Protein AF-A0A5J4YBK2-F1 (afdb_monomer)

Radius of gyration: 28.59 Å; Cα contacts (8 Å, |Δi|>4): 437; chains: 1; bounding box: 87×52×78 Å

Mean predicted aligned error: 13.87 Å

Sequence (521 aa):
MVANVLVTKNLALNKVAYVLTYLETEIASHRDQMVEEIFPLLLTFREAANGHDKAGSTEMAFAAILPQLQAAAVLLHQSTLLVVNLLSQLGALCSEQTRKSTVISGPYAHSCMSSAADGLGLLLQLDTITGRIPAVTSAAAAYSKSSNGFAERQNFPPIPFSTLWAELQHDSDLLSSGFCTSSLRHDQALAEQRVQVEGGMNSYGLEVQQASLTVLAWQAHMAALHATPRSSEALLTKQAAALVRGVDLAAGLRNRLHLLLDLHAAASVPVTQQALTLFVSSICLVKGLLSAMAAKVRAKQRHLASTAPSLLQFTSTRTAADKALKDAETATEAALQVIAGPATSEQLVMLYLCVDALKATATISSNRMQTLDSALRTLRTLIRLKAAVSQASNCSWLYFDQALLEPIFAAALKRPQDAHQLPYILAAFMDAQQLLQHAPLPLDRADAAPKVYDDHLWSTLEQVVLMPLCQRTETDLRLHHHAALLTGIPPMNPLTHDILDVNPLLEVDQLVLSTRVVDVR

Foldseek 3Di:
DQQPQADFPQPVLSVLLSLLLVLLVLLVVLLVCCVQFVLLALVQLLVQLPPDPDPCSLLLLLVLCVVVVVVVLVSQVVLLVSLVVLVVSVVVQADPVCCVPALQHPDLLPSSVVSSVSSVVSLVVVVVSVVPCVSNVVSVVVNCVVVVVPNVPDDDDPRPPVVSVVVVVVVPDPPPDDDPPPPPPDPDDLPVLVVCLVVLLVVLVVVLVVLVVVLVVLLVVLVVLVPDPDPDPVSLLVNLVSLVVLLVSLLVLLVSLLVSVVSCVSSVPDQDPSNLVSSLSSLLSNLVSLVSNVVVLVVSVVVCQVCLLPLPPPDDDDDDDDDLVSQLVRLVVRLVSLSVDDDDPSSLSSNSSSLSSNVSSVPDDPVVSVSVVSVSVSSVSSNCSVVSSCVSSALLVCCVVVVSLLVSLLVCQVALVCLQSQLSSLVNPQSVLSSLLNYSDRPVCSVPRSVVSLVVSVVSCCVRPQVVLVVLVVVVVVLQVVCVVDPPRPHDDVVVDVRDDNVSNQPHDWRDTPVDTDRSD

Structure (mmCIF, N/CA/C/O backbone):
data_AF-A0A5J4YBK2-F1
#
_entry.id   AF-A0A5J4YBK2-F1
#
loop_
_atom_site.group_PDB
_atom_site.id
_atom_site.type_symbol
_atom_site.label_atom_id
_atom_site.label_alt_id
_atom_site.label_comp_id
_atom_site.label_asym_id
_atom_site.label_entity_id
_atom_site.label_seq_id
_atom_site.pdbx_PDB_ins_code
_atom_site.Cartn_x
_atom_site.Cartn_y
_atom_site.Cartn_z
_atom_site.occupancy
_atom_site.B_iso_or_equiv
_atom_site.auth_seq_id
_atom_site.auth_comp_id
_atom_site.auth_asym_id
_atom_site.auth_atom_id
_atom_site.pdbx_PDB_model_num
ATOM 1 N N . MET A 1 1 ? 10.553 -18.377 -20.528 1.00 40.22 1 MET A N 1
ATOM 2 C CA . MET A 1 1 ? 9.747 -18.279 -21.773 1.00 40.22 1 MET A CA 1
ATOM 3 C C . MET A 1 1 ? 10.216 -17.142 -22.710 1.00 40.22 1 MET A C 1
ATOM 5 O O . MET A 1 1 ? 9.622 -16.946 -23.761 1.00 40.22 1 MET A O 1
ATOM 9 N N . VAL A 1 2 ? 11.326 -16.452 -22.395 1.00 44.81 2 VAL A N 1
ATOM 10 C CA . VAL A 1 2 ? 11.837 -15.244 -23.087 1.00 44.81 2 VAL A CA 1
ATOM 11 C C . VAL A 1 2 ? 12.525 -15.529 -24.443 1.00 44.81 2 VAL A C 1
ATOM 13 O O . VAL A 1 2 ? 12.679 -14.635 -25.270 1.00 44.81 2 VAL A O 1
ATOM 16 N N . ALA A 1 3 ? 12.915 -16.780 -24.716 1.00 42.44 3 ALA A N 1
ATOM 17 C CA . ALA A 1 3 ? 13.868 -17.127 -25.782 1.00 42.44 3 ALA A CA 1
ATOM 18 C C . ALA A 1 3 ? 13.393 -16.934 -27.241 1.00 42.44 3 ALA A C 1
ATOM 20 O O . ALA A 1 3 ? 14.231 -16.943 -28.136 1.00 42.44 3 ALA A O 1
ATOM 21 N N . ASN A 1 4 ? 12.094 -16.735 -27.502 1.00 52.00 4 ASN A N 1
ATOM 22 C CA . ASN A 1 4 ? 11.551 -16.727 -28.873 1.00 52.00 4 ASN A CA 1
ATOM 23 C C . ASN A 1 4 ? 10.986 -15.378 -29.351 1.00 52.00 4 ASN A C 1
ATOM 25 O O . ASN A 1 4 ? 10.431 -15.321 -30.445 1.00 52.00 4 ASN A O 1
ATOM 29 N N . VAL A 1 5 ? 11.080 -14.303 -28.560 1.00 56.84 5 VAL A N 1
ATOM 30 C CA . VAL A 1 5 ? 10.363 -13.050 -28.881 1.00 56.84 5 VAL A CA 1
ATOM 31 C C . VAL A 1 5 ? 11.143 -12.135 -29.835 1.00 56.84 5 VAL A C 1
ATOM 33 O O . VAL A 1 5 ? 10.526 -11.403 -30.601 1.00 56.84 5 VAL A O 1
ATOM 36 N N . LEU A 1 6 ? 12.480 -12.184 -29.832 1.00 59.91 6 LEU A N 1
ATOM 37 C CA . LEU A 1 6 ? 13.310 -11.208 -30.545 1.00 59.91 6 LEU A CA 1
ATOM 38 C C . LEU A 1 6 ? 14.287 -11.904 -31.500 1.00 59.91 6 LEU A C 1
ATOM 40 O O . LEU A 1 6 ? 15.341 -12.397 -31.095 1.00 59.91 6 LEU A O 1
ATOM 44 N N . VAL A 1 7 ? 13.927 -11.951 -32.785 1.00 63.53 7 VAL A N 1
ATOM 45 C CA . VAL A 1 7 ? 14.748 -12.533 -33.856 1.00 63.53 7 VAL A CA 1
ATOM 46 C C . VAL A 1 7 ? 15.108 -11.426 -34.839 1.00 63.53 7 VAL A C 1
ATOM 48 O O . VAL A 1 7 ? 14.407 -11.184 -35.822 1.00 63.53 7 VAL A O 1
ATOM 51 N N . THR A 1 8 ? 16.220 -10.739 -34.568 1.00 64.88 8 THR A N 1
ATOM 52 C CA . THR A 1 8 ? 16.792 -9.747 -35.493 1.00 64.88 8 THR A CA 1
ATOM 53 C C . THR A 1 8 ? 18.067 -10.260 -36.152 1.00 64.88 8 THR A C 1
ATOM 55 O O . THR A 1 8 ? 18.723 -11.178 -35.651 1.00 64.88 8 THR A O 1
ATOM 58 N N . LYS A 1 9 ? 18.465 -9.616 -37.257 1.00 60.72 9 LYS A N 1
ATOM 59 C CA . LYS A 1 9 ? 19.749 -9.867 -37.933 1.00 60.72 9 LYS A CA 1
ATOM 60 C C . LYS A 1 9 ? 20.963 -9.471 -37.079 1.00 60.72 9 LYS A C 1
ATOM 62 O O . LYS A 1 9 ? 22.067 -9.935 -37.357 1.00 60.72 9 LYS A O 1
ATOM 67 N N . ASN A 1 10 ? 20.779 -8.641 -36.048 1.00 66.50 10 ASN A N 1
ATOM 68 C CA . ASN A 1 10 ? 21.841 -8.236 -35.134 1.00 66.50 10 ASN A CA 1
ATOM 69 C C . ASN A 1 10 ? 21.894 -9.188 -33.922 1.00 66.50 10 ASN A C 1
ATOM 71 O O . ASN A 1 10 ? 21.251 -8.985 -32.893 1.00 66.50 10 ASN A O 1
ATOM 75 N N . LEU A 1 11 ? 22.704 -10.244 -34.045 1.00 69.50 11 LEU A N 1
ATOM 76 C CA . LEU A 1 11 ? 22.921 -11.246 -32.991 1.00 69.50 11 LEU A CA 1
ATOM 77 C C . LEU A 1 11 ? 23.481 -10.655 -31.687 1.00 69.50 11 LEU A C 1
ATOM 79 O O . LEU A 1 11 ? 23.227 -11.212 -30.621 1.00 69.50 11 LEU A O 1
ATOM 83 N N . ALA A 1 12 ? 24.239 -9.556 -31.752 1.00 67.56 12 ALA A N 1
ATOM 84 C CA . ALA A 1 12 ? 24.769 -8.894 -30.562 1.00 67.56 12 ALA A CA 1
ATOM 85 C C . ALA A 1 12 ? 23.653 -8.170 -29.795 1.00 67.56 12 ALA A C 1
ATOM 87 O O . ALA A 1 12 ? 23.542 -8.346 -28.584 1.00 67.56 12 ALA A O 1
ATOM 88 N N . LEU A 1 13 ? 22.776 -7.449 -30.503 1.00 68.00 13 LEU A N 1
ATOM 89 C CA . LEU A 1 13 ? 21.595 -6.812 -29.917 1.00 68.00 13 LEU A CA 1
ATOM 90 C C . LEU A 1 13 ? 20.657 -7.846 -29.282 1.00 68.00 13 LEU A C 1
ATOM 92 O O . LEU A 1 13 ? 20.241 -7.653 -28.145 1.00 68.00 13 LEU A O 1
ATOM 96 N N . ASN A 1 14 ? 20.388 -8.966 -29.965 1.00 70.62 14 ASN A N 1
ATOM 97 C CA . ASN A 1 14 ? 19.536 -10.031 -29.419 1.00 70.62 14 ASN A CA 1
ATOM 98 C C . ASN A 1 14 ? 20.098 -10.571 -28.095 1.00 70.62 14 ASN A C 1
ATOM 100 O O . ASN A 1 14 ? 19.354 -10.740 -27.134 1.00 70.62 14 ASN A O 1
ATOM 104 N N . LYS A 1 15 ? 21.416 -10.812 -28.027 1.00 75.06 15 LYS A N 1
ATOM 105 C CA . LYS A 1 15 ? 22.079 -11.308 -26.811 1.00 75.06 15 LYS A CA 1
ATOM 106 C C . LYS A 1 15 ? 22.032 -10.290 -25.675 1.00 75.06 15 LYS A C 1
ATOM 108 O O . LYS A 1 15 ? 21.661 -10.658 -24.567 1.00 75.06 15 LYS A O 1
ATOM 113 N N . VAL A 1 16 ? 22.377 -9.029 -25.944 1.00 75.38 16 VAL A N 1
ATOM 114 C CA . VAL A 1 16 ? 22.376 -7.968 -24.922 1.00 75.38 16 VAL A CA 1
ATOM 115 C C . VAL A 1 16 ? 20.958 -7.708 -24.413 1.00 75.38 16 VAL A C 1
ATOM 117 O O . VAL A 1 16 ? 20.739 -7.712 -23.206 1.00 75.38 16 VAL A O 1
ATOM 120 N N . ALA A 1 17 ? 19.979 -7.560 -25.310 1.00 73.19 17 ALA A N 1
ATOM 121 C CA . ALA A 1 17 ? 18.586 -7.345 -24.930 1.00 73.19 17 ALA A CA 1
ATOM 122 C C . ALA A 1 17 ? 18.026 -8.526 -24.128 1.00 73.19 17 ALA A C 1
ATOM 124 O O . ALA A 1 17 ? 17.331 -8.309 -23.139 1.00 73.19 17 ALA A O 1
ATOM 125 N N . TYR A 1 18 ? 18.364 -9.764 -24.502 1.00 78.06 18 TYR A N 1
ATOM 126 C CA . TYR A 1 18 ? 17.953 -10.957 -23.765 1.00 78.06 18 TYR A CA 1
ATOM 127 C C . TYR A 1 18 ? 18.535 -10.990 -22.348 1.00 78.06 18 TYR A C 1
ATOM 129 O O . TYR A 1 18 ? 17.787 -11.162 -21.390 1.00 78.06 18 TYR A O 1
ATOM 137 N N . VAL A 1 19 ? 19.851 -10.794 -22.210 1.00 82.56 19 VAL A N 1
ATOM 138 C CA . VAL A 1 19 ? 20.535 -10.828 -20.908 1.00 82.56 19 VAL A CA 1
ATOM 139 C C . VAL A 1 19 ? 20.022 -9.719 -19.992 1.00 82.56 19 VAL A C 1
ATOM 141 O O . VAL A 1 19 ? 19.684 -9.995 -18.847 1.00 82.56 19 VAL A O 1
ATOM 144 N N . LEU A 1 20 ? 19.904 -8.485 -20.491 1.00 79.81 20 LEU A N 1
ATOM 145 C CA . LEU A 1 20 ? 19.405 -7.365 -19.689 1.00 79.81 20 LEU A CA 1
ATOM 146 C C . LEU A 1 20 ? 17.937 -7.546 -19.303 1.00 79.81 20 LEU A C 1
ATOM 148 O O . LEU A 1 20 ? 17.590 -7.328 -18.148 1.00 79.81 20 LEU A O 1
ATOM 152 N N . THR A 1 21 ? 17.089 -7.998 -20.234 1.00 79.88 21 THR A N 1
ATOM 153 C CA . THR A 1 21 ? 15.679 -8.274 -19.922 1.00 79.88 21 THR A CA 1
ATOM 154 C C . THR A 1 21 ? 15.573 -9.348 -18.847 1.00 79.88 21 THR A C 1
ATOM 156 O O . THR A 1 21 ? 14.841 -9.147 -17.889 1.00 79.88 21 THR A O 1
ATOM 159 N N . TYR A 1 22 ? 16.340 -10.438 -18.965 1.00 85.75 22 TYR A N 1
ATOM 160 C CA . TYR A 1 22 ? 16.370 -11.509 -17.969 1.00 85.75 22 TYR A CA 1
ATOM 161 C C . TYR A 1 22 ? 16.786 -10.996 -16.584 1.00 85.75 22 TYR A C 1
ATOM 163 O O . TYR A 1 22 ? 16.106 -11.270 -15.600 1.00 85.75 22 TYR A O 1
ATOM 171 N N . LEU A 1 23 ? 17.867 -10.213 -16.502 1.00 84.75 23 LEU A N 1
ATOM 172 C CA . LEU A 1 23 ? 18.335 -9.654 -15.232 1.00 84.75 23 LEU A CA 1
ATOM 173 C C . LEU A 1 23 ? 17.304 -8.702 -14.609 1.00 84.75 23 LEU A C 1
ATOM 175 O O . LEU A 1 23 ? 17.027 -8.811 -13.419 1.00 84.75 23 LEU A O 1
ATOM 179 N N . GLU A 1 24 ? 16.694 -7.809 -15.397 1.00 83.31 24 GLU A N 1
ATOM 180 C CA . GLU A 1 24 ? 15.652 -6.902 -14.895 1.00 83.31 24 GLU A CA 1
ATOM 181 C C . GLU A 1 24 ? 14.411 -7.660 -14.397 1.00 83.31 24 GLU A C 1
ATOM 183 O O . GLU A 1 24 ? 13.827 -7.295 -13.374 1.00 83.31 24 GLU A O 1
ATOM 188 N N . THR A 1 25 ? 13.995 -8.715 -15.106 1.00 82.94 25 THR A N 1
ATOM 189 C CA . THR A 1 25 ? 12.824 -9.515 -14.724 1.00 82.94 25 THR A CA 1
ATOM 190 C C . THR A 1 25 ? 13.085 -10.356 -13.483 1.00 82.94 25 THR A C 1
ATOM 192 O O . THR A 1 25 ? 12.212 -10.435 -12.625 1.00 82.94 25 THR A O 1
ATOM 195 N N . GLU A 1 26 ? 14.283 -10.927 -13.348 1.00 86.00 26 GLU A N 1
ATOM 196 C CA . GLU A 1 26 ? 14.672 -11.696 -12.162 1.00 86.00 26 GLU A CA 1
ATOM 197 C C . GLU A 1 26 ? 14.796 -10.796 -10.929 1.00 86.00 26 GLU A C 1
ATOM 199 O O . GLU A 1 26 ? 14.260 -11.131 -9.876 1.00 86.00 26 GLU A O 1
ATOM 204 N N . ILE A 1 27 ? 15.396 -9.604 -11.057 1.00 84.44 27 ILE A N 1
ATOM 205 C CA . ILE A 1 27 ? 15.444 -8.625 -9.957 1.00 84.44 27 ILE A CA 1
ATOM 206 C C . ILE A 1 27 ? 14.028 -8.220 -9.533 1.00 84.44 27 ILE A C 1
ATOM 208 O O . ILE A 1 27 ? 13.742 -8.144 -8.340 1.00 84.44 27 ILE A O 1
ATOM 212 N N . ALA A 1 28 ? 13.123 -7.984 -10.488 1.00 82.38 28 ALA A N 1
ATOM 213 C CA . ALA A 1 28 ? 11.726 -7.688 -10.179 1.00 82.38 28 ALA A CA 1
ATOM 214 C C . ALA A 1 28 ? 11.004 -8.878 -9.516 1.00 82.38 28 ALA A C 1
ATOM 216 O O . ALA A 1 28 ? 10.239 -8.673 -8.581 1.00 82.38 28 ALA A O 1
ATOM 217 N N . SER A 1 29 ? 11.275 -10.114 -9.940 1.00 84.75 29 SER A N 1
ATOM 218 C CA . SER A 1 29 ? 10.706 -11.315 -9.314 1.00 84.75 29 SER A CA 1
ATOM 219 C C . SER A 1 29 ? 11.202 -11.495 -7.879 1.00 84.75 29 SER A C 1
ATOM 221 O O . SER A 1 29 ? 10.409 -11.726 -6.971 1.00 84.75 29 SER A O 1
ATOM 223 N N . HIS A 1 30 ? 12.508 -11.345 -7.646 1.00 83.88 30 HIS A N 1
ATOM 224 C CA . HIS A 1 30 ? 13.094 -11.423 -6.307 1.00 83.88 30 HIS A CA 1
ATOM 225 C C . HIS A 1 30 ? 12.592 -10.301 -5.401 1.00 83.88 30 HIS A C 1
ATOM 227 O O . HIS A 1 30 ? 12.374 -10.522 -4.214 1.00 83.88 30 HIS A O 1
ATOM 233 N N . ARG A 1 31 ? 12.375 -9.103 -5.956 1.00 82.12 31 ARG A N 1
ATOM 234 C CA . ARG A 1 31 ? 11.732 -7.990 -5.254 1.00 82.12 31 ARG A CA 1
ATOM 235 C C . ARG A 1 31 ? 10.366 -8.379 -4.724 1.00 82.12 31 ARG A C 1
ATOM 237 O O . ARG A 1 31 ? 10.099 -8.170 -3.545 1.00 82.12 31 ARG A O 1
ATOM 244 N N . ASP A 1 32 ? 9.521 -8.904 -5.600 1.00 80.69 32 ASP A N 1
ATOM 245 C CA . ASP A 1 32 ? 8.150 -9.247 -5.250 1.00 80.69 32 ASP A CA 1
ATOM 246 C C . ASP A 1 32 ? 8.150 -10.382 -4.207 1.00 80.69 32 ASP A C 1
ATOM 248 O O . ASP A 1 32 ? 7.521 -10.234 -3.165 1.00 80.69 32 ASP A O 1
ATOM 252 N N . GLN A 1 33 ? 8.989 -11.414 -4.373 1.00 80.75 33 GLN A N 1
ATOM 253 C CA . GLN A 1 33 ? 9.174 -12.484 -3.375 1.00 80.75 33 GLN A CA 1
ATOM 254 C C . GLN A 1 33 ? 9.684 -11.973 -2.014 1.00 80.75 33 GLN A C 1
ATOM 256 O O . GLN A 1 33 ? 9.183 -12.372 -0.965 1.00 80.75 33 GLN A O 1
ATOM 261 N N . MET A 1 34 ? 10.663 -11.062 -1.995 1.00 74.69 34 MET A N 1
ATOM 262 C CA . MET A 1 34 ? 11.183 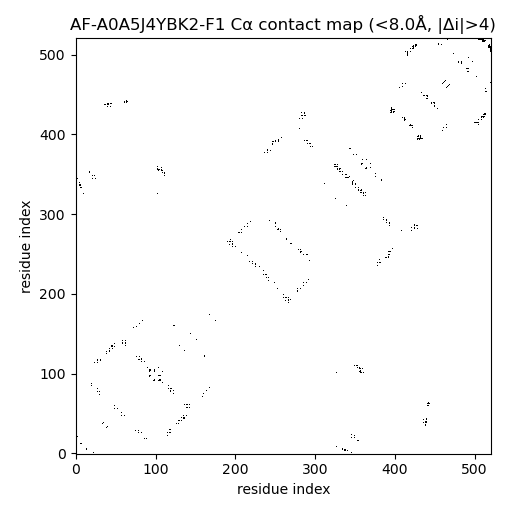-10.476 -0.751 1.00 74.69 34 MET A CA 1
ATOM 263 C C . MET A 1 34 ? 10.115 -9.672 -0.006 1.00 74.69 34 MET A C 1
ATOM 265 O O . MET A 1 34 ? 9.999 -9.780 1.215 1.00 74.69 34 MET A O 1
ATOM 269 N N . VAL A 1 35 ? 9.346 -8.862 -0.736 1.00 73.62 35 VAL A N 1
ATOM 270 C CA . VAL A 1 35 ? 8.320 -7.980 -0.168 1.00 73.62 35 VAL A CA 1
ATOM 271 C C . VAL A 1 35 ? 7.090 -8.761 0.290 1.00 73.62 35 VAL A C 1
ATOM 273 O O . VAL A 1 35 ? 6.512 -8.404 1.314 1.00 73.62 35 VAL A O 1
ATOM 276 N N . GLU A 1 36 ? 6.687 -9.793 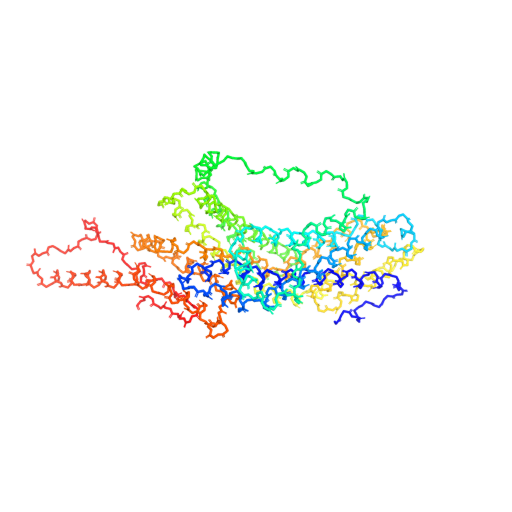-0.450 1.00 74.31 36 GLU A N 1
ATOM 277 C CA . GLU A 1 36 ? 5.492 -10.586 -0.147 1.00 74.31 36 GLU A CA 1
ATOM 278 C C . GLU A 1 36 ? 5.760 -11.661 0.910 1.00 74.31 36 GLU A C 1
ATOM 280 O O . GLU A 1 36 ? 4.927 -11.851 1.788 1.00 74.31 36 GLU A O 1
ATOM 285 N N . GLU A 1 37 ? 6.924 -12.317 0.897 1.00 74.88 37 GLU A N 1
ATOM 286 C CA . GLU A 1 37 ? 7.170 -13.482 1.758 1.00 74.88 37 GLU A CA 1
ATOM 287 C C . GLU A 1 37 ? 8.151 -13.185 2.901 1.00 74.88 37 GLU A C 1
ATOM 289 O O . GLU A 1 37 ? 7.868 -13.460 4.067 1.00 74.88 37 GLU A O 1
ATOM 294 N N . ILE A 1 38 ? 9.311 -12.594 2.597 1.00 72.25 38 ILE A N 1
ATOM 295 C CA . ILE A 1 38 ? 10.430 -12.513 3.553 1.00 72.25 38 ILE A CA 1
ATOM 296 C C . ILE A 1 38 ? 10.278 -11.346 4.529 1.00 72.25 38 ILE A C 1
ATOM 298 O O . ILE A 1 38 ? 10.532 -11.505 5.724 1.00 72.25 38 ILE A O 1
ATOM 302 N N . PHE A 1 39 ? 9.872 -10.163 4.064 1.00 72.50 39 PHE A N 1
ATOM 303 C CA . PHE A 1 39 ? 9.680 -9.020 4.961 1.00 72.50 39 PHE A CA 1
ATOM 304 C C . PHE A 1 39 ? 8.570 -9.274 5.987 1.00 72.50 39 PHE A C 1
ATOM 306 O O . PHE A 1 39 ? 8.827 -9.055 7.174 1.00 72.50 39 PHE A O 1
ATOM 313 N N . PRO A 1 40 ? 7.383 -9.788 5.606 1.00 72.06 40 PRO A N 1
ATOM 314 C CA . PRO A 1 40 ? 6.352 -10.133 6.578 1.00 72.06 40 PRO A CA 1
ATOM 315 C C . PRO A 1 40 ? 6.815 -11.181 7.585 1.00 72.06 40 PRO A C 1
ATOM 317 O O . PRO A 1 40 ? 6.595 -11.000 8.785 1.00 72.06 40 PRO A O 1
ATOM 320 N N . LEU A 1 41 ? 7.527 -12.215 7.120 1.00 70.88 41 LEU A N 1
ATOM 321 C CA . LEU A 1 41 ? 8.112 -13.252 7.967 1.00 70.88 41 LEU A CA 1
ATOM 322 C C . LEU A 1 41 ? 9.009 -12.655 9.062 1.00 70.88 41 LEU A C 1
ATOM 324 O O . LEU A 1 41 ? 8.859 -12.962 10.245 1.00 70.88 41 LEU A O 1
ATOM 328 N N . LEU A 1 42 ? 9.937 -11.777 8.675 1.00 67.31 42 LEU A N 1
ATOM 329 C CA . LEU A 1 42 ? 10.868 -11.150 9.611 1.00 67.31 42 LEU A CA 1
ATOM 330 C C . LEU A 1 42 ? 10.145 -10.220 10.590 1.00 67.31 42 LEU A C 1
ATOM 332 O O . LEU A 1 42 ? 10.400 -10.274 11.792 1.00 67.31 42 LEU A O 1
ATOM 336 N N . LEU A 1 43 ? 9.225 -9.389 10.097 1.00 67.75 43 LEU A N 1
ATOM 337 C CA . LEU A 1 43 ? 8.524 -8.407 10.925 1.00 67.75 43 LEU A CA 1
ATOM 338 C C . LEU A 1 43 ? 7.622 -9.060 11.985 1.00 67.75 43 LEU A C 1
ATOM 340 O O . LEU A 1 43 ? 7.569 -8.590 13.121 1.00 67.75 43 LEU A O 1
ATOM 344 N N . THR A 1 44 ? 6.955 -10.162 11.644 1.00 67.44 44 THR A N 1
ATOM 345 C CA . THR A 1 44 ? 6.039 -10.882 12.551 1.00 67.44 44 THR A CA 1
ATOM 346 C C . THR A 1 44 ? 6.752 -11.830 13.515 1.00 67.44 44 THR A C 1
ATOM 348 O O . THR A 1 44 ? 6.227 -12.118 14.591 1.00 67.44 44 THR A O 1
ATOM 351 N N . PHE A 1 45 ? 7.989 -12.251 13.218 1.00 65.06 45 PHE A N 1
ATOM 352 C CA . PHE A 1 45 ? 8.785 -13.071 14.140 1.00 65.06 45 PHE A CA 1
ATOM 353 C C . PHE A 1 45 ? 8.948 -12.433 15.528 1.00 65.06 45 PHE A C 1
ATOM 355 O O . PHE A 1 45 ? 8.965 -13.132 16.544 1.00 65.06 45 PHE A O 1
ATOM 362 N N . ARG A 1 46 ? 9.033 -11.097 15.589 1.00 57.06 46 ARG A N 1
ATOM 363 C CA . ARG A 1 46 ? 9.151 -10.350 16.849 1.00 57.06 46 ARG A CA 1
ATOM 364 C C . ARG A 1 46 ? 8.028 -10.691 17.834 1.00 57.06 46 ARG A C 1
ATOM 366 O O . ARG A 1 46 ? 8.281 -10.787 19.032 1.00 57.06 46 ARG A O 1
ATOM 373 N N . GLU A 1 47 ? 6.806 -10.874 17.353 1.00 59.03 47 GLU A N 1
ATOM 374 C CA . GLU A 1 47 ? 5.649 -11.157 18.206 1.00 59.03 47 GLU A CA 1
ATOM 375 C C . GLU A 1 47 ? 5.623 -12.613 18.672 1.00 59.03 47 GLU A C 1
ATOM 377 O O . GLU A 1 47 ? 5.354 -12.879 19.844 1.00 59.03 47 GLU A O 1
ATOM 382 N N . ALA A 1 48 ? 6.005 -13.548 17.796 1.00 56.25 48 ALA A N 1
ATOM 383 C CA . ALA A 1 48 ? 6.130 -14.963 18.142 1.00 56.25 48 ALA A CA 1
ATOM 384 C C . ALA A 1 48 ? 7.199 -15.206 19.227 1.00 56.25 48 ALA A C 1
ATOM 386 O O . ALA A 1 48 ? 7.027 -16.065 20.093 1.00 56.25 48 ALA A O 1
ATOM 387 N N . ALA A 1 49 ? 8.286 -14.425 19.215 1.00 51.31 49 ALA A N 1
ATOM 388 C CA . ALA A 1 49 ? 9.352 -14.502 20.213 1.00 51.31 49 ALA A CA 1
ATOM 389 C C . ALA A 1 49 ? 8.943 -13.940 21.590 1.00 51.31 49 ALA A C 1
ATOM 391 O O . ALA A 1 49 ? 9.401 -14.448 22.612 1.00 51.31 49 ALA A O 1
ATOM 392 N N . ASN A 1 50 ? 8.070 -12.926 21.629 1.00 52.09 50 ASN A N 1
ATOM 393 C CA . ASN A 1 50 ? 7.630 -12.276 22.871 1.00 52.09 50 ASN A CA 1
ATOM 394 C C . ASN A 1 50 ? 6.467 -13.009 23.569 1.00 52.09 50 ASN A C 1
ATOM 396 O O . ASN A 1 50 ? 6.267 -12.830 24.765 1.00 52.09 50 ASN A O 1
ATOM 400 N N . GLY A 1 51 ? 5.692 -13.826 22.847 1.00 50.34 51 GLY A N 1
ATOM 401 C CA . GLY A 1 51 ? 4.488 -14.490 23.368 1.00 50.34 51 GLY A CA 1
ATOM 402 C C . GLY A 1 51 ? 4.723 -15.735 24.233 1.00 50.34 51 GLY A C 1
ATOM 403 O O . GLY A 1 51 ? 3.757 -16.383 24.648 1.00 50.34 51 GLY A O 1
ATOM 404 N N . HIS A 1 52 ? 5.975 -16.117 24.499 1.00 49.34 52 HIS A N 1
ATOM 405 C CA . HIS A 1 52 ? 6.274 -17.383 25.160 1.00 49.34 52 HIS A CA 1
ATOM 406 C C . HIS A 1 52 ? 7.317 -17.275 26.284 1.00 49.34 52 HIS A C 1
ATOM 408 O O . HIS A 1 52 ? 8.486 -17.599 26.102 1.00 49.34 52 HIS A O 1
ATOM 414 N N . ASP A 1 53 ? 6.846 -16.985 27.500 1.00 47.97 53 ASP A N 1
ATOM 415 C CA . ASP A 1 53 ? 7.611 -17.056 28.765 1.00 47.97 53 ASP A CA 1
ATOM 416 C C . ASP A 1 53 ? 8.035 -18.486 29.183 1.00 47.97 53 ASP A C 1
ATOM 418 O O . ASP A 1 53 ? 8.500 -18.725 30.299 1.00 47.97 53 ASP A O 1
ATOM 422 N N . LYS A 1 54 ? 7.880 -19.483 28.306 1.00 53.12 54 LYS A N 1
ATOM 423 C CA . LYS A 1 54 ? 8.318 -20.859 28.567 1.00 53.12 54 LYS A CA 1
ATOM 424 C C . LYS A 1 54 ? 9.729 -21.059 28.019 1.00 53.12 54 LYS A C 1
ATOM 426 O O . LYS A 1 54 ? 9.960 -20.899 26.821 1.00 53.12 54 LYS A O 1
ATOM 431 N N . ALA A 1 55 ? 10.656 -21.465 28.888 1.00 50.12 55 ALA A N 1
ATOM 432 C CA . ALA A 1 55 ? 12.009 -21.863 28.496 1.00 50.12 55 ALA A CA 1
ATOM 433 C C . ALA A 1 55 ? 11.963 -22.873 27.328 1.00 50.12 55 ALA A C 1
ATOM 435 O O . ALA A 1 55 ? 11.219 -23.851 27.386 1.00 50.12 55 ALA A O 1
ATOM 436 N N . GLY A 1 56 ? 12.717 -22.605 26.256 1.00 58.50 56 GLY A N 1
ATOM 437 C CA . GLY A 1 56 ? 12.754 -23.419 25.030 1.00 58.50 56 GLY A CA 1
ATOM 438 C C . GLY A 1 56 ? 11.711 -23.060 23.959 1.00 58.50 56 GLY A C 1
ATOM 439 O O . GLY A 1 56 ? 11.794 -23.544 22.833 1.00 58.50 56 GLY A O 1
ATOM 440 N N . SER A 1 57 ? 10.745 -22.184 24.245 1.00 62.31 57 SER A N 1
ATOM 441 C CA . SER A 1 57 ? 9.727 -21.816 23.252 1.00 62.31 57 SER A CA 1
ATOM 442 C C . SER A 1 57 ? 10.251 -20.888 22.156 1.00 62.31 57 SER A C 1
ATOM 444 O O . SER A 1 57 ? 9.817 -20.985 21.011 1.00 62.31 57 SER A O 1
ATOM 446 N N . THR A 1 58 ? 11.205 -20.019 22.485 1.00 61.97 58 THR A N 1
ATOM 447 C CA . THR A 1 58 ? 11.908 -19.174 21.511 1.00 61.97 58 THR A CA 1
ATOM 448 C C . THR A 1 58 ? 12.809 -20.004 20.594 1.00 61.97 58 THR A C 1
ATOM 450 O O . THR A 1 58 ? 12.915 -19.707 19.409 1.00 61.97 58 THR A O 1
ATOM 453 N N . GLU A 1 59 ? 13.393 -21.090 21.109 1.00 64.19 59 GLU A N 1
ATOM 454 C CA . GLU A 1 59 ? 14.209 -22.038 20.341 1.00 64.19 59 GLU A CA 1
ATOM 455 C C . GLU A 1 59 ? 13.357 -22.872 19.378 1.00 64.19 59 GLU A C 1
ATOM 457 O O . GLU A 1 59 ? 13.734 -23.035 18.221 1.00 64.19 59 GLU A O 1
ATOM 462 N N . MET A 1 60 ? 12.185 -23.350 19.817 1.00 66.38 60 MET A N 1
ATOM 463 C CA . MET A 1 60 ? 11.233 -24.050 18.944 1.00 66.38 60 MET A CA 1
ATOM 464 C C . MET A 1 60 ? 10.639 -23.127 17.875 1.00 66.38 60 MET A C 1
ATOM 466 O O . MET A 1 60 ? 10.514 -23.534 16.721 1.00 66.38 60 MET A O 1
ATOM 470 N N . ALA A 1 61 ? 10.311 -21.881 18.234 1.00 64.44 61 ALA A N 1
ATOM 471 C CA . ALA A 1 61 ? 9.861 -20.878 17.272 1.00 64.44 61 ALA A CA 1
ATOM 472 C C . ALA A 1 61 ? 10.959 -20.567 16.243 1.00 64.44 61 ALA A C 1
ATOM 474 O O . ALA A 1 61 ? 10.683 -20.534 15.049 1.00 64.44 61 ALA A O 1
ATOM 475 N N . PHE A 1 62 ? 12.214 -20.422 16.681 1.00 66.88 62 PHE A N 1
ATOM 476 C CA . PHE A 1 62 ? 13.349 -20.230 15.777 1.00 66.88 62 PHE A CA 1
ATOM 477 C C . PHE A 1 62 ? 13.584 -21.444 14.864 1.00 66.88 62 PHE A C 1
ATOM 479 O O . PHE A 1 62 ? 13.776 -21.287 13.661 1.00 66.88 62 PHE A O 1
ATOM 486 N N . ALA A 1 63 ? 13.510 -22.665 15.402 1.00 66.69 63 ALA A N 1
ATOM 487 C CA . ALA A 1 63 ? 13.654 -23.897 14.626 1.00 66.69 63 ALA A CA 1
ATOM 488 C C . ALA A 1 63 ? 12.574 -24.037 13.538 1.00 66.69 63 ALA A C 1
ATOM 490 O O . ALA A 1 63 ? 12.875 -24.488 12.434 1.00 66.69 63 ALA A O 1
ATOM 491 N N . ALA A 1 64 ? 11.336 -23.619 13.825 1.00 68.25 64 ALA A N 1
ATOM 492 C CA . ALA A 1 64 ? 10.233 -23.653 12.866 1.00 68.25 64 ALA A CA 1
ATOM 493 C C . ALA A 1 64 ? 10.456 -22.711 11.670 1.00 68.25 64 ALA A C 1
ATOM 495 O O . ALA A 1 64 ? 10.069 -23.041 10.551 1.00 68.25 64 ALA A O 1
ATOM 496 N N . ILE A 1 65 ? 11.116 -21.570 11.890 1.00 66.69 65 ILE A N 1
ATOM 497 C CA . ILE A 1 65 ? 11.376 -20.571 10.841 1.00 66.69 65 ILE A CA 1
ATOM 498 C C . ILE A 1 65 ? 12.714 -20.758 10.136 1.00 66.69 65 ILE A C 1
ATOM 500 O O . ILE A 1 65 ? 12.968 -20.128 9.112 1.00 66.69 65 ILE A O 1
ATOM 504 N N . LEU A 1 66 ? 13.579 -21.624 10.666 1.00 68.88 66 LEU A N 1
ATOM 505 C CA . LEU A 1 66 ? 14.925 -21.855 10.151 1.00 68.88 66 LEU A CA 1
ATOM 506 C C . LEU A 1 66 ? 14.958 -22.187 8.646 1.00 68.88 66 LEU A C 1
ATOM 508 O O . LEU A 1 66 ? 15.778 -21.591 7.945 1.00 68.88 66 LEU A O 1
ATOM 512 N N . PRO A 1 67 ? 14.070 -23.050 8.102 1.00 72.06 67 PRO A N 1
ATOM 513 C CA . PRO A 1 67 ? 14.048 -23.329 6.664 1.00 72.06 67 PRO A CA 1
ATOM 514 C C . PRO A 1 67 ? 13.702 -22.091 5.827 1.00 72.06 67 PRO A C 1
ATOM 516 O O . PRO A 1 67 ? 14.265 -21.891 4.752 1.00 72.06 67 PRO A O 1
ATOM 519 N N . GLN A 1 68 ? 12.809 -21.236 6.331 1.00 69.75 68 GLN A N 1
ATOM 520 C CA . GLN A 1 68 ? 12.388 -20.007 5.657 1.00 69.75 68 GLN A CA 1
ATOM 521 C C . GLN A 1 68 ? 13.481 -18.931 5.732 1.00 69.75 68 GLN A C 1
ATOM 523 O O . GLN A 1 68 ? 13.746 -18.257 4.741 1.00 69.75 68 GLN A O 1
ATOM 528 N N . LEU A 1 69 ? 14.195 -18.828 6.859 1.00 67.00 69 LEU A N 1
ATOM 529 C CA . LEU A 1 69 ? 15.386 -17.981 6.978 1.00 67.00 69 LEU A CA 1
ATOM 530 C C . LEU A 1 69 ? 16.518 -18.444 6.053 1.00 67.00 69 LEU A C 1
ATOM 532 O O . LEU A 1 69 ? 17.209 -17.616 5.463 1.00 67.00 69 LEU A O 1
ATOM 536 N N . GLN A 1 70 ? 16.703 -19.757 5.889 1.00 67.94 70 GLN A N 1
ATOM 537 C CA . GLN A 1 70 ? 17.680 -20.300 4.950 1.00 67.94 70 GLN A CA 1
ATOM 538 C C . GLN A 1 70 ? 17.292 -19.987 3.498 1.00 67.94 70 GLN A C 1
ATOM 540 O O . GLN A 1 70 ? 18.149 -19.572 2.718 1.00 67.94 70 GLN A O 1
ATOM 545 N N . ALA A 1 71 ? 16.012 -20.125 3.141 1.00 69.69 71 ALA A N 1
ATOM 546 C CA . ALA A 1 71 ? 15.505 -19.721 1.830 1.00 69.69 71 ALA A CA 1
ATOM 547 C C . ALA A 1 71 ? 15.709 -18.215 1.586 1.00 69.69 71 ALA A C 1
ATOM 549 O O . ALA A 1 71 ? 16.202 -17.827 0.527 1.00 69.69 71 ALA A O 1
ATOM 550 N N . ALA A 1 72 ? 15.439 -17.377 2.592 1.00 68.19 72 ALA A N 1
ATOM 551 C CA . ALA A 1 72 ? 15.680 -15.939 2.528 1.00 68.19 72 ALA A CA 1
ATOM 552 C C . ALA A 1 72 ? 17.166 -15.599 2.328 1.00 68.19 72 ALA A C 1
ATOM 554 O O . ALA A 1 72 ? 17.498 -14.751 1.503 1.00 68.19 72 ALA A O 1
ATOM 555 N N . ALA A 1 73 ? 18.074 -16.291 3.025 1.00 66.44 73 ALA A N 1
ATOM 556 C CA . ALA A 1 73 ? 19.518 -16.117 2.862 1.00 66.44 73 ALA A CA 1
ATOM 557 C C . ALA A 1 73 ? 20.001 -16.507 1.453 1.00 66.44 73 ALA A C 1
ATOM 559 O O . ALA A 1 73 ? 20.837 -15.816 0.867 1.00 66.44 73 ALA A O 1
ATOM 560 N N . VAL A 1 74 ? 19.449 -17.583 0.882 1.00 73.56 74 VAL A N 1
ATOM 561 C CA . VAL A 1 74 ? 19.733 -17.990 -0.503 1.00 73.56 74 VAL A CA 1
ATOM 562 C C . VAL A 1 74 ? 19.223 -16.940 -1.489 1.00 73.56 74 VAL A C 1
ATOM 564 O O . VAL A 1 74 ? 19.983 -16.516 -2.360 1.00 73.56 74 VAL A O 1
ATOM 567 N N . LEU A 1 75 ? 17.983 -16.472 -1.330 1.00 72.06 75 LEU A N 1
ATOM 568 C CA . LEU A 1 75 ? 17.394 -15.464 -2.213 1.00 72.06 75 LEU A CA 1
ATOM 569 C C . LEU A 1 75 ? 18.149 -14.129 -2.135 1.00 72.06 75 LEU A C 1
ATOM 571 O O . LEU A 1 75 ? 18.351 -13.462 -3.149 1.00 72.06 75 LEU A O 1
ATOM 575 N N . LEU A 1 76 ? 18.627 -13.756 -0.947 1.00 69.50 76 LEU A N 1
ATOM 576 C CA . LEU A 1 76 ? 19.494 -12.597 -0.737 1.00 69.50 76 LEU A CA 1
ATOM 577 C C . LEU A 1 76 ? 20.803 -12.718 -1.506 1.00 69.50 76 LEU A C 1
ATOM 579 O O . LEU A 1 76 ? 21.167 -11.808 -2.246 1.00 69.50 76 LEU A O 1
ATOM 583 N N . HIS A 1 77 ? 21.496 -13.846 -1.357 1.00 71.56 77 HIS A N 1
ATOM 584 C CA . HIS A 1 77 ? 22.748 -14.084 -2.063 1.00 71.56 77 HIS A CA 1
ATOM 585 C C . HIS A 1 77 ? 22.546 -14.049 -3.584 1.00 71.56 77 HIS A C 1
ATOM 587 O O . HIS A 1 77 ? 23.301 -13.390 -4.298 1.00 71.56 77 HIS A O 1
ATOM 593 N N . GLN A 1 78 ? 21.480 -14.679 -4.083 1.00 80.31 78 GLN A N 1
ATOM 594 C CA . GLN A 1 78 ? 21.131 -14.633 -5.502 1.00 80.31 78 GLN A CA 1
ATOM 595 C C . GLN A 1 78 ? 20.804 -13.206 -5.967 1.00 80.31 78 GLN A C 1
ATOM 597 O O . GLN A 1 78 ? 21.252 -12.796 -7.034 1.00 80.31 78 GLN A O 1
ATOM 602 N N . SER A 1 79 ? 20.081 -12.424 -5.162 1.00 78.25 79 SER A N 1
ATOM 603 C CA . SER A 1 79 ? 19.758 -11.023 -5.469 1.00 78.25 79 SER A CA 1
ATOM 604 C C . SER A 1 79 ? 21.011 -10.150 -5.541 1.00 78.25 79 SER A C 1
ATOM 606 O O . SER A 1 79 ? 21.146 -9.351 -6.466 1.00 78.25 79 SER A O 1
ATOM 608 N N . THR A 1 80 ? 21.965 -10.351 -4.629 1.00 73.88 80 THR A N 1
ATOM 609 C CA . THR A 1 80 ? 23.283 -9.705 -4.672 1.00 73.88 80 THR A CA 1
ATOM 610 C C . THR A 1 80 ? 24.014 -10.024 -5.976 1.00 73.88 80 THR A C 1
ATOM 612 O O . THR A 1 80 ? 24.432 -9.105 -6.680 1.00 73.88 80 THR A O 1
ATOM 615 N N . LEU A 1 81 ? 24.094 -11.303 -6.358 1.00 80.06 81 LEU A N 1
ATOM 616 C CA . LEU A 1 81 ? 24.740 -11.718 -7.606 1.00 80.06 81 LEU A CA 1
ATOM 617 C C . LEU A 1 81 ? 24.063 -11.119 -8.846 1.00 80.06 81 LEU A C 1
ATOM 619 O O . LEU A 1 81 ? 24.750 -10.721 -9.785 1.00 80.06 81 LEU A O 1
ATOM 623 N N . LEU A 1 82 ? 22.730 -11.026 -8.862 1.00 83.88 82 LEU A N 1
ATOM 624 C CA . LEU A 1 82 ? 21.984 -10.410 -9.963 1.00 83.88 82 LEU A CA 1
ATOM 625 C C . LEU A 1 82 ? 22.282 -8.913 -10.093 1.00 83.88 82 LEU A C 1
ATOM 627 O O . LEU A 1 82 ? 22.509 -8.439 -11.206 1.00 83.88 82 LEU A O 1
ATOM 631 N N . VAL A 1 83 ? 22.320 -8.180 -8.975 1.00 79.31 83 VAL A N 1
ATOM 632 C CA . VAL A 1 83 ? 22.638 -6.743 -8.960 1.00 79.31 83 VAL A CA 1
ATOM 633 C C . VAL A 1 83 ? 24.078 -6.501 -9.409 1.00 79.31 83 VAL A C 1
ATOM 635 O O . VAL A 1 83 ? 24.304 -5.656 -10.275 1.00 79.31 83 VAL A O 1
ATOM 638 N N . VAL A 1 84 ? 25.041 -7.270 -8.890 1.00 78.44 84 VAL A N 1
ATOM 639 C CA . VAL A 1 84 ? 26.453 -7.191 -9.305 1.00 78.44 84 VAL A CA 1
ATOM 640 C C . VAL A 1 84 ? 26.593 -7.510 -10.793 1.00 78.44 84 VAL A C 1
ATOM 642 O O . VAL A 1 84 ? 27.228 -6.756 -11.529 1.00 78.44 84 VAL A O 1
ATOM 645 N N . ASN A 1 85 ? 25.937 -8.569 -11.278 1.00 84.12 85 ASN A N 1
ATOM 646 C CA . ASN A 1 85 ? 25.962 -8.917 -12.695 1.00 84.12 85 ASN A CA 1
ATOM 647 C C . ASN A 1 85 ? 25.367 -7.787 -13.548 1.00 84.12 85 ASN A C 1
ATOM 649 O O . ASN A 1 85 ? 26.012 -7.347 -14.495 1.00 84.12 85 ASN A O 1
ATOM 653 N N . LEU A 1 86 ? 24.206 -7.236 -13.184 1.00 83.00 86 LEU A N 1
ATOM 654 C CA . LEU A 1 86 ? 23.597 -6.117 -13.908 1.00 83.00 86 LEU A CA 1
ATOM 655 C C . LEU A 1 86 ? 24.521 -4.891 -13.960 1.00 83.00 86 LEU A C 1
ATOM 657 O O . LEU A 1 86 ? 24.710 -4.317 -15.032 1.00 83.00 86 LEU A O 1
ATOM 661 N N . LEU A 1 87 ? 25.142 -4.519 -12.838 1.00 80.19 87 LEU A N 1
ATOM 662 C CA . LEU A 1 87 ? 26.110 -3.422 -12.784 1.00 80.19 87 LEU A CA 1
ATOM 663 C C . LEU A 1 87 ? 27.351 -3.708 -13.639 1.00 80.19 87 LEU A C 1
ATOM 665 O O . LEU A 1 87 ? 27.806 -2.814 -14.349 1.00 80.19 87 LEU A O 1
ATOM 669 N N . SER A 1 88 ? 27.850 -4.947 -13.653 1.00 80.75 88 SER A N 1
ATOM 670 C CA . SER A 1 88 ? 28.980 -5.351 -14.499 1.00 80.75 88 SER A CA 1
ATOM 671 C C . SER A 1 88 ? 28.641 -5.282 -15.995 1.00 80.75 88 SER A C 1
ATOM 673 O O . SER A 1 88 ? 29.431 -4.754 -16.781 1.00 80.75 88 SER A O 1
ATOM 675 N N . GLN A 1 89 ? 27.437 -5.716 -16.399 1.00 79.75 89 GLN A N 1
ATOM 676 C CA . GLN A 1 89 ? 26.961 -5.605 -17.781 1.00 79.75 89 GLN A CA 1
ATOM 677 C C . GLN A 1 89 ? 26.802 -4.134 -18.184 1.00 79.75 89 GLN A C 1
ATOM 679 O O . GLN A 1 89 ? 27.189 -3.749 -19.287 1.00 79.75 89 GLN A O 1
ATOM 684 N N . LEU A 1 90 ? 26.288 -3.287 -17.286 1.00 75.81 90 LEU A N 1
ATOM 685 C CA . LEU A 1 90 ? 26.175 -1.846 -17.518 1.00 75.81 90 LEU A CA 1
ATOM 686 C C . LEU A 1 90 ? 27.547 -1.169 -17.598 1.00 75.81 90 LEU A C 1
ATOM 688 O O . LEU A 1 90 ? 27.763 -0.344 -18.484 1.00 75.81 90 LEU A O 1
ATOM 692 N N . GLY A 1 91 ? 28.498 -1.556 -16.747 1.00 71.00 91 GLY A N 1
ATOM 693 C CA . GLY A 1 91 ? 29.889 -1.107 -16.811 1.00 71.00 91 GLY A CA 1
ATOM 694 C C . GLY A 1 91 ? 30.550 -1.481 -18.140 1.00 71.00 91 GLY A C 1
ATOM 695 O O . GLY A 1 91 ? 31.154 -0.631 -18.798 1.00 71.00 91 GLY A O 1
ATOM 696 N N . ALA A 1 92 ? 30.346 -2.717 -18.602 1.00 73.44 92 ALA A N 1
ATOM 697 C CA . ALA A 1 92 ? 30.835 -3.187 -19.894 1.00 73.44 92 ALA A CA 1
ATOM 698 C C . ALA A 1 92 ? 30.216 -2.416 -21.073 1.00 73.44 92 ALA A C 1
ATOM 700 O O . ALA A 1 92 ? 30.936 -2.085 -22.016 1.00 73.44 92 ALA A O 1
ATOM 701 N N . LEU A 1 93 ? 28.923 -2.075 -21.019 1.00 67.88 93 LEU A N 1
ATOM 702 C CA . LEU A 1 93 ? 28.228 -1.258 -22.031 1.00 67.88 93 LEU A CA 1
ATOM 703 C C . LEU A 1 93 ? 28.659 0.220 -22.019 1.00 67.88 93 LEU A C 1
ATOM 705 O O . LEU A 1 93 ? 28.634 0.889 -23.054 1.00 67.88 93 LEU A O 1
ATOM 709 N N . CYS A 1 94 ? 29.067 0.735 -20.859 1.00 63.47 94 CYS A N 1
ATOM 710 C CA . CYS A 1 94 ? 29.558 2.103 -20.698 1.00 63.47 94 CYS A CA 1
ATOM 711 C C . CYS A 1 94 ? 31.040 2.271 -21.081 1.00 63.47 94 CYS A C 1
ATOM 713 O O . CYS A 1 94 ? 31.460 3.404 -21.334 1.00 63.47 94 CYS A O 1
ATOM 715 N N . SER A 1 95 ? 31.812 1.180 -21.161 1.00 66.38 95 SER A N 1
ATOM 716 C CA . SER A 1 95 ? 33.237 1.203 -21.520 1.00 66.38 95 SER A CA 1
ATOM 717 C C . SER A 1 95 ? 33.495 1.684 -22.962 1.00 66.38 95 SER A C 1
ATOM 719 O O . SER A 1 95 ? 32.723 1.438 -23.891 1.00 66.38 95 SER A O 1
ATOM 721 N N . GLU A 1 96 ? 34.607 2.395 -23.187 1.00 54.22 96 GLU A N 1
ATOM 722 C CA . GLU A 1 96 ? 34.902 3.033 -24.483 1.00 54.22 96 GLU A CA 1
ATOM 723 C C . GLU A 1 96 ? 35.150 2.039 -25.637 1.00 54.22 96 GLU A C 1
ATOM 725 O O . GLU A 1 96 ? 34.971 2.387 -26.809 1.00 54.22 96 GLU A O 1
ATOM 730 N N . GLN A 1 97 ? 35.524 0.791 -25.334 1.00 49.06 97 GLN A N 1
ATOM 731 C CA . GLN A 1 97 ? 35.818 -0.249 -26.330 1.00 49.06 97 GLN A CA 1
ATOM 732 C C . GLN A 1 97 ? 34.565 -0.914 -26.925 1.00 49.06 97 GLN A C 1
ATOM 734 O O . GLN A 1 97 ? 34.598 -1.331 -28.084 1.00 49.06 97 GLN A O 1
ATOM 739 N N . THR A 1 98 ? 33.447 -0.966 -26.197 1.00 51.28 98 THR A N 1
ATOM 740 C CA . THR A 1 98 ? 32.181 -1.593 -26.636 1.00 51.28 98 THR A CA 1
ATOM 741 C C . THR A 1 98 ? 31.223 -0.623 -27.336 1.00 51.28 98 THR A C 1
ATOM 743 O O . THR A 1 98 ? 30.364 -1.067 -28.105 1.00 51.28 98 THR A O 1
ATOM 746 N N . ARG A 1 99 ? 31.426 0.701 -27.201 1.00 51.81 99 ARG A N 1
ATOM 747 C CA . ARG A 1 99 ? 30.679 1.738 -27.954 1.00 51.81 99 ARG A CA 1
ATOM 748 C C . ARG A 1 99 ? 30.761 1.585 -29.477 1.00 51.81 99 ARG A C 1
ATOM 750 O O . ARG A 1 99 ? 29.920 2.117 -30.190 1.00 51.81 99 ARG A O 1
ATOM 757 N N . LYS A 1 100 ? 31.781 0.888 -29.991 1.00 49.38 100 LYS A N 1
ATOM 758 C CA . LYS A 1 100 ? 31.985 0.672 -31.435 1.00 49.38 100 LYS A CA 1
ATOM 759 C C . LYS A 1 100 ? 31.282 -0.579 -31.981 1.00 49.38 100 LYS A C 1
ATOM 761 O O . LYS A 1 100 ? 31.212 -0.722 -33.199 1.00 49.38 100 LYS A O 1
ATOM 766 N N . SER A 1 101 ? 30.807 -1.491 -31.123 1.00 49.00 101 SER A N 1
ATOM 767 C CA . SER A 1 101 ? 30.266 -2.803 -31.527 1.00 49.00 101 SER A CA 1
ATOM 768 C C . SER A 1 101 ? 28.798 -3.034 -31.162 1.00 49.00 101 SER A C 1
ATOM 770 O O . SER A 1 101 ? 28.201 -3.985 -31.667 1.00 49.00 101 SER A O 1
ATOM 772 N N . THR A 1 102 ? 28.206 -2.188 -30.317 1.00 53.94 102 THR A N 1
ATOM 773 C CA . THR A 1 102 ? 26.813 -2.320 -29.870 1.00 53.94 102 THR A CA 1
ATOM 774 C C . THR A 1 102 ? 26.039 -1.021 -30.084 1.00 53.94 102 THR A C 1
ATOM 776 O O . THR A 1 102 ? 26.569 0.072 -29.912 1.00 53.94 102 THR A O 1
ATOM 779 N N . VAL A 1 103 ? 24.772 -1.152 -30.489 1.00 53.81 103 VAL A N 1
ATOM 780 C CA . VAL A 1 103 ? 23.857 -0.025 -30.760 1.00 53.81 103 VAL A CA 1
ATOM 781 C C . VAL A 1 103 ? 23.464 0.693 -29.465 1.00 53.81 103 VAL A C 1
ATOM 783 O O . VAL A 1 103 ? 23.221 1.894 -29.457 1.00 53.81 103 VAL A O 1
ATOM 786 N N . ILE A 1 104 ? 23.444 -0.043 -28.352 1.00 55.06 104 ILE A N 1
ATOM 787 C CA . ILE A 1 104 ? 23.155 0.471 -27.015 1.00 55.06 104 ILE A CA 1
ATOM 788 C C . ILE A 1 104 ? 24.442 1.105 -26.484 1.00 55.06 104 ILE A C 1
ATOM 790 O O . ILE A 1 104 ? 25.318 0.412 -25.978 1.00 55.06 104 ILE A O 1
ATOM 794 N N . SER A 1 105 ? 24.581 2.420 -26.638 1.00 51.03 105 SER A N 1
ATOM 795 C CA . SER A 1 105 ? 25.751 3.158 -26.160 1.00 51.03 105 SER A CA 1
ATOM 796 C C . SER A 1 105 ? 25.353 4.227 -25.145 1.00 51.03 105 SER A C 1
ATOM 798 O O . SER A 1 105 ? 24.496 5.065 -25.411 1.00 51.03 105 SER A O 1
ATOM 800 N N . GLY A 1 106 ? 26.014 4.226 -23.984 1.00 56.00 106 GLY A N 1
ATOM 801 C CA . GLY A 1 106 ? 25.914 5.308 -22.998 1.00 56.00 106 GLY A CA 1
ATOM 802 C C . GLY A 1 106 ? 24.490 5.556 -22.461 1.00 56.00 106 GLY A C 1
ATOM 803 O O . GLY A 1 106 ? 23.721 4.607 -22.391 1.00 56.00 106 GLY A O 1
ATOM 804 N N . PRO A 1 107 ? 24.138 6.796 -22.055 1.00 50.09 107 PRO A N 1
ATOM 805 C CA . PRO A 1 107 ? 23.151 7.183 -21.016 1.00 50.09 107 PRO A CA 1
ATOM 806 C C . PRO A 1 107 ? 21.676 6.755 -21.201 1.00 50.09 107 PRO A C 1
ATOM 808 O O . PRO A 1 107 ? 20.796 7.241 -20.494 1.00 50.09 107 PRO A O 1
ATOM 811 N N . TYR A 1 108 ? 21.382 5.854 -22.130 1.00 55.44 108 TYR A N 1
ATOM 812 C CA . TYR A 1 108 ? 20.043 5.430 -22.511 1.00 55.44 108 TYR A CA 1
ATOM 813 C C . TYR A 1 108 ? 19.563 4.151 -21.802 1.00 55.44 108 TYR A C 1
ATOM 815 O O . TYR A 1 108 ? 18.412 3.795 -21.969 1.00 55.44 108 TYR A O 1
ATOM 823 N N . ALA A 1 109 ? 20.351 3.495 -20.940 1.00 65.00 109 ALA A N 1
ATOM 824 C CA . ALA A 1 109 ? 19.914 2.311 -20.174 1.00 65.00 109 ALA A CA 1
ATOM 825 C C . ALA A 1 109 ? 19.098 2.662 -18.904 1.00 65.00 109 ALA A C 1
ATOM 827 O O . ALA A 1 109 ? 19.390 2.194 -17.800 1.00 65.00 109 ALA A O 1
ATOM 828 N N . HIS A 1 110 ? 18.082 3.523 -19.033 1.00 69.19 110 HIS A N 1
ATOM 829 C CA . HIS A 1 110 ? 17.301 4.015 -17.889 1.00 69.19 110 HIS A CA 1
ATOM 830 C C . HIS A 1 110 ? 16.537 2.888 -17.171 1.00 69.19 110 HIS A C 1
ATOM 832 O O . HIS A 1 110 ? 16.413 2.913 -15.945 1.00 69.19 110 HIS A O 1
ATOM 838 N N . SER A 1 111 ? 16.003 1.902 -17.904 1.00 70.12 111 SER A N 1
ATOM 839 C CA . SER A 1 111 ? 15.324 0.750 -17.289 1.00 70.12 111 SER A CA 1
ATOM 840 C C . SER A 1 111 ? 16.283 -0.062 -16.418 1.00 70.12 111 SER A C 1
ATOM 842 O O . SER A 1 111 ? 15.968 -0.317 -15.256 1.00 70.12 111 SER A O 1
ATOM 844 N N . CYS A 1 112 ? 17.486 -0.339 -16.927 1.00 74.31 112 CYS A N 1
ATOM 845 C CA . CYS A 1 112 ? 18.495 -1.124 -16.228 1.00 74.31 112 CYS A CA 1
ATOM 846 C C . CYS A 1 112 ? 19.014 -0.394 -14.986 1.00 74.31 112 CYS A C 1
ATOM 848 O O . CYS A 1 112 ? 19.143 -0.994 -13.925 1.00 74.31 112 CYS A O 1
ATOM 850 N N . MET A 1 113 ? 19.261 0.916 -15.091 1.00 76.06 113 MET A N 1
ATOM 851 C CA . MET A 1 113 ? 19.666 1.749 -13.951 1.00 76.06 113 MET A CA 1
ATOM 852 C C . MET A 1 113 ? 18.581 1.792 -12.865 1.00 76.06 113 MET A C 1
ATOM 854 O O . MET A 1 113 ? 18.886 1.664 -11.682 1.00 76.06 113 MET A O 1
ATOM 858 N N . SER A 1 114 ? 17.308 1.914 -13.256 1.00 77.12 114 SER A N 1
ATOM 859 C CA . SER A 1 114 ? 16.178 1.847 -12.319 1.00 77.12 114 SER A CA 1
ATOM 860 C C . SER A 1 114 ? 16.083 0.478 -11.643 1.00 77.12 114 SER A C 1
ATOM 862 O O . SER A 1 114 ? 15.851 0.422 -10.442 1.00 77.12 114 SER A O 1
ATOM 864 N N . SER A 1 115 ? 16.276 -0.613 -12.387 1.00 80.44 115 SER A N 1
ATOM 865 C CA . SER A 1 115 ? 16.238 -1.972 -11.837 1.00 80.44 115 SER A CA 1
ATOM 866 C C . SER A 1 115 ? 17.409 -2.241 -10.885 1.00 80.44 115 SER A C 1
ATOM 868 O O . SER A 1 115 ? 17.212 -2.835 -9.828 1.00 80.44 115 SER A O 1
ATOM 870 N N . ALA A 1 116 ? 18.605 -1.729 -11.192 1.00 79.81 116 ALA A N 1
ATOM 871 C CA . ALA A 1 116 ? 19.747 -1.785 -10.282 1.00 79.81 116 ALA A CA 1
ATOM 872 C C . ALA A 1 116 ? 19.476 -1.014 -8.978 1.00 79.81 116 ALA A C 1
ATOM 874 O O . ALA A 1 116 ? 19.779 -1.512 -7.895 1.00 79.81 116 ALA A O 1
ATOM 875 N N . ALA A 1 117 ? 18.859 0.171 -9.065 1.00 77.00 117 ALA A N 1
ATOM 876 C CA . ALA A 1 117 ? 18.455 0.944 -7.892 1.00 77.00 117 ALA A CA 1
ATOM 877 C C . ALA A 1 117 ? 17.399 0.210 -7.046 1.00 77.00 117 ALA A C 1
ATOM 879 O O . ALA A 1 117 ? 17.515 0.191 -5.822 1.00 77.00 117 ALA A O 1
ATOM 880 N N . ASP A 1 118 ? 16.415 -0.435 -7.683 1.00 75.00 118 ASP A N 1
ATOM 881 C CA . ASP A 1 118 ? 15.418 -1.265 -6.993 1.00 75.00 118 ASP A CA 1
ATOM 882 C C . ASP A 1 118 ? 16.090 -2.434 -6.245 1.00 75.00 118 ASP A C 1
ATOM 884 O O . ASP A 1 118 ? 15.785 -2.677 -5.077 1.00 75.00 118 ASP A O 1
ATOM 888 N N . GLY A 1 119 ? 17.048 -3.116 -6.885 1.00 76.81 119 GLY A N 1
ATOM 889 C CA . GLY A 1 119 ? 17.819 -4.204 -6.279 1.00 76.81 119 GLY A CA 1
ATOM 890 C C . GLY A 1 119 ? 18.667 -3.758 -5.082 1.00 76.81 119 GLY A C 1
ATOM 891 O O . GLY A 1 119 ? 18.636 -4.392 -4.030 1.00 76.81 119 GLY A O 1
ATOM 892 N N . LEU A 1 120 ? 19.374 -2.631 -5.196 1.00 76.06 120 LEU A N 1
ATOM 893 C CA . LEU A 1 120 ? 20.132 -2.051 -4.078 1.00 76.06 120 LEU A CA 1
ATOM 894 C C . LEU A 1 120 ? 19.215 -1.597 -2.934 1.00 76.06 120 LEU A C 1
ATOM 896 O O . LEU A 1 120 ? 19.529 -1.813 -1.764 1.00 76.06 120 LEU A O 1
ATOM 900 N N . GLY A 1 121 ? 18.068 -1.000 -3.266 1.00 69.50 121 GLY A N 1
ATOM 901 C CA . GLY A 1 121 ? 17.065 -0.581 -2.290 1.00 69.50 121 GLY A CA 1
ATOM 902 C C . GLY A 1 121 ? 16.530 -1.747 -1.459 1.00 69.50 121 GLY A C 1
ATOM 903 O O . GLY A 1 121 ? 16.375 -1.606 -0.249 1.00 69.50 121 GLY A O 1
ATOM 904 N N . LEU A 1 122 ? 16.311 -2.912 -2.075 1.00 70.56 122 LEU A N 1
ATOM 905 C CA . LEU A 1 122 ? 15.903 -4.131 -1.367 1.00 70.56 122 LEU A CA 1
ATOM 906 C C . LEU A 1 122 ? 16.947 -4.623 -0.373 1.00 70.56 122 LEU A C 1
ATOM 908 O O . LEU A 1 122 ? 16.606 -4.964 0.758 1.00 70.56 122 LEU A O 1
ATOM 912 N N . LEU A 1 123 ? 18.214 -4.648 -0.789 1.00 68.62 123 LEU A N 1
ATOM 913 C CA . LEU A 1 123 ? 19.312 -5.085 0.070 1.00 68.62 123 LEU A CA 1
ATOM 914 C C . LEU A 1 123 ? 19.450 -4.165 1.291 1.00 68.62 123 LEU A C 1
ATOM 916 O O . LEU A 1 123 ? 19.599 -4.652 2.409 1.00 68.62 123 LEU A O 1
ATOM 920 N N . LEU A 1 124 ? 19.309 -2.849 1.095 1.00 67.12 124 LEU A N 1
ATOM 921 C CA . LEU A 1 124 ? 19.283 -1.870 2.186 1.00 67.12 124 LEU A CA 1
ATOM 922 C C . LEU A 1 124 ? 18.076 -2.063 3.111 1.00 67.12 124 LEU A C 1
ATOM 924 O O . LEU A 1 124 ? 18.225 -2.037 4.330 1.00 67.12 124 LEU A O 1
ATOM 928 N N . GLN A 1 125 ? 16.878 -2.273 2.559 1.00 64.81 125 GLN A N 1
ATOM 929 C CA . GLN A 1 125 ? 15.681 -2.522 3.366 1.00 64.81 125 GLN A CA 1
ATOM 930 C C . GLN A 1 125 ? 15.854 -3.760 4.244 1.00 64.81 125 GLN A C 1
ATOM 932 O O . GLN A 1 125 ? 15.556 -3.704 5.437 1.00 64.81 125 GLN A O 1
ATOM 937 N N . LEU A 1 126 ? 16.407 -4.845 3.704 1.00 65.44 126 LEU A N 1
ATOM 938 C CA . LEU A 1 126 ? 16.638 -6.047 4.491 1.00 65.44 126 LEU A CA 1
ATOM 939 C C . LEU A 1 126 ? 17.685 -5.832 5.591 1.00 65.44 126 LEU A C 1
ATOM 941 O O . LEU A 1 126 ? 17.477 -6.292 6.714 1.00 65.44 126 LEU A O 1
ATOM 945 N N . ASP A 1 127 ? 18.765 -5.102 5.314 1.00 61.50 127 ASP A N 1
ATOM 946 C CA . ASP A 1 127 ? 19.767 -4.740 6.325 1.00 61.50 127 ASP A CA 1
ATOM 947 C C . ASP A 1 127 ? 19.131 -3.929 7.466 1.00 61.50 127 ASP A C 1
ATOM 949 O O . ASP A 1 127 ? 19.316 -4.233 8.644 1.00 61.50 127 ASP A O 1
ATOM 953 N N . THR A 1 128 ? 18.251 -2.975 7.137 1.00 62.06 128 THR A N 1
ATOM 954 C CA . THR A 1 128 ? 17.529 -2.209 8.163 1.00 62.06 128 THR A CA 1
ATOM 955 C C . THR A 1 128 ? 16.546 -3.060 8.969 1.00 62.06 128 THR A C 1
ATOM 957 O O . THR A 1 128 ? 16.450 -2.876 10.181 1.00 62.06 128 THR A O 1
ATOM 960 N N . ILE A 1 129 ? 15.830 -4.000 8.343 1.00 59.06 129 ILE A N 1
ATOM 961 C CA . ILE A 1 129 ? 14.883 -4.891 9.033 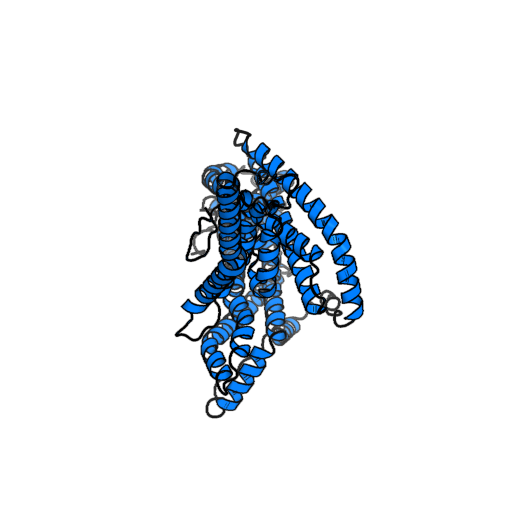1.00 59.06 129 ILE A CA 1
ATOM 962 C C . ILE A 1 129 ? 15.643 -5.854 9.950 1.00 59.06 129 ILE A C 1
ATOM 964 O O . ILE A 1 129 ? 15.308 -5.986 11.125 1.00 59.06 129 ILE A O 1
ATOM 968 N N . THR A 1 130 ? 16.701 -6.488 9.449 1.00 58.47 130 THR A N 1
ATOM 969 C CA . THR A 1 130 ? 17.506 -7.446 10.221 1.00 58.47 130 THR A CA 1
ATOM 970 C C . THR A 1 130 ? 18.291 -6.769 11.346 1.00 58.47 130 THR A C 1
ATOM 972 O O . THR A 1 130 ? 18.329 -7.297 12.457 1.00 58.47 130 THR A O 1
ATOM 975 N N . GLY A 1 131 ? 18.818 -5.561 11.119 1.00 54.22 131 GLY A N 1
ATOM 976 C CA . GLY A 1 131 ? 19.454 -4.741 12.153 1.00 54.22 131 GLY A CA 1
ATOM 977 C C . GLY A 1 131 ? 18.489 -4.241 13.237 1.00 54.22 131 GLY A C 1
ATOM 978 O O . GLY A 1 131 ? 18.899 -4.043 14.380 1.00 54.22 131 GLY A O 1
ATOM 979 N N . ARG A 1 132 ? 17.196 -4.075 12.920 1.00 51.75 132 ARG A N 1
ATOM 980 C CA . ARG A 1 132 ? 16.158 -3.610 13.862 1.00 51.75 132 ARG A CA 1
ATOM 981 C C . ARG A 1 132 ? 15.483 -4.720 14.668 1.00 51.75 132 ARG A C 1
ATOM 983 O O . ARG A 1 132 ? 14.746 -4.399 15.601 1.00 51.75 132 ARG A O 1
ATOM 990 N N . ILE A 1 133 ? 15.717 -5.999 14.361 1.00 57.81 133 ILE A N 1
ATOM 991 C CA . ILE A 1 133 ? 15.093 -7.125 15.073 1.00 57.81 133 ILE A CA 1
ATOM 992 C C . ILE A 1 133 ? 16.153 -7.886 15.892 1.00 57.81 133 ILE A C 1
ATOM 994 O O . ILE A 1 133 ? 16.589 -8.973 15.503 1.00 57.81 133 ILE A O 1
ATOM 998 N N . PRO A 1 134 ? 16.534 -7.386 17.088 1.00 58.09 134 PRO A N 1
ATOM 999 C CA . PRO A 1 134 ? 17.439 -8.099 17.996 1.00 58.09 134 PRO A CA 1
ATOM 1000 C C . PRO A 1 134 ? 16.844 -9.426 18.496 1.00 58.09 134 PRO A C 1
ATOM 1002 O O . PRO A 1 134 ? 17.555 -10.273 19.031 1.00 58.09 134 PRO A O 1
ATOM 1005 N N . ALA A 1 135 ? 15.538 -9.643 18.305 1.00 56.56 135 ALA A N 1
ATOM 1006 C CA . ALA A 1 135 ? 14.870 -10.901 18.615 1.00 56.56 135 ALA A CA 1
ATOM 1007 C C . ALA A 1 135 ? 15.356 -12.053 17.716 1.00 56.56 135 ALA A C 1
ATOM 1009 O O . ALA A 1 135 ? 15.550 -13.154 18.212 1.00 56.56 135 ALA A O 1
ATOM 1010 N N . VAL A 1 136 ? 15.622 -11.814 16.424 1.00 60.28 136 VAL A N 1
ATOM 1011 C CA . VAL A 1 136 ? 16.120 -12.859 15.506 1.00 60.28 136 VAL A CA 1
ATOM 1012 C C . VAL A 1 136 ? 17.550 -13.239 15.869 1.00 60.28 136 VAL A C 1
ATOM 1014 O O . VAL A 1 136 ? 17.871 -14.420 15.951 1.00 60.28 136 VAL A O 1
ATOM 1017 N N . THR A 1 137 ? 18.405 -12.251 16.145 1.00 62.00 137 THR A N 1
ATOM 1018 C CA . THR A 1 137 ? 19.806 -12.495 16.517 1.00 62.00 137 THR A CA 1
ATOM 1019 C C . THR A 1 137 ? 19.931 -13.147 17.893 1.00 62.00 137 THR A C 1
ATOM 1021 O O . THR A 1 137 ? 20.727 -14.070 18.064 1.00 62.00 137 THR A O 1
ATOM 1024 N N . SER A 1 138 ? 19.112 -12.737 18.865 1.00 61.38 138 SER A N 1
ATOM 1025 C CA . SER A 1 138 ? 19.080 -13.369 20.190 1.00 61.38 138 SER A CA 1
ATOM 1026 C C . SER A 1 138 ? 18.472 -14.777 20.159 1.00 61.38 138 SER A C 1
ATOM 1028 O O . SER A 1 138 ? 19.018 -15.671 20.803 1.00 61.38 138 SER A O 1
ATOM 1030 N N . ALA A 1 139 ? 17.422 -15.020 19.366 1.00 60.31 139 ALA A N 1
ATOM 1031 C CA . ALA A 1 139 ? 16.856 -16.355 19.164 1.00 60.31 139 ALA A CA 1
ATOM 1032 C C . ALA A 1 139 ? 17.823 -17.291 18.421 1.00 60.31 139 ALA A C 1
ATOM 1034 O O . ALA A 1 139 ? 17.972 -18.446 18.815 1.00 60.31 139 ALA A O 1
ATOM 1035 N N . ALA A 1 140 ? 18.549 -16.786 17.419 1.00 60.50 140 ALA A N 1
ATOM 1036 C CA . ALA A 1 140 ? 19.604 -17.532 16.734 1.00 60.50 140 ALA A CA 1
ATOM 1037 C C . ALA A 1 140 ? 20.746 -17.916 17.687 1.00 60.50 140 ALA A C 1
ATOM 1039 O O . ALA A 1 140 ? 21.218 -19.051 17.661 1.00 60.50 140 ALA A O 1
ATOM 1040 N N . ALA A 1 141 ? 21.166 -16.997 18.563 1.00 60.94 141 ALA A N 1
ATOM 1041 C CA . ALA A 1 141 ? 22.191 -17.263 19.571 1.00 60.94 141 ALA A CA 1
ATOM 1042 C C . ALA A 1 141 ? 21.717 -18.247 20.657 1.00 60.94 141 ALA A C 1
ATOM 1044 O O . ALA A 1 141 ? 22.495 -19.083 21.115 1.00 60.94 141 ALA A O 1
ATOM 1045 N N . ALA A 1 142 ? 20.445 -18.178 21.063 1.00 60.44 142 ALA A N 1
ATOM 1046 C CA . ALA A 1 142 ? 19.847 -19.140 21.988 1.00 60.44 142 ALA A CA 1
ATOM 1047 C C . ALA A 1 142 ? 19.776 -20.541 21.357 1.00 60.44 142 ALA A C 1
ATOM 1049 O O . ALA A 1 142 ? 20.243 -21.512 21.950 1.00 60.44 142 ALA A O 1
ATOM 1050 N N . TYR A 1 143 ? 19.302 -20.631 20.112 1.00 59.44 143 TYR A N 1
ATOM 1051 C CA . TYR A 1 143 ? 19.262 -21.878 19.355 1.00 59.44 143 TYR A CA 1
ATOM 1052 C C . TYR A 1 143 ? 20.661 -22.460 19.110 1.00 59.44 143 TYR A C 1
ATOM 1054 O O . TYR A 1 143 ? 20.853 -23.664 19.273 1.00 59.44 143 TYR A O 1
ATOM 1062 N N . SER A 1 144 ? 21.669 -21.646 18.769 1.00 58.75 144 SER A N 1
ATOM 1063 C CA . SER A 1 144 ? 23.047 -22.134 18.583 1.00 58.75 144 SER A CA 1
ATOM 1064 C C . SER A 1 144 ? 23.643 -22.664 19.889 1.00 58.75 144 SER A C 1
ATOM 1066 O O . SER A 1 144 ? 24.254 -23.731 19.908 1.00 58.75 144 SER A O 1
ATOM 1068 N N . LYS A 1 145 ? 23.388 -21.979 21.009 1.00 62.75 145 LYS A N 1
ATOM 1069 C CA . LYS A 1 145 ? 23.841 -22.397 22.339 1.00 62.75 145 LYS A CA 1
ATOM 1070 C C . LYS A 1 145 ? 23.235 -23.738 22.763 1.00 62.75 145 LYS A C 1
ATOM 1072 O O . LYS A 1 145 ? 23.952 -24.561 23.332 1.00 62.75 145 LYS A O 1
ATOM 1077 N N . SER A 1 146 ? 21.960 -23.968 22.453 1.00 62.06 146 SER A N 1
ATOM 1078 C CA . SER A 1 146 ? 21.239 -25.212 22.761 1.00 62.06 146 SER A CA 1
ATOM 1079 C C . SER A 1 146 ? 21.531 -26.337 21.760 1.00 62.06 146 SER A C 1
ATOM 1081 O O . SER A 1 146 ? 21.523 -27.512 22.122 1.00 62.06 146 SER A O 1
ATOM 1083 N N . SER A 1 147 ? 21.894 -25.993 20.521 1.00 56.91 147 SER A N 1
ATOM 1084 C CA . SER A 1 147 ? 22.293 -26.932 19.466 1.00 56.91 147 SER A CA 1
ATOM 1085 C C . SER A 1 147 ? 23.805 -27.159 19.370 1.00 56.91 147 SER A C 1
ATOM 1087 O O . SER A 1 147 ? 24.255 -27.752 18.398 1.00 56.91 147 SER A O 1
ATOM 1089 N N . ASN A 1 148 ? 24.612 -26.789 20.372 1.00 47.06 148 ASN A N 1
ATOM 1090 C CA . ASN A 1 148 ? 26.072 -27.001 20.391 1.00 47.06 148 ASN A CA 1
ATOM 1091 C C . ASN A 1 148 ? 26.537 -28.484 20.364 1.00 47.06 148 ASN A C 1
ATOM 1093 O O . ASN A 1 148 ? 27.731 -28.751 20.427 1.00 47.06 148 ASN A O 1
ATOM 1097 N N . GLY A 1 149 ? 25.631 -29.459 20.206 1.00 46.09 149 GLY A N 1
ATOM 1098 C CA . GLY A 1 149 ? 25.956 -30.818 19.730 1.00 46.09 149 GLY A CA 1
ATOM 1099 C C . GLY A 1 149 ? 25.895 -31.004 18.196 1.00 46.09 149 GLY A C 1
ATOM 1100 O O . GLY A 1 149 ? 26.304 -32.038 17.683 1.00 46.09 149 GLY A O 1
ATOM 1101 N N . PHE A 1 150 ? 25.376 -30.017 17.463 1.00 40.56 150 PHE A N 1
ATOM 1102 C CA . PHE A 1 150 ? 25.062 -30.007 16.023 1.00 40.56 150 PHE A CA 1
ATOM 1103 C C . PHE A 1 150 ? 25.667 -28.794 15.273 1.00 40.56 150 PHE A C 1
ATOM 1105 O O . PHE A 1 150 ? 25.749 -28.807 14.043 1.00 40.56 150 PHE A O 1
ATOM 1112 N N . ALA A 1 151 ? 26.105 -27.759 16.003 1.00 40.72 151 ALA A N 1
ATOM 1113 C CA . ALA A 1 151 ? 26.543 -26.456 15.488 1.00 40.72 151 ALA A CA 1
ATOM 1114 C C . ALA A 1 151 ? 27.870 -26.448 14.696 1.00 40.72 151 ALA A C 1
ATOM 1116 O O . ALA A 1 151 ? 28.131 -25.490 13.975 1.00 40.72 151 ALA A O 1
ATOM 1117 N N . GLU A 1 152 ? 28.682 -27.512 14.724 1.00 41.34 152 GLU A N 1
ATOM 1118 C CA . GLU A 1 152 ? 29.915 -27.588 13.910 1.00 41.34 152 GLU A CA 1
ATOM 1119 C C . GLU A 1 152 ? 29.664 -27.731 12.391 1.00 41.34 152 GLU A C 1
ATOM 1121 O O . GLU A 1 152 ? 30.613 -27.710 11.610 1.00 41.34 152 GLU A O 1
ATOM 1126 N N . ARG A 1 153 ? 28.410 -27.875 11.929 1.00 42.50 153 ARG A N 1
ATOM 1127 C CA . ARG A 1 153 ? 28.103 -28.174 10.512 1.00 42.50 153 ARG A CA 1
ATOM 1128 C C . ARG A 1 153 ? 27.381 -27.084 9.720 1.00 42.50 153 ARG A C 1
ATOM 1130 O O . ARG A 1 153 ? 27.272 -27.233 8.506 1.00 42.50 153 ARG A O 1
ATOM 1137 N N . GLN A 1 154 ? 26.906 -26.002 10.337 1.00 41.41 154 GLN A N 1
ATOM 1138 C CA . GLN A 1 154 ? 26.202 -24.933 9.613 1.00 41.41 154 GLN A CA 1
ATOM 1139 C C . GLN A 1 154 ? 26.711 -23.550 10.033 1.00 41.41 154 GLN A C 1
ATOM 1141 O O . GLN A 1 154 ? 26.134 -22.881 10.885 1.00 41.41 154 GLN A O 1
ATOM 1146 N N . ASN A 1 155 ? 27.806 -23.118 9.402 1.00 42.38 155 ASN A N 1
ATOM 1147 C CA . ASN A 1 155 ? 28.216 -21.715 9.398 1.00 42.38 155 ASN A CA 1
ATOM 1148 C C . ASN A 1 155 ? 27.130 -20.892 8.691 1.00 42.38 155 ASN A C 1
ATOM 1150 O O . ASN A 1 155 ? 26.995 -20.968 7.470 1.00 42.38 155 ASN A O 1
ATOM 1154 N N . PHE A 1 156 ? 26.366 -20.103 9.445 1.00 38.94 156 PHE A N 1
ATOM 1155 C CA . PHE A 1 156 ? 25.530 -19.056 8.864 1.00 38.94 156 PHE A CA 1
ATOM 1156 C C . PHE A 1 156 ? 26.438 -17.979 8.254 1.00 38.94 156 PHE A C 1
ATOM 1158 O O . PHE A 1 156 ? 27.288 -17.443 8.972 1.00 38.94 156 PHE A O 1
ATOM 1165 N N . PRO A 1 157 ? 26.309 -17.650 6.956 1.00 40.25 157 PRO A N 1
ATOM 1166 C CA . PRO A 1 157 ? 27.040 -16.528 6.392 1.00 40.25 157 PRO A CA 1
ATOM 1167 C C . PRO A 1 157 ? 26.521 -15.214 7.007 1.00 40.25 157 PRO A C 1
ATOM 1169 O O . PRO A 1 157 ? 25.315 -15.085 7.240 1.00 40.25 157 PRO A O 1
ATOM 1172 N N . PRO A 1 158 ? 27.398 -14.235 7.287 1.00 40.47 158 PRO A N 1
ATOM 1173 C CA . PRO A 1 158 ? 26.971 -12.910 7.721 1.00 40.47 158 PRO A CA 1
ATOM 1174 C C . PRO A 1 158 ? 26.064 -12.257 6.663 1.00 40.47 158 PRO A C 1
ATOM 1176 O O . PRO A 1 158 ? 26.274 -12.412 5.461 1.00 40.47 158 PRO A O 1
ATOM 1179 N N . ILE A 1 159 ? 25.042 -11.538 7.132 1.00 44.56 159 ILE A N 1
ATOM 1180 C CA . ILE A 1 159 ? 24.075 -10.790 6.310 1.00 44.56 159 ILE A CA 1
ATOM 1181 C C . ILE A 1 159 ? 24.819 -9.700 5.501 1.00 44.56 159 ILE A C 1
ATOM 1183 O O . ILE A 1 159 ? 25.794 -9.129 5.998 1.00 44.56 159 ILE A O 1
ATOM 1187 N N . PRO A 1 160 ? 24.426 -9.428 4.240 1.00 47.34 160 PRO A N 1
ATOM 1188 C CA . PRO A 1 160 ? 25.403 -9.242 3.173 1.00 47.34 160 PRO A CA 1
ATOM 1189 C C . PRO A 1 160 ? 25.806 -7.796 2.862 1.00 47.34 160 PRO A C 1
ATOM 1191 O O . PRO A 1 160 ? 26.511 -7.595 1.878 1.00 47.34 160 PRO A O 1
ATOM 1194 N N . PHE A 1 161 ? 25.407 -6.763 3.616 1.00 39.34 161 PHE A N 1
ATOM 1195 C CA . PHE A 1 161 ? 25.783 -5.396 3.212 1.00 39.34 161 PHE A CA 1
ATOM 1196 C C . PHE A 1 161 ? 27.300 -5.167 3.294 1.00 39.34 161 PHE A C 1
ATOM 1198 O O . PHE A 1 161 ? 27.885 -4.576 2.391 1.00 39.34 161 PHE A O 1
ATOM 1205 N N . SER A 1 162 ? 27.970 -5.715 4.312 1.00 41.75 162 SER A N 1
ATOM 1206 C CA . SER A 1 162 ? 29.432 -5.643 4.431 1.00 41.75 162 SER A CA 1
ATOM 1207 C C . SER A 1 162 ? 30.160 -6.477 3.369 1.00 41.75 162 SER A C 1
ATOM 1209 O O . SER A 1 162 ? 31.221 -6.067 2.905 1.00 41.75 162 SER A O 1
ATOM 1211 N N . THR A 1 163 ? 29.585 -7.605 2.933 1.00 50.50 163 THR A N 1
ATOM 1212 C CA . THR A 1 163 ? 30.152 -8.456 1.873 1.00 50.50 163 THR A CA 1
ATOM 1213 C C . THR A 1 163 ? 29.899 -7.888 0.477 1.00 50.50 163 THR A C 1
ATOM 1215 O O . THR A 1 163 ? 30.811 -7.891 -0.336 1.00 50.50 163 THR A O 1
ATOM 1218 N N . LEU A 1 164 ? 28.714 -7.322 0.216 1.00 44.16 164 LEU A N 1
ATOM 1219 C CA . LEU A 1 164 ? 28.398 -6.568 -1.003 1.00 44.16 164 LEU A CA 1
ATOM 1220 C C . LEU A 1 164 ? 29.293 -5.331 -1.102 1.00 44.16 164 LEU A C 1
ATOM 1222 O O . LEU A 1 164 ? 29.827 -5.045 -2.164 1.00 44.16 164 LEU A O 1
ATOM 1226 N N . TRP A 1 165 ? 29.488 -4.608 0.003 1.00 43.31 165 TRP A N 1
ATOM 1227 C CA . TRP A 1 165 ? 30.397 -3.467 0.048 1.00 43.31 165 TRP A CA 1
ATOM 1228 C C . TRP A 1 165 ? 31.846 -3.888 -0.215 1.00 43.31 165 TRP A C 1
ATOM 1230 O O . TRP A 1 165 ? 32.542 -3.193 -0.946 1.00 43.31 165 TRP A O 1
ATOM 1240 N N . ALA A 1 166 ? 32.283 -5.043 0.297 1.00 47.81 166 ALA A N 1
ATOM 1241 C CA . ALA A 1 166 ? 33.603 -5.603 0.010 1.00 47.81 166 ALA A CA 1
ATOM 1242 C C . ALA A 1 166 ? 33.756 -6.074 -1.454 1.00 47.81 166 ALA A C 1
ATOM 1244 O O . ALA A 1 166 ? 34.799 -5.830 -2.056 1.00 47.81 166 ALA A O 1
ATOM 1245 N N . GLU A 1 167 ? 32.730 -6.693 -2.051 1.00 46.22 167 GLU A N 1
ATOM 1246 C CA . GLU A 1 167 ? 32.712 -7.084 -3.473 1.00 46.22 167 GLU A CA 1
ATOM 1247 C C . GLU A 1 167 ? 32.680 -5.854 -4.398 1.00 46.22 167 GLU A C 1
ATOM 1249 O O . GLU A 1 167 ? 33.461 -5.768 -5.342 1.00 46.22 167 GLU A O 1
ATOM 1254 N N . LEU A 1 168 ? 31.869 -4.840 -4.079 1.00 37.50 168 LEU A N 1
ATOM 1255 C CA . LEU A 1 168 ? 31.816 -3.563 -4.800 1.00 37.50 168 LEU A CA 1
ATOM 1256 C C . LEU A 1 168 ? 33.094 -2.721 -4.624 1.00 37.50 168 LEU A C 1
ATOM 1258 O O . LEU A 1 168 ? 33.449 -1.951 -5.514 1.00 37.50 168 LEU A O 1
ATOM 1262 N N . GLN A 1 169 ? 33.794 -2.856 -3.492 1.00 40.16 169 GLN A N 1
ATOM 1263 C CA . GLN A 1 169 ? 35.120 -2.269 -3.269 1.00 40.16 169 GLN A CA 1
ATOM 1264 C C . GLN A 1 169 ? 36.230 -3.010 -4.022 1.00 40.16 169 GLN A C 1
ATOM 1266 O O . GLN A 1 169 ? 37.269 -2.409 -4.278 1.00 40.16 169 GLN A O 1
ATOM 1271 N N . HIS A 1 170 ? 36.046 -4.281 -4.387 1.00 43.72 170 HIS A N 1
ATOM 1272 C CA . HIS A 1 170 ? 37.015 -4.995 -5.220 1.00 43.72 170 HIS A CA 1
ATOM 1273 C C . HIS A 1 170 ? 36.988 -4.484 -6.678 1.00 43.72 170 HIS A C 1
ATOM 1275 O O . HIS A 1 170 ? 38.032 -4.449 -7.331 1.00 43.72 170 HIS A O 1
ATOM 1281 N N . ASP A 1 171 ? 35.835 -4.000 -7.153 1.00 39.84 171 ASP A N 1
ATOM 1282 C CA . ASP A 1 171 ? 35.629 -3.400 -8.484 1.00 39.84 171 ASP A CA 1
ATOM 1283 C C . ASP A 1 171 ? 35.748 -1.852 -8.473 1.00 39.84 171 ASP A C 1
ATOM 1285 O O . ASP A 1 171 ? 35.050 -1.138 -9.202 1.00 39.84 171 ASP A O 1
ATOM 1289 N N . SER A 1 172 ? 36.622 -1.306 -7.614 1.00 31.67 172 SER A N 1
ATOM 1290 C CA . SER A 1 172 ? 36.704 0.121 -7.258 1.00 31.67 172 SER A CA 1
ATOM 1291 C C . SER A 1 172 ? 37.146 1.079 -8.377 1.00 31.67 172 SER A C 1
ATOM 1293 O O . SER A 1 172 ? 38.236 1.638 -8.320 1.00 31.67 172 SER A O 1
ATOM 1295 N N . ASP A 1 173 ? 36.251 1.374 -9.314 1.00 39.78 173 ASP A N 1
ATOM 1296 C CA . ASP A 1 173 ? 36.262 2.630 -10.085 1.00 39.78 173 ASP A CA 1
ATOM 1297 C C . ASP A 1 173 ? 34.878 3.318 -10.120 1.00 39.78 173 ASP A C 1
ATOM 1299 O O . ASP A 1 173 ? 34.779 4.501 -10.438 1.00 39.78 173 ASP A O 1
ATOM 1303 N N . LEU A 1 174 ? 33.791 2.627 -9.745 1.00 37.62 174 LEU A N 1
ATOM 1304 C CA . LEU A 1 174 ? 32.416 3.101 -9.988 1.00 37.62 174 LEU A CA 1
ATOM 1305 C C . LEU A 1 174 ? 31.741 3.857 -8.826 1.00 37.62 174 LEU A C 1
ATOM 1307 O O . LEU A 1 174 ? 30.814 4.626 -9.074 1.00 37.62 174 LEU A O 1
ATOM 1311 N N . LEU A 1 175 ? 32.166 3.662 -7.571 1.00 36.66 175 LEU A N 1
ATOM 1312 C CA . LEU A 1 175 ? 31.427 4.145 -6.384 1.00 36.66 175 LEU A CA 1
ATOM 1313 C C . LEU A 1 175 ? 32.194 5.144 -5.503 1.00 36.66 175 LEU A C 1
ATOM 1315 O O . LEU A 1 175 ? 31.709 5.543 -4.444 1.00 36.66 175 LEU A O 1
ATOM 1319 N N . SER A 1 176 ? 33.370 5.601 -5.937 1.00 37.28 176 SER A N 1
ATOM 1320 C CA . SER A 1 176 ? 34.211 6.538 -5.179 1.00 37.28 176 SER A CA 1
ATOM 1321 C C . SER A 1 176 ? 33.680 7.984 -5.127 1.00 37.28 176 SER A C 1
ATOM 1323 O O . SER A 1 176 ? 34.289 8.829 -4.472 1.00 37.28 176 SER A O 1
ATOM 1325 N N . SER A 1 177 ? 32.526 8.301 -5.729 1.00 37.09 177 SER A N 1
ATOM 1326 C CA . SER A 1 177 ? 31.942 9.649 -5.688 1.00 37.09 177 SER A CA 1
ATOM 1327 C C . SER A 1 177 ? 30.706 9.754 -4.779 1.00 37.09 177 SER A C 1
ATOM 1329 O O . SER A 1 177 ? 29.566 9.617 -5.215 1.00 37.09 177 SER A O 1
ATOM 1331 N N . GLY A 1 178 ? 30.937 10.071 -3.503 1.00 34.81 178 GLY A N 1
ATOM 1332 C CA . GLY A 1 178 ? 30.145 11.055 -2.747 1.00 34.81 178 GLY A CA 1
ATOM 1333 C C . GLY A 1 178 ? 28.689 10.769 -2.337 1.00 34.81 178 GLY A C 1
ATOM 1334 O O . GLY A 1 178 ? 28.131 11.608 -1.638 1.00 34.81 178 GLY A O 1
ATOM 1335 N N . PHE A 1 179 ? 28.056 9.652 -2.712 1.00 35.16 179 PHE A N 1
ATOM 1336 C CA . PHE A 1 179 ? 26.600 9.506 -2.516 1.00 35.16 179 PHE A CA 1
ATOM 1337 C C . PHE A 1 179 ? 26.166 8.956 -1.140 1.00 35.16 179 PHE A C 1
ATOM 1339 O O . PHE A 1 179 ? 25.073 9.272 -0.680 1.00 35.16 179 PHE A O 1
ATOM 1346 N N . CYS A 1 180 ? 27.004 8.176 -0.444 1.00 32.50 180 CYS A N 1
ATOM 1347 C CA . CYS A 1 180 ? 26.558 7.412 0.739 1.00 32.50 180 CYS A CA 1
ATOM 1348 C C . CYS A 1 180 ? 26.959 7.992 2.109 1.00 32.50 180 CYS A C 1
ATOM 1350 O O . CYS A 1 180 ? 26.507 7.493 3.136 1.00 32.50 180 CYS A O 1
ATOM 1352 N N . THR A 1 181 ? 27.783 9.041 2.177 1.00 29.09 181 THR A N 1
ATOM 1353 C CA . THR A 1 181 ? 28.291 9.554 3.468 1.00 29.09 181 THR A CA 1
ATOM 1354 C C . THR A 1 181 ? 27.370 10.568 4.156 1.00 29.09 181 THR A C 1
ATOM 1356 O O . THR A 1 181 ? 27.595 10.900 5.319 1.00 29.09 181 THR A O 1
ATOM 1359 N N . SER A 1 182 ? 26.315 11.049 3.491 1.00 31.66 182 SER A N 1
ATOM 1360 C CA . SER A 1 182 ? 25.404 12.068 4.039 1.00 31.66 182 SER A CA 1
ATOM 1361 C C . SER A 1 182 ? 24.155 11.501 4.729 1.00 31.66 182 SER A C 1
ATOM 1363 O O . SER A 1 182 ? 23.622 12.157 5.622 1.00 31.66 182 SER A O 1
ATOM 1365 N N . SER A 1 183 ? 23.714 10.284 4.395 1.00 32.53 183 SER A N 1
ATOM 1366 C CA . SER A 1 183 ? 22.461 9.705 4.920 1.00 32.53 183 SER A CA 1
ATOM 1367 C C . SER A 1 183 ? 22.583 8.996 6.277 1.00 32.53 183 SER A C 1
ATOM 1369 O O . SER A 1 183 ? 21.569 8.616 6.849 1.00 32.53 183 SER A O 1
ATOM 1371 N N . LEU A 1 184 ? 23.794 8.849 6.824 1.00 32.19 184 LEU A N 1
ATOM 1372 C CA . LEU A 1 184 ? 24.060 8.127 8.083 1.00 32.19 184 LEU A CA 1
ATOM 1373 C C . LEU A 1 184 ? 24.107 9.020 9.339 1.00 32.19 184 LEU A C 1
ATOM 1375 O O . LEU A 1 184 ? 24.406 8.543 10.430 1.00 32.19 184 LEU A O 1
ATOM 1379 N N . ARG A 1 185 ? 23.800 10.319 9.230 1.00 33.62 185 ARG A N 1
ATOM 1380 C CA . ARG A 1 185 ? 23.675 11.215 10.394 1.00 33.62 185 ARG A CA 1
ATOM 1381 C C . ARG A 1 185 ? 22.212 11.305 10.832 1.00 33.62 185 ARG A C 1
ATOM 1383 O O . ARG A 1 185 ? 21.537 12.263 10.471 1.00 33.62 185 ARG A O 1
ATOM 1390 N N . HIS A 1 186 ? 21.708 10.310 11.558 1.00 39.47 186 HIS A N 1
ATOM 1391 C CA . HIS A 1 186 ? 20.373 10.379 12.183 1.00 39.47 186 HIS A CA 1
ATOM 1392 C C . HIS A 1 186 ? 20.334 9.967 13.665 1.00 39.47 186 HIS A C 1
ATOM 1394 O O . HIS A 1 186 ? 19.264 9.970 14.263 1.00 39.47 186 HIS A O 1
ATOM 1400 N N . ASP A 1 187 ? 21.483 9.717 14.300 1.00 33.59 187 ASP A N 1
ATOM 1401 C CA . ASP A 1 187 ? 21.543 9.269 15.703 1.00 33.59 187 ASP A CA 1
ATOM 1402 C C . ASP A 1 187 ? 21.635 10.401 16.744 1.00 33.59 187 ASP A C 1
ATOM 1404 O O . ASP A 1 187 ? 22.163 10.214 17.841 1.00 33.59 187 ASP A O 1
ATOM 1408 N N . GLN A 1 188 ? 21.102 11.592 16.458 1.00 42.19 188 GLN A N 1
ATOM 1409 C CA . GLN A 1 188 ? 20.977 12.637 17.478 1.00 42.19 188 GLN A CA 1
ATOM 1410 C C . GLN A 1 188 ? 19.570 13.248 17.492 1.00 42.19 188 GLN A C 1
ATOM 1412 O O . GLN A 1 188 ? 19.077 13.693 16.466 1.00 42.19 188 GLN A O 1
ATOM 1417 N N . ALA A 1 189 ? 19.001 13.290 18.709 1.00 47.84 189 ALA A N 1
ATOM 1418 C CA . ALA A 1 189 ? 17.905 14.140 19.195 1.00 47.84 189 ALA A CA 1
ATOM 1419 C C . ALA A 1 189 ? 16.480 13.550 19.343 1.00 47.84 189 ALA A C 1
ATOM 1421 O O . ALA A 1 189 ? 15.522 13.966 18.697 1.00 47.84 189 ALA A O 1
ATOM 1422 N N . LEU A 1 190 ? 16.292 12.736 20.392 1.00 49.94 190 LEU A N 1
ATOM 1423 C CA . LEU A 1 190 ? 14.981 12.455 21.018 1.00 49.94 190 LEU A CA 1
ATOM 1424 C C . LEU A 1 190 ? 14.208 13.731 21.435 1.00 49.94 190 LEU A C 1
ATOM 1426 O O . LEU A 1 190 ? 12.979 13.730 21.486 1.00 49.94 190 LEU A O 1
ATOM 1430 N N . ALA A 1 191 ? 14.913 14.830 21.732 1.00 50.31 191 ALA A N 1
ATOM 1431 C CA . ALA A 1 191 ? 14.301 16.119 22.070 1.00 50.31 191 ALA A CA 1
ATOM 1432 C C . ALA A 1 191 ? 13.803 16.888 20.829 1.00 50.31 191 ALA A C 1
ATOM 1434 O O . ALA A 1 191 ? 12.731 17.489 20.876 1.00 50.31 191 ALA A O 1
ATOM 1435 N N . GLU A 1 192 ? 14.528 16.820 19.706 1.00 59.38 192 GLU A N 1
ATOM 1436 C CA . GLU A 1 192 ? 14.084 17.402 18.430 1.00 59.38 192 GLU A CA 1
ATOM 1437 C C . GLU A 1 192 ? 12.913 16.607 17.847 1.00 59.38 192 GLU A C 1
ATOM 1439 O O . GLU A 1 192 ? 11.985 17.205 17.312 1.00 59.38 192 GLU A O 1
ATOM 1444 N N . GLN A 1 193 ? 12.884 15.283 18.047 1.00 60.03 193 GLN A N 1
ATOM 1445 C CA . GLN A 1 193 ? 11.763 14.431 17.641 1.00 60.03 193 GLN A CA 1
ATOM 1446 C C . GLN A 1 193 ? 10.440 14.822 18.318 1.00 60.03 193 GLN A C 1
ATOM 1448 O O . GLN A 1 193 ? 9.404 14.834 17.661 1.00 60.03 193 GLN A O 1
ATOM 1453 N N . ARG A 1 194 ? 10.442 15.217 19.601 1.00 57.78 194 ARG A N 1
ATOM 1454 C CA . ARG A 1 194 ? 9.216 15.671 20.293 1.00 57.78 194 ARG A CA 1
ATOM 1455 C C . ARG A 1 194 ? 8.678 16.991 19.738 1.00 57.78 194 ARG A C 1
ATOM 1457 O O . ARG A 1 194 ? 7.482 17.101 19.482 1.00 57.78 194 ARG A O 1
ATOM 1464 N N . VAL A 1 195 ? 9.562 17.956 19.482 1.00 62.09 195 VAL A N 1
ATOM 1465 C CA . VAL A 1 195 ? 9.199 19.232 18.837 1.00 62.09 195 VAL A CA 1
ATOM 1466 C C . VAL A 1 195 ? 8.726 19.004 17.394 1.00 62.09 195 VAL A C 1
ATOM 1468 O O . VAL A 1 195 ? 7.788 19.655 16.935 1.00 62.09 195 VAL A O 1
ATOM 1471 N N . GLN A 1 196 ? 9.320 18.039 16.685 1.00 67.94 196 GLN A N 1
ATOM 1472 C CA . GLN A 1 196 ? 8.892 17.629 15.346 1.00 67.94 196 GLN A CA 1
ATOM 1473 C C . GLN A 1 196 ? 7.515 16.952 15.337 1.00 67.94 196 GLN A C 1
ATOM 1475 O O . GLN A 1 196 ? 6.763 17.169 14.389 1.00 67.94 196 GLN A O 1
ATOM 1480 N N . VAL A 1 197 ? 7.150 16.182 16.368 1.00 70.38 197 VAL A N 1
ATOM 1481 C CA . VAL A 1 197 ? 5.806 15.585 16.492 1.00 70.38 197 VAL A CA 1
ATOM 1482 C C . VAL A 1 197 ? 4.746 16.673 16.675 1.00 70.38 197 VAL A C 1
ATOM 1484 O O . VAL A 1 197 ? 3.754 16.686 15.949 1.00 70.38 197 VAL A O 1
ATOM 1487 N N . GLU A 1 198 ? 4.965 17.630 17.581 1.00 68.12 198 GLU A N 1
ATOM 1488 C CA . GLU A 1 198 ? 4.011 18.724 17.824 1.00 68.12 198 GLU A CA 1
ATOM 1489 C C . GLU A 1 198 ? 3.890 19.672 16.618 1.00 68.12 198 GLU A C 1
ATOM 1491 O O . GLU A 1 198 ? 2.782 20.012 16.193 1.00 68.12 198 GLU A O 1
ATOM 1496 N N . GLY A 1 199 ? 5.016 20.055 16.005 1.00 73.12 199 GLY A N 1
ATOM 1497 C CA . GLY A 1 199 ? 5.025 20.852 14.774 1.00 73.12 199 GLY A CA 1
ATOM 1498 C C . GLY A 1 199 ? 4.398 20.113 13.587 1.00 73.12 199 GLY A C 1
ATOM 1499 O O . GLY A 1 199 ? 3.627 20.701 12.826 1.00 73.12 199 GLY A O 1
ATOM 1500 N N . GLY A 1 200 ? 4.678 18.813 13.465 1.00 76.69 200 GLY A N 1
ATOM 1501 C CA . GLY A 1 200 ? 4.120 17.940 12.438 1.00 76.69 200 GLY A CA 1
ATOM 1502 C C . GLY A 1 200 ? 2.610 17.765 12.568 1.00 76.69 200 GLY A C 1
ATOM 1503 O O . GLY A 1 200 ? 1.917 17.817 11.560 1.00 76.69 200 GLY A O 1
ATOM 1504 N N . MET A 1 201 ? 2.072 17.638 13.784 1.00 80.50 201 MET A N 1
ATOM 1505 C CA . MET A 1 201 ? 0.625 17.512 13.999 1.00 80.50 201 MET A CA 1
ATOM 1506 C C . MET A 1 201 ? -0.151 18.782 13.649 1.00 80.50 201 MET A C 1
ATOM 1508 O O . MET A 1 201 ? -1.238 18.706 13.070 1.00 80.50 201 MET A O 1
ATOM 1512 N N . ASN A 1 202 ? 0.426 19.952 13.928 1.00 77.62 202 ASN A N 1
ATOM 1513 C CA . ASN A 1 202 ? -0.182 21.231 13.568 1.00 77.62 202 ASN A CA 1
ATOM 1514 C C . ASN A 1 202 ? -0.244 21.441 12.046 1.00 77.62 202 ASN A C 1
ATOM 1516 O O . ASN A 1 202 ? -1.251 21.942 11.543 1.00 77.62 202 ASN A O 1
ATOM 1520 N N . SER A 1 203 ? 0.789 21.031 11.295 1.00 83.25 203 SER A N 1
ATOM 1521 C CA . SER A 1 203 ? 0.748 21.077 9.824 1.00 83.25 203 SER A CA 1
ATOM 1522 C C . SER A 1 203 ? -0.159 19.991 9.246 1.00 83.25 203 SER A C 1
ATOM 1524 O O . SER A 1 203 ? -0.883 20.234 8.282 1.00 83.25 203 SER A O 1
ATOM 1526 N N . TYR A 1 204 ? -0.178 18.813 9.871 1.00 85.69 204 TYR A N 1
ATOM 1527 C CA . TYR A 1 204 ? -0.905 17.653 9.379 1.00 85.69 204 TYR A CA 1
ATOM 1528 C C . TYR A 1 204 ? -2.414 17.880 9.306 1.00 85.69 204 TYR A C 1
ATOM 1530 O O . TYR A 1 204 ? -3.041 17.485 8.328 1.00 85.69 204 TYR A O 1
ATOM 1538 N N . GLY A 1 205 ? -3.006 18.583 10.276 1.00 85.19 205 GLY A N 1
ATOM 1539 C CA . GLY A 1 205 ? -4.428 18.939 10.213 1.00 85.19 205 GLY A CA 1
ATOM 1540 C C . GLY A 1 205 ? -4.793 19.718 8.941 1.00 85.19 205 GLY A C 1
ATOM 1541 O O . GLY A 1 205 ? -5.776 19.393 8.273 1.00 85.19 205 GLY A O 1
ATOM 1542 N N . LEU A 1 206 ? -3.967 20.700 8.566 1.00 87.00 20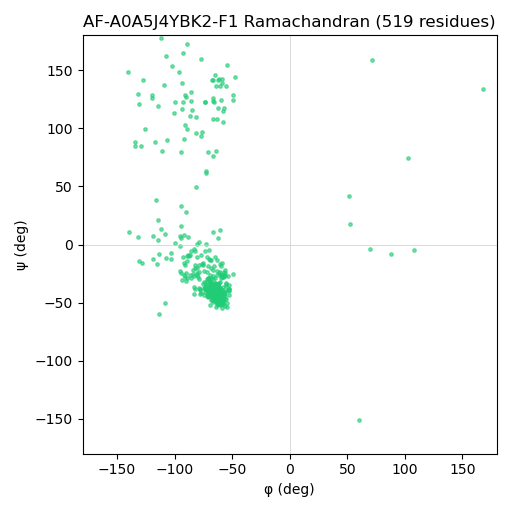6 LEU A N 1
ATOM 1543 C CA . LEU A 1 206 ? -4.140 21.471 7.333 1.00 87.00 206 LEU A CA 1
ATOM 1544 C C . LEU A 1 206 ? -3.873 20.611 6.089 1.00 87.00 206 LEU A C 1
ATOM 1546 O O . LEU A 1 206 ? -4.623 20.691 5.118 1.00 87.00 206 LEU A O 1
ATOM 1550 N N . GLU A 1 207 ? -2.836 19.771 6.121 1.00 86.50 207 GLU A N 1
ATOM 1551 C CA . GLU A 1 207 ? -2.495 18.848 5.031 1.00 86.50 207 GLU A CA 1
ATOM 1552 C C . GLU A 1 207 ? -3.650 17.878 4.734 1.00 86.50 207 GLU A C 1
ATOM 1554 O O . GLU A 1 207 ? -4.004 17.690 3.572 1.00 86.50 207 GLU A O 1
ATOM 1559 N N . VAL A 1 208 ? -4.291 17.308 5.761 1.00 87.62 208 VAL A N 1
ATOM 1560 C CA . VAL A 1 208 ? -5.441 16.399 5.606 1.00 87.62 208 VAL A CA 1
ATOM 1561 C C . VAL A 1 208 ? -6.648 17.129 5.018 1.00 87.62 208 VAL A C 1
ATOM 1563 O O . VAL A 1 208 ? -7.321 16.597 4.135 1.00 87.62 208 VAL A O 1
ATOM 1566 N N . GLN A 1 209 ? -6.912 18.368 5.442 1.00 88.56 209 GLN A N 1
ATOM 1567 C CA . GLN A 1 209 ? -7.982 19.184 4.859 1.00 88.56 209 GLN A CA 1
ATOM 1568 C C . GLN A 1 209 ? -7.715 19.506 3.383 1.00 88.56 209 GLN A C 1
ATOM 1570 O O . GLN A 1 209 ? -8.600 19.351 2.540 1.00 88.56 209 GLN A O 1
ATOM 1575 N N . GLN A 1 210 ? -6.487 19.907 3.051 1.00 90.69 210 GLN A N 1
ATOM 1576 C CA . GLN A 1 210 ? -6.073 20.142 1.668 1.00 90.69 210 GLN A CA 1
ATOM 1577 C C . GLN A 1 210 ? -6.173 18.863 0.836 1.00 90.69 210 GLN A C 1
ATOM 1579 O O . GLN A 1 210 ? -6.690 18.896 -0.279 1.00 90.69 210 GLN A O 1
ATOM 1584 N N . ALA A 1 211 ? -5.737 17.729 1.382 1.00 88.62 211 ALA A N 1
ATOM 1585 C CA . ALA A 1 211 ? -5.839 16.438 0.724 1.00 88.62 211 ALA A CA 1
ATOM 1586 C C . ALA A 1 211 ? -7.298 16.023 0.493 1.00 88.62 211 ALA A C 1
ATOM 1588 O O . ALA A 1 211 ? -7.630 15.540 -0.582 1.00 88.62 211 ALA A O 1
ATOM 1589 N N . SER A 1 212 ? -8.199 16.275 1.442 1.00 90.50 212 SER A N 1
ATOM 1590 C CA . SER A 1 212 ? -9.634 16.036 1.253 1.00 90.50 212 SER A CA 1
ATOM 1591 C C . SER A 1 212 ? -10.187 16.832 0.062 1.00 90.50 212 SER A C 1
ATOM 1593 O O . SER A 1 212 ? -10.837 16.272 -0.825 1.00 90.50 212 SER A O 1
ATOM 1595 N N . LEU A 1 213 ? -9.839 18.120 -0.041 1.00 92.25 213 LEU A N 1
ATOM 1596 C CA . LEU A 1 213 ? -10.235 18.961 -1.176 1.00 92.25 213 LEU A CA 1
ATOM 1597 C C . LEU A 1 213 ? -9.642 18.472 -2.505 1.00 92.25 213 LEU A C 1
ATOM 1599 O O . LEU A 1 213 ? -10.346 18.446 -3.518 1.00 92.25 213 LEU A O 1
ATOM 1603 N N . THR A 1 214 ? -8.368 18.064 -2.528 1.00 92.00 214 THR A N 1
ATOM 1604 C CA . THR A 1 214 ? -7.744 17.540 -3.754 1.00 92.00 214 THR A CA 1
ATOM 1605 C C . THR A 1 214 ? -8.328 16.192 -4.164 1.00 92.00 214 THR A C 1
ATOM 1607 O O . THR A 1 214 ? -8.511 15.962 -5.360 1.00 92.00 214 THR A O 1
ATOM 1610 N N . VAL A 1 215 ? -8.695 15.333 -3.209 1.00 91.62 215 VAL A N 1
ATOM 1611 C CA . VAL A 1 215 ? -9.393 14.067 -3.462 1.00 91.62 215 VAL A CA 1
ATOM 1612 C C . VAL A 1 215 ? -10.770 14.320 -4.063 1.00 91.62 215 VAL A C 1
ATOM 1614 O O . VAL A 1 215 ? -11.095 13.722 -5.088 1.00 91.62 215 VAL A O 1
ATOM 1617 N N . LEU A 1 216 ? -11.556 15.242 -3.505 1.00 89.50 216 LEU A N 1
ATOM 1618 C CA . LEU A 1 216 ? -12.859 15.619 -4.062 1.00 89.50 216 LEU A CA 1
ATOM 1619 C C . LEU A 1 216 ? -12.727 16.186 -5.483 1.00 89.50 216 LEU A C 1
ATOM 1621 O O . LEU A 1 216 ? -13.437 15.760 -6.399 1.00 89.50 216 LEU A O 1
ATOM 1625 N N . ALA A 1 217 ? -11.770 17.092 -5.703 1.00 91.12 217 ALA A N 1
ATOM 1626 C CA . ALA A 1 217 ? -11.488 17.642 -7.027 1.00 91.12 217 ALA A CA 1
ATOM 1627 C C . ALA A 1 217 ? -11.067 16.548 -8.022 1.00 91.12 217 ALA A C 1
ATOM 1629 O O . ALA A 1 217 ? -11.517 16.533 -9.172 1.00 91.12 217 ALA A O 1
ATOM 1630 N N . TRP A 1 218 ? -10.241 15.597 -7.581 1.00 93.12 218 TRP A N 1
ATOM 1631 C CA . TRP A 1 218 ? -9.837 14.446 -8.379 1.00 93.12 218 TRP A CA 1
ATOM 1632 C C . TRP A 1 218 ? -11.025 13.542 -8.722 1.00 93.12 218 TRP A C 1
ATOM 1634 O O . TRP A 1 218 ? -11.173 13.148 -9.881 1.00 93.12 218 TRP A O 1
ATOM 1644 N N . GLN A 1 219 ? -11.900 13.240 -7.759 1.00 88.69 219 GLN A N 1
ATOM 1645 C CA . GLN A 1 219 ? -13.091 12.419 -7.980 1.00 88.69 219 GLN A CA 1
ATOM 1646 C C . GLN A 1 219 ? -14.016 13.062 -9.018 1.00 88.69 219 GLN A C 1
ATOM 1648 O O . GLN A 1 219 ? -14.416 12.382 -9.970 1.00 88.69 219 GLN A O 1
ATOM 1653 N N . ALA A 1 220 ? -14.281 14.367 -8.893 1.00 88.31 220 ALA A N 1
ATOM 1654 C CA . ALA A 1 220 ? -15.081 15.134 -9.846 1.00 88.31 220 ALA A CA 1
ATOM 1655 C C . ALA A 1 220 ? -14.443 15.156 -11.246 1.00 88.31 220 ALA A C 1
ATOM 1657 O O . ALA A 1 220 ? -15.108 14.863 -12.243 1.00 88.31 220 ALA A O 1
ATOM 1658 N N . HIS A 1 221 ? -13.133 15.417 -11.331 1.00 88.69 221 HIS A N 1
ATOM 1659 C CA . HIS A 1 221 ? -12.391 15.384 -12.593 1.00 88.69 221 HIS A CA 1
ATOM 1660 C C . HIS A 1 221 ? -12.467 14.004 -13.258 1.00 88.69 221 HIS A C 1
ATOM 1662 O O . HIS A 1 221 ? -12.734 13.888 -14.454 1.00 88.69 221 HIS A O 1
ATOM 1668 N N . MET A 1 222 ? -12.282 12.941 -12.478 1.00 84.38 222 MET A N 1
ATOM 1669 C CA . MET A 1 222 ? -12.365 11.574 -12.973 1.00 84.38 222 MET A CA 1
ATOM 1670 C C . MET A 1 222 ? -13.773 11.195 -13.424 1.00 84.38 222 MET A C 1
ATOM 1672 O O . MET A 1 222 ? -13.899 10.502 -14.432 1.00 84.38 222 MET A O 1
ATOM 1676 N N . ALA A 1 223 ? -14.817 11.624 -12.712 1.00 83.25 223 ALA A N 1
ATOM 1677 C CA . ALA A 1 223 ? -16.203 11.405 -13.118 1.00 83.25 223 ALA A CA 1
ATOM 1678 C C . ALA A 1 223 ? -16.499 12.092 -14.462 1.00 83.25 223 ALA A C 1
ATOM 1680 O O . ALA A 1 223 ? -17.016 11.452 -15.377 1.00 83.25 223 ALA A O 1
ATOM 1681 N N . ALA A 1 224 ? -16.057 13.342 -14.638 1.00 85.75 224 ALA A N 1
ATOM 1682 C CA . ALA A 1 224 ? -16.183 14.067 -15.904 1.00 85.75 224 ALA A CA 1
ATOM 1683 C C . ALA A 1 224 ? -15.458 13.357 -17.067 1.00 85.75 224 ALA A C 1
ATOM 1685 O O . ALA A 1 224 ? -15.993 13.247 -18.171 1.00 85.75 224 ALA A O 1
ATOM 1686 N N . LEU A 1 225 ? -14.264 12.807 -16.818 1.00 80.69 225 LEU A N 1
ATOM 1687 C CA . LEU A 1 225 ? -13.516 12.024 -17.810 1.00 80.69 225 LEU A CA 1
ATOM 1688 C C . LEU A 1 225 ? -14.169 10.676 -18.164 1.00 80.69 225 LEU A C 1
ATOM 1690 O O . LEU A 1 225 ? -13.842 10.118 -19.208 1.00 80.69 225 LEU A O 1
ATOM 1694 N N . HIS A 1 226 ? -15.049 10.134 -17.319 1.00 72.88 226 HIS A N 1
ATOM 1695 C CA . HIS A 1 226 ? -15.798 8.899 -17.601 1.00 72.88 226 HIS A CA 1
ATOM 1696 C C . HIS A 1 226 ? -17.142 9.171 -18.282 1.00 72.88 226 HIS A C 1
ATOM 1698 O O . HIS A 1 226 ? -17.606 8.343 -19.057 1.00 72.88 226 HIS A O 1
ATOM 1704 N N . ALA A 1 227 ? -17.742 10.340 -18.046 1.00 75.88 227 ALA A N 1
ATOM 1705 C CA . ALA A 1 227 ? -18.987 10.756 -18.690 1.00 75.88 227 ALA A CA 1
ATOM 1706 C C . ALA A 1 227 ? -18.826 11.080 -20.190 1.00 75.88 227 ALA A C 1
ATOM 1708 O O . ALA A 1 227 ? -19.818 11.231 -20.899 1.00 75.88 227 ALA A O 1
ATOM 1709 N N . THR A 1 228 ? -17.592 11.202 -20.692 1.00 72.62 228 THR A N 1
ATOM 1710 C CA . THR A 1 228 ? -17.325 11.523 -22.101 1.00 72.62 228 THR A CA 1
ATOM 1711 C C . THR A 1 228 ? -17.339 10.253 -22.972 1.00 72.62 228 THR A C 1
ATOM 1713 O O . THR A 1 228 ? -16.472 9.396 -22.821 1.00 72.62 228 THR A O 1
ATOM 1716 N N . PRO A 1 229 ? -18.282 10.114 -23.927 1.00 57.47 229 PRO A N 1
ATOM 1717 C CA . PRO A 1 229 ? -18.548 8.846 -24.620 1.00 57.47 229 PRO A CA 1
ATOM 1718 C C . PRO A 1 229 ? -17.583 8.513 -25.774 1.00 57.47 229 PRO A C 1
ATOM 1720 O O . PRO A 1 229 ? -17.751 7.491 -26.434 1.00 57.47 229 PRO A O 1
ATOM 1723 N N . ARG A 1 230 ? -16.584 9.358 -26.073 1.00 58.91 230 ARG A N 1
ATOM 1724 C CA . ARG A 1 230 ? -15.663 9.149 -27.208 1.00 58.91 230 ARG A CA 1
ATOM 1725 C C . ARG A 1 230 ? -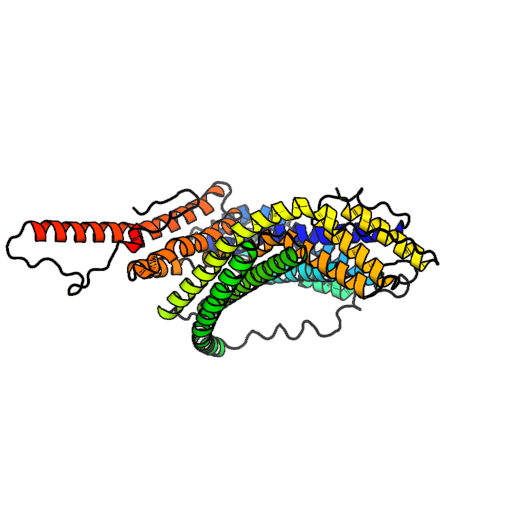14.327 8.575 -26.749 1.00 58.91 230 ARG A C 1
ATOM 1727 O O . ARG A 1 230 ? -13.531 9.283 -26.140 1.00 58.91 230 ARG A O 1
ATOM 1734 N N . SER A 1 231 ? -14.040 7.332 -27.132 1.00 57.62 231 SER A N 1
ATOM 1735 C CA . SER A 1 231 ? -12.733 6.688 -26.970 1.00 57.62 231 SER A CA 1
ATOM 1736 C C . SER A 1 231 ? -11.696 7.302 -27.923 1.00 57.62 231 SER A C 1
ATOM 1738 O O . SER A 1 231 ? -11.414 6.762 -28.990 1.00 57.62 231 SER A O 1
ATOM 1740 N N . SER A 1 232 ? -11.143 8.463 -27.570 1.00 63.50 232 SER A N 1
ATOM 1741 C CA . SER A 1 232 ? -9.959 9.009 -28.243 1.00 63.50 232 SER A CA 1
ATOM 1742 C C . SER A 1 232 ? -8.691 8.658 -27.466 1.00 63.50 232 SER A C 1
ATOM 1744 O O . SER A 1 232 ? -8.703 8.593 -26.237 1.00 63.50 232 SER A O 1
ATOM 1746 N N . GLU A 1 233 ? -7.570 8.481 -28.163 1.00 60.28 233 GLU A N 1
ATOM 1747 C CA . GLU A 1 233 ? -6.245 8.301 -27.549 1.00 60.28 233 GLU A CA 1
ATOM 1748 C C . GLU A 1 233 ? -5.912 9.426 -26.546 1.00 60.28 233 GLU A C 1
ATOM 1750 O O . GLU A 1 233 ? -5.408 9.181 -25.447 1.00 60.28 233 GLU A O 1
ATOM 1755 N N . ALA A 1 234 ? -6.308 10.661 -26.867 1.00 66.69 234 ALA A N 1
ATOM 1756 C CA . ALA A 1 234 ? -6.170 11.821 -25.989 1.00 66.69 234 ALA A CA 1
ATOM 1757 C C . ALA A 1 234 ? -7.019 11.722 -24.704 1.00 66.69 234 ALA A C 1
ATOM 1759 O O . ALA A 1 234 ? -6.618 12.217 -23.651 1.00 66.69 234 ALA A O 1
ATOM 1760 N N . LEU A 1 235 ? -8.196 11.091 -24.753 1.00 69.25 235 LEU A N 1
ATOM 1761 C CA . LEU A 1 235 ? -8.986 10.816 -23.551 1.00 69.25 235 LEU A CA 1
ATOM 1762 C C . LEU A 1 235 ? -8.335 9.705 -22.722 1.00 69.25 235 LEU A C 1
ATOM 1764 O O . LEU A 1 235 ? -8.283 9.796 -21.494 1.00 69.25 235 LEU A O 1
ATOM 1768 N N . LEU A 1 236 ? -7.791 8.678 -23.382 1.00 66.94 236 LEU A N 1
ATOM 1769 C CA . LEU A 1 236 ? -7.165 7.552 -22.699 1.00 66.94 236 LEU A CA 1
ATOM 1770 C C . LEU A 1 236 ? -5.916 7.969 -21.914 1.00 66.94 236 LEU A C 1
ATOM 1772 O O . LEU A 1 236 ? -5.742 7.487 -20.793 1.00 66.94 236 LEU A O 1
ATOM 1776 N N . THR A 1 237 ? -5.098 8.856 -22.480 1.00 70.69 237 THR A N 1
ATOM 1777 C CA . THR A 1 237 ? -3.917 9.448 -21.829 1.00 70.69 237 THR A CA 1
ATOM 1778 C C . THR A 1 237 ? -4.312 10.364 -20.672 1.00 70.69 237 THR A C 1
ATOM 1780 O O . THR A 1 237 ? -3.748 10.242 -19.587 1.00 70.69 237 THR A O 1
ATOM 1783 N N . LYS A 1 238 ? -5.346 11.205 -20.832 1.00 77.25 238 LYS A N 1
ATOM 1784 C CA . LYS A 1 238 ? -5.886 12.034 -19.735 1.00 77.25 238 LYS A CA 1
ATOM 1785 C C . LYS A 1 238 ? -6.409 11.199 -18.565 1.00 77.25 238 LYS A C 1
ATOM 1787 O O . LYS A 1 238 ? -6.116 11.517 -17.415 1.00 77.25 238 LYS A O 1
ATOM 1792 N N . GLN A 1 239 ? -7.137 10.118 -18.845 1.00 76.81 239 GLN A N 1
ATOM 1793 C CA . GLN A 1 239 ? -7.606 9.177 -17.824 1.00 76.81 239 GLN A CA 1
ATOM 1794 C C . GLN A 1 239 ? -6.446 8.458 -17.125 1.00 76.81 239 GLN A C 1
ATOM 1796 O O . GLN A 1 239 ? -6.463 8.342 -15.905 1.00 76.81 239 GLN A O 1
ATOM 1801 N N . ALA A 1 240 ? -5.433 7.998 -17.870 1.00 74.00 240 ALA A N 1
ATOM 1802 C CA . ALA A 1 240 ? -4.253 7.353 -17.291 1.00 74.00 240 ALA A CA 1
ATOM 1803 C C . ALA A 1 240 ? -3.475 8.320 -16.383 1.00 74.00 240 ALA A C 1
ATOM 1805 O O . ALA A 1 240 ? -3.184 7.986 -15.240 1.00 74.00 240 ALA A O 1
ATOM 1806 N N . ALA A 1 241 ? -3.233 9.551 -16.841 1.00 79.38 241 ALA A N 1
ATOM 1807 C CA . ALA A 1 241 ? -2.577 10.588 -16.049 1.00 79.38 241 ALA A CA 1
ATOM 1808 C C . ALA A 1 241 ? -3.386 10.981 -14.803 1.00 79.38 241 ALA A C 1
ATOM 1810 O O . ALA A 1 241 ? -2.825 11.296 -13.757 1.00 79.38 241 ALA A O 1
ATOM 1811 N N . ALA A 1 242 ? -4.716 10.987 -14.890 1.00 84.06 242 ALA A N 1
ATOM 1812 C CA . ALA A 1 242 ? -5.562 11.216 -13.729 1.00 84.06 242 ALA A CA 1
ATOM 1813 C C . ALA A 1 242 ? -5.535 10.022 -12.754 1.00 84.06 242 ALA A C 1
ATOM 1815 O O . ALA A 1 242 ? -5.476 10.249 -11.551 1.00 84.06 242 ALA A O 1
ATOM 1816 N N . LEU A 1 243 ? -5.477 8.773 -13.230 1.00 84.00 243 LEU A N 1
ATOM 1817 C CA . LEU A 1 243 ? -5.295 7.596 -12.368 1.00 84.00 243 LEU A CA 1
ATOM 1818 C C . LEU A 1 243 ? -3.938 7.604 -11.654 1.00 84.00 243 LEU A C 1
ATOM 1820 O O . LEU A 1 243 ? -3.911 7.390 -10.449 1.00 84.00 243 LEU A O 1
ATOM 1824 N N . VAL A 1 244 ? -2.846 7.923 -12.356 1.00 83.06 244 VAL A N 1
ATOM 1825 C CA . VAL A 1 244 ? -1.511 8.076 -11.746 1.00 83.06 244 VAL A CA 1
ATOM 1826 C C . VAL A 1 244 ? -1.538 9.140 -10.647 1.00 83.06 244 VAL A C 1
ATOM 1828 O O . VAL A 1 244 ? -1.126 8.859 -9.530 1.00 83.06 244 VAL A O 1
ATOM 1831 N N . ARG A 1 245 ? -2.156 10.303 -10.900 1.00 86.12 245 ARG A N 1
ATOM 1832 C CA . ARG A 1 245 ? -2.344 11.331 -9.861 1.00 86.12 245 ARG A CA 1
ATOM 1833 C C . ARG A 1 245 ? -3.125 10.822 -8.645 1.00 86.12 245 ARG A C 1
ATOM 1835 O O . ARG A 1 245 ? -2.819 11.212 -7.527 1.00 86.12 245 ARG A O 1
ATOM 1842 N N . GLY A 1 246 ? -4.121 9.958 -8.847 1.00 89.25 246 GLY A N 1
ATOM 1843 C CA . GLY A 1 246 ? -4.858 9.326 -7.746 1.00 89.25 246 GLY A CA 1
ATOM 1844 C C . GLY A 1 246 ? -3.982 8.386 -6.913 1.00 89.25 246 GLY A C 1
ATOM 1845 O O . GLY A 1 246 ? -4.064 8.400 -5.687 1.00 89.25 246 GLY A O 1
ATOM 1846 N N . VAL A 1 247 ? -3.109 7.618 -7.573 1.00 87.31 247 VAL A N 1
ATOM 1847 C CA . VAL A 1 247 ? -2.116 6.751 -6.918 1.00 87.31 247 VAL A CA 1
ATOM 1848 C C . VAL A 1 247 ? -1.116 7.578 -6.112 1.00 87.31 247 VAL A C 1
ATOM 1850 O O . VAL A 1 247 ? -0.873 7.254 -4.953 1.00 87.31 247 VAL A O 1
ATOM 1853 N N . ASP A 1 248 ? -0.590 8.664 -6.681 1.00 86.31 248 ASP A N 1
ATOM 1854 C CA . ASP A 1 248 ? 0.366 9.545 -6.001 1.00 86.31 248 ASP A CA 1
ATOM 1855 C C . ASP A 1 248 ? -0.253 10.198 -4.755 1.00 86.31 248 ASP A C 1
ATOM 1857 O O . ASP A 1 248 ? 0.375 10.237 -3.696 1.00 86.31 248 ASP A O 1
ATOM 1861 N N . LEU A 1 249 ? -1.510 10.653 -4.851 1.00 88.94 249 LEU A N 1
ATOM 1862 C CA . LEU A 1 249 ? -2.259 11.200 -3.715 1.00 88.94 249 LEU A CA 1
ATOM 1863 C C . LEU A 1 249 ? -2.456 10.156 -2.606 1.00 88.94 249 LEU A C 1
ATOM 1865 O O . LEU A 1 249 ? -2.209 10.455 -1.438 1.00 88.94 249 LEU A O 1
ATOM 1869 N N . ALA A 1 250 ? -2.861 8.931 -2.961 1.00 90.69 250 ALA A N 1
ATOM 1870 C CA . ALA A 1 250 ? -3.034 7.844 -1.997 1.00 90.69 250 ALA A CA 1
ATOM 1871 C C . ALA A 1 250 ? -1.707 7.472 -1.315 1.00 90.69 250 ALA A C 1
ATOM 1873 O O . ALA A 1 250 ? -1.647 7.388 -0.088 1.00 90.69 250 ALA A O 1
ATOM 1874 N N . ALA A 1 251 ? -0.631 7.321 -2.094 1.00 86.19 251 ALA A N 1
ATOM 1875 C CA . ALA A 1 251 ? 0.695 6.996 -1.580 1.00 86.19 251 ALA A CA 1
ATOM 1876 C C . ALA A 1 251 ? 1.239 8.100 -0.661 1.00 86.19 251 ALA A C 1
ATOM 1878 O O . ALA A 1 251 ? 1.798 7.793 0.391 1.00 86.19 251 ALA A O 1
ATOM 1879 N N . GLY A 1 252 ? 1.051 9.372 -1.027 1.00 85.44 252 GLY A N 1
ATOM 1880 C CA . GLY A 1 252 ? 1.444 10.519 -0.211 1.00 85.44 252 GLY A CA 1
ATOM 1881 C C . GLY A 1 252 ? 0.726 10.547 1.138 1.00 85.44 252 GLY A C 1
ATOM 1882 O O . GLY A 1 252 ? 1.382 10.630 2.176 1.00 85.44 252 GLY A O 1
ATOM 1883 N N . LEU A 1 253 ? -0.604 10.395 1.131 1.00 89.62 253 LEU A N 1
ATOM 1884 C CA . LEU A 1 253 ? -1.421 10.320 2.348 1.00 89.62 253 LEU A CA 1
ATOM 1885 C C . LEU A 1 253 ? -1.006 9.155 3.250 1.00 89.62 253 LEU A C 1
ATOM 1887 O O . LEU A 1 253 ? -0.769 9.353 4.442 1.00 89.62 253 LEU A O 1
ATOM 1891 N N . ARG A 1 254 ? -0.868 7.956 2.675 1.00 91.00 254 ARG A N 1
ATOM 1892 C CA . ARG A 1 254 ? -0.434 6.753 3.393 1.00 91.00 254 ARG A CA 1
ATOM 1893 C C . ARG A 1 254 ? 0.946 6.947 4.019 1.00 91.00 254 ARG A C 1
ATOM 1895 O O . ARG A 1 254 ? 1.113 6.677 5.201 1.00 91.00 254 ARG A O 1
ATOM 1902 N N . ASN A 1 255 ? 1.930 7.411 3.245 1.00 84.69 255 ASN A N 1
ATOM 1903 C CA . ASN A 1 255 ? 3.301 7.602 3.730 1.00 84.69 255 ASN A CA 1
ATOM 1904 C C . ASN A 1 255 ? 3.363 8.624 4.861 1.00 84.69 255 ASN A C 1
ATOM 1906 O O . ASN A 1 255 ? 4.101 8.430 5.822 1.00 84.69 255 ASN A O 1
ATOM 1910 N N . ARG A 1 256 ? 2.585 9.705 4.750 1.00 83.94 256 ARG A N 1
ATOM 1911 C CA . ARG A 1 256 ? 2.531 10.745 5.774 1.00 83.94 256 ARG A CA 1
ATOM 1912 C C . ARG A 1 256 ? 1.904 10.234 7.066 1.00 83.94 256 ARG A C 1
ATOM 1914 O O . ARG A 1 256 ? 2.454 10.486 8.131 1.00 83.94 256 ARG A O 1
ATOM 1921 N N . LEU A 1 257 ? 0.794 9.502 6.956 1.00 89.81 257 LEU A N 1
ATOM 1922 C CA . LEU A 1 257 ? 0.140 8.845 8.085 1.00 89.81 257 LEU A CA 1
ATOM 1923 C C . LEU A 1 257 ? 1.094 7.866 8.787 1.00 89.81 257 LEU A C 1
ATOM 1925 O O . LEU A 1 257 ? 1.281 7.971 9.995 1.00 89.81 257 LEU A O 1
ATOM 1929 N N . HIS A 1 258 ? 1.727 6.971 8.024 1.00 84.94 258 HIS A N 1
ATOM 1930 C CA . HIS A 1 258 ? 2.670 5.980 8.546 1.00 84.94 258 HIS A CA 1
ATOM 1931 C C . HIS A 1 258 ? 3.851 6.650 9.263 1.00 84.94 258 HIS A C 1
ATOM 1933 O O . HIS A 1 258 ? 4.121 6.341 10.415 1.00 84.94 258 HIS A O 1
ATOM 1939 N N . LEU A 1 259 ? 4.473 7.662 8.641 1.00 80.12 259 LEU A N 1
ATOM 1940 C CA . LEU A 1 259 ? 5.568 8.423 9.250 1.00 80.12 259 LEU A CA 1
ATOM 1941 C C . LEU A 1 259 ? 5.162 9.078 10.576 1.00 80.12 259 LEU A C 1
ATOM 1943 O O . LEU A 1 259 ? 5.947 9.099 11.517 1.00 80.12 259 LEU A O 1
ATOM 1947 N N . LEU A 1 260 ? 3.965 9.662 10.658 1.00 83.31 260 LEU A N 1
ATOM 1948 C CA . LEU A 1 260 ? 3.514 10.313 11.888 1.00 83.31 260 LEU A CA 1
ATOM 1949 C C . LEU A 1 260 ? 3.254 9.306 13.008 1.00 83.31 260 LEU A C 1
ATOM 1951 O O . LEU A 1 260 ? 3.584 9.595 14.156 1.00 83.31 260 LEU A O 1
ATOM 1955 N N . LEU A 1 261 ? 2.704 8.136 12.685 1.00 84.69 261 LEU A N 1
ATOM 1956 C CA . LEU A 1 261 ? 2.529 7.055 13.652 1.00 84.69 261 LEU A CA 1
ATOM 1957 C C . LEU A 1 261 ? 3.877 6.503 14.127 1.00 84.69 261 LEU A C 1
ATOM 1959 O O . LEU A 1 261 ? 4.096 6.424 15.335 1.00 84.69 261 LEU A O 1
ATOM 1963 N N . ASP A 1 262 ? 4.821 6.283 13.210 1.00 78.06 262 ASP A N 1
ATOM 1964 C CA . ASP A 1 262 ? 6.198 5.900 13.540 1.00 78.06 262 ASP A CA 1
ATOM 1965 C C . ASP A 1 262 ? 6.874 6.928 14.457 1.00 78.06 262 ASP A C 1
ATOM 1967 O O . ASP A 1 262 ? 7.555 6.563 15.413 1.00 78.06 262 ASP A O 1
ATOM 1971 N N . LEU A 1 263 ? 6.674 8.227 14.206 1.00 77.12 263 LEU A N 1
ATOM 1972 C CA . LEU A 1 263 ? 7.212 9.294 15.051 1.00 77.12 263 LEU A CA 1
ATOM 1973 C C . LEU A 1 263 ? 6.563 9.314 16.441 1.00 77.12 263 LEU A C 1
ATOM 1975 O O . LEU A 1 263 ? 7.267 9.507 17.432 1.00 77.12 263 LEU A O 1
ATOM 1979 N N . HIS A 1 264 ? 5.250 9.087 16.539 1.00 82.19 264 HIS A N 1
ATOM 1980 C CA . HIS A 1 264 ? 4.560 8.939 17.824 1.00 82.19 264 HIS A CA 1
ATOM 1981 C C . HIS A 1 264 ? 5.104 7.752 18.626 1.00 82.19 264 HIS A C 1
ATOM 1983 O O . HIS A 1 264 ? 5.387 7.898 19.821 1.00 82.19 264 HIS A O 1
ATOM 1989 N N . ALA A 1 265 ? 5.305 6.610 17.963 1.00 78.94 265 ALA A N 1
ATOM 1990 C CA . ALA A 1 265 ? 5.879 5.411 18.560 1.00 78.94 265 ALA A CA 1
ATOM 1991 C C . ALA A 1 265 ? 7.335 5.642 19.004 1.00 78.94 265 ALA A C 1
ATOM 1993 O O . ALA A 1 265 ? 7.678 5.387 20.160 1.00 78.94 265 ALA A O 1
ATOM 1994 N N . ALA A 1 266 ? 8.178 6.204 18.131 1.00 70.38 266 ALA A N 1
ATOM 1995 C CA . ALA A 1 266 ? 9.590 6.472 18.408 1.00 70.38 266 ALA A CA 1
ATOM 1996 C C . ALA A 1 266 ? 9.790 7.502 19.532 1.00 70.38 266 ALA A C 1
ATOM 1998 O O . ALA A 1 266 ? 10.623 7.304 20.416 1.00 70.38 266 ALA A O 1
ATOM 1999 N N . ALA A 1 267 ? 8.996 8.577 19.551 1.00 76.06 267 ALA A N 1
ATOM 2000 C CA . ALA A 1 267 ? 9.059 9.600 20.595 1.00 76.06 267 ALA A CA 1
ATOM 2001 C C . ALA A 1 267 ? 8.380 9.169 21.913 1.00 76.06 267 ALA A C 1
ATOM 2003 O O . ALA A 1 267 ? 8.493 9.874 22.928 1.00 76.06 267 ALA A O 1
ATOM 2004 N N . SER A 1 268 ? 7.673 8.028 21.900 1.00 78.56 268 SER A N 1
ATOM 2005 C CA . SER A 1 268 ? 6.826 7.538 22.994 1.00 78.56 268 SER A CA 1
ATOM 2006 C C . SER A 1 268 ? 5.825 8.603 23.467 1.00 78.56 268 SER A C 1
ATOM 2008 O O . SER A 1 268 ? 5.636 8.815 24.668 1.00 78.56 268 SER A O 1
ATOM 2010 N N . VAL A 1 269 ? 5.229 9.330 22.514 1.00 79.88 269 VAL A N 1
ATOM 2011 C CA . VAL A 1 269 ? 4.240 10.386 22.776 1.00 79.88 269 VAL A CA 1
ATOM 2012 C C . VAL A 1 269 ? 2.841 9.816 22.539 1.00 79.88 269 VAL A C 1
ATOM 2014 O O . VAL A 1 269 ? 2.562 9.369 21.423 1.00 79.88 269 VAL A O 1
ATOM 2017 N N . PRO A 1 270 ? 1.939 9.845 23.538 1.00 82.62 270 PRO A N 1
ATOM 2018 C CA . PRO A 1 270 ? 0.601 9.289 23.384 1.00 82.62 270 PRO A CA 1
ATOM 2019 C C . PRO A 1 270 ? -0.183 10.017 22.287 1.00 82.62 270 PRO A C 1
ATOM 2021 O O . PRO A 1 270 ? -0.102 11.239 22.140 1.00 82.62 270 PRO A O 1
ATOM 2024 N N . VAL A 1 271 ? -0.967 9.257 21.523 1.00 85.25 271 VAL A N 1
ATOM 2025 C CA . VAL A 1 271 ? -1.832 9.796 20.468 1.00 85.25 271 VAL A CA 1
ATOM 2026 C C . VAL A 1 271 ? -3.027 10.501 21.109 1.00 85.25 271 VAL A C 1
ATOM 2028 O O . VAL A 1 271 ? -3.781 9.910 21.882 1.00 85.25 271 VAL A O 1
ATOM 2031 N N . THR A 1 272 ? -3.213 11.782 20.793 1.00 87.81 272 THR A N 1
ATOM 2032 C CA . THR A 1 272 ? -4.359 12.562 21.277 1.00 87.81 272 THR A CA 1
ATOM 2033 C C . THR A 1 272 ? -5.630 12.222 20.494 1.00 87.81 272 THR A C 1
ATOM 2035 O O . THR A 1 272 ? -5.575 11.755 19.357 1.00 87.81 272 THR A O 1
ATOM 2038 N N . GLN A 1 273 ? -6.806 12.521 21.054 1.00 86.00 273 GLN A N 1
ATOM 2039 C CA . GLN A 1 273 ? -8.087 12.309 20.360 1.00 86.00 273 GLN A CA 1
ATOM 2040 C C . GLN A 1 273 ? -8.196 13.114 19.047 1.00 86.00 273 GLN A C 1
ATOM 2042 O O . GLN A 1 273 ? -8.817 12.667 18.078 1.00 86.00 273 GLN A O 1
ATOM 2047 N N . GLN A 1 274 ? -7.570 14.294 18.996 1.00 86.31 274 GLN A N 1
ATOM 2048 C CA . GLN A 1 274 ? -7.497 15.108 17.784 1.00 86.31 274 GLN A CA 1
ATOM 2049 C C . GLN A 1 274 ? -6.629 14.435 16.714 1.00 86.31 274 GLN A C 1
ATOM 2051 O O . GLN A 1 274 ? -7.073 14.306 15.574 1.00 86.31 274 GLN A O 1
ATOM 2056 N N . ALA A 1 275 ? -5.437 13.950 17.082 1.00 87.00 275 ALA A N 1
ATOM 2057 C CA . ALA A 1 275 ? -4.571 13.202 16.171 1.00 87.00 275 ALA A CA 1
ATOM 2058 C C . ALA A 1 275 ? -5.270 11.935 15.652 1.00 87.00 275 ALA A C 1
ATOM 2060 O O . ALA A 1 275 ? -5.279 11.688 14.449 1.00 87.00 275 ALA A O 1
ATOM 2061 N N . LEU A 1 276 ? -5.969 11.207 16.530 1.00 89.44 276 LEU A N 1
ATOM 2062 C CA . LEU A 1 276 ? -6.754 10.028 16.162 1.00 89.44 276 LEU A CA 1
ATOM 2063 C C . LEU A 1 276 ? -7.811 10.342 15.092 1.00 89.44 276 LEU A C 1
ATOM 2065 O O . LEU A 1 276 ? -7.967 9.599 14.129 1.00 89.44 276 LEU A O 1
ATOM 2069 N N . THR A 1 277 ? -8.501 11.477 15.220 1.00 89.50 277 THR A N 1
ATOM 2070 C CA . THR A 1 277 ? -9.509 11.910 14.238 1.00 89.50 277 THR A CA 1
ATOM 2071 C C . THR A 1 277 ? -8.879 12.215 12.873 1.00 89.50 277 THR A C 1
ATOM 2073 O O . THR A 1 277 ? -9.452 11.875 11.835 1.00 89.50 277 THR A O 1
ATOM 2076 N N . LEU A 1 278 ? -7.683 12.811 12.854 1.00 90.25 278 LEU A N 1
ATOM 2077 C CA . LEU A 1 278 ? -6.933 13.073 11.619 1.00 90.25 278 LEU A CA 1
ATOM 2078 C C . LEU A 1 278 ? -6.407 11.782 10.977 1.00 90.25 278 LEU A C 1
ATOM 2080 O O . LEU A 1 278 ? -6.435 11.650 9.750 1.00 90.25 278 LEU A O 1
ATOM 2084 N N . PHE A 1 279 ? -5.980 10.813 11.789 1.00 92.00 279 PHE A N 1
ATOM 2085 C CA . PHE A 1 279 ? -5.564 9.495 11.315 1.00 92.00 279 PHE A CA 1
ATOM 2086 C C . PHE A 1 279 ? -6.721 8.742 10.671 1.00 92.00 279 PHE A C 1
ATOM 2088 O O . PHE A 1 279 ? -6.594 8.301 9.531 1.00 92.00 279 PHE A O 1
ATOM 2095 N N . VAL A 1 280 ? -7.876 8.686 11.339 1.00 92.00 280 VAL A N 1
ATOM 2096 C CA . VAL A 1 280 ? -9.096 8.080 10.785 1.00 92.00 280 VAL A CA 1
ATOM 2097 C C . VAL A 1 280 ? -9.497 8.754 9.476 1.00 92.00 280 VAL A C 1
ATOM 2099 O O . VAL A 1 280 ? -9.756 8.067 8.489 1.00 92.00 280 VAL A O 1
ATOM 2102 N N . SER A 1 281 ? -9.472 10.089 9.429 1.00 91.69 281 SER A N 1
ATOM 2103 C CA . SER A 1 281 ? -9.773 10.843 8.206 1.00 91.69 281 SER A CA 1
ATOM 2104 C C . SER A 1 281 ? -8.833 10.453 7.061 1.00 91.69 281 SER A C 1
ATOM 2106 O O . SER A 1 281 ? -9.280 10.209 5.943 1.00 91.69 281 SER A O 1
ATOM 2108 N N . SER A 1 282 ? -7.535 10.323 7.339 1.00 92.62 282 SER A N 1
ATOM 2109 C CA . SER A 1 282 ? -6.535 9.924 6.342 1.00 92.62 282 SER A CA 1
ATOM 2110 C C . SER A 1 282 ? -6.716 8.482 5.871 1.00 92.62 282 SER A C 1
ATOM 2112 O O . SER A 1 282 ? -6.646 8.228 4.669 1.00 92.62 282 SER A O 1
ATOM 2114 N N . ILE A 1 283 ? -7.011 7.553 6.785 1.00 93.69 283 ILE A N 1
ATOM 2115 C CA . ILE A 1 283 ? -7.342 6.158 6.458 1.00 93.69 283 ILE A CA 1
ATOM 2116 C C . ILE A 1 283 ? -8.552 6.116 5.519 1.00 93.69 283 ILE A C 1
ATOM 2118 O O . ILE A 1 283 ? -8.499 5.485 4.460 1.00 93.69 283 ILE A O 1
ATOM 2122 N N . CYS A 1 284 ? -9.616 6.845 5.859 1.00 92.62 284 CYS A N 1
ATOM 2123 C CA . CYS A 1 284 ? -10.831 6.906 5.052 1.00 92.62 284 CYS A CA 1
ATOM 2124 C C . CYS A 1 284 ? -10.570 7.506 3.667 1.00 92.62 284 CYS A C 1
ATOM 2126 O O . CYS A 1 284 ? -11.071 6.981 2.675 1.00 92.62 284 CYS A O 1
ATOM 2128 N N . LEU A 1 285 ? -9.743 8.552 3.564 1.00 92.94 285 LEU A N 1
ATOM 2129 C CA . LEU A 1 285 ? -9.354 9.127 2.273 1.00 92.94 285 LEU A CA 1
ATOM 2130 C C . LEU A 1 285 ? -8.572 8.124 1.413 1.00 92.94 285 LEU A C 1
ATOM 2132 O O . LEU A 1 285 ? -8.875 7.972 0.230 1.00 92.94 285 LEU A O 1
ATOM 2136 N N . VAL A 1 286 ? -7.605 7.405 1.992 1.00 93.19 286 VAL A N 1
ATOM 2137 C CA . VAL A 1 286 ? -6.814 6.390 1.274 1.00 93.19 286 VAL A CA 1
ATOM 2138 C C . VAL A 1 286 ? -7.706 5.246 0.781 1.00 93.19 286 VAL A C 1
ATOM 2140 O O . VAL A 1 286 ? -7.626 4.851 -0.386 1.00 93.19 286 VAL A O 1
ATOM 2143 N N . LYS A 1 287 ? -8.601 4.734 1.631 1.00 93.12 287 LYS A N 1
ATOM 2144 C CA . LYS A 1 287 ? -9.494 3.623 1.272 1.00 93.12 287 LYS A CA 1
ATOM 2145 C C . LYS A 1 287 ? -10.643 4.032 0.356 1.00 93.12 287 LYS A C 1
ATOM 2147 O O . LYS A 1 287 ? -10.992 3.275 -0.551 1.00 93.12 287 LYS A O 1
ATOM 2152 N N . GLY A 1 288 ? -11.159 5.247 0.500 1.00 89.19 288 GLY A N 1
ATOM 2153 C CA . GLY A 1 288 ? -12.108 5.839 -0.441 1.00 89.19 288 GLY A CA 1
ATOM 2154 C C . GLY A 1 288 ? -11.489 6.076 -1.824 1.00 89.19 288 GLY A C 1
ATOM 2155 O O . GLY A 1 288 ? -12.129 5.850 -2.851 1.00 89.19 288 GLY A O 1
ATOM 2156 N N . LEU A 1 289 ? -10.212 6.470 -1.887 1.00 89.75 289 LEU A N 1
ATOM 2157 C CA . LEU A 1 289 ? -9.465 6.543 -3.145 1.00 89.75 289 LEU A CA 1
ATOM 2158 C C . LEU A 1 289 ? -9.302 5.156 -3.785 1.00 89.75 289 LEU A C 1
ATOM 2160 O O . LEU A 1 289 ? -9.517 5.019 -4.992 1.00 89.75 289 LEU A O 1
ATOM 2164 N N . LEU A 1 290 ? -8.972 4.124 -3.001 1.00 89.25 290 LEU A N 1
ATOM 2165 C CA . LEU A 1 290 ? -8.879 2.743 -3.484 1.00 89.25 290 LEU A CA 1
ATOM 2166 C C . LEU A 1 290 ? -10.197 2.267 -4.108 1.00 89.25 290 LEU A C 1
ATOM 2168 O O . LEU A 1 290 ? -10.187 1.791 -5.247 1.00 89.25 290 LEU A O 1
ATOM 2172 N N . SER A 1 291 ? -11.324 2.417 -3.404 1.00 84.44 291 SER A N 1
ATOM 2173 C CA . SER A 1 291 ? -12.634 1.985 -3.910 1.00 84.44 291 SER A CA 1
ATOM 2174 C C . SER A 1 291 ? -12.995 2.712 -5.214 1.00 84.44 291 SER A C 1
ATOM 2176 O O . SER A 1 291 ? -13.379 2.079 -6.205 1.00 84.44 291 SER A O 1
ATOM 2178 N N . ALA A 1 292 ? -12.748 4.026 -5.275 1.00 84.00 292 ALA A N 1
ATOM 2179 C CA . ALA A 1 292 ? -12.970 4.843 -6.463 1.00 84.00 292 ALA A CA 1
ATOM 2180 C C . ALA A 1 292 ? -12.049 4.473 -7.643 1.00 84.00 292 ALA A C 1
ATOM 2182 O O . ALA A 1 292 ? -12.467 4.567 -8.803 1.00 84.00 292 ALA A O 1
ATOM 2183 N N . MET A 1 293 ? -10.800 4.070 -7.384 1.00 84.19 293 MET A N 1
ATOM 2184 C CA . MET A 1 293 ? -9.844 3.647 -8.414 1.00 84.19 293 MET A CA 1
ATOM 2185 C C . MET A 1 293 ? -10.124 2.228 -8.918 1.00 84.19 293 MET A C 1
ATOM 2187 O O . MET A 1 293 ? -10.086 2.005 -10.129 1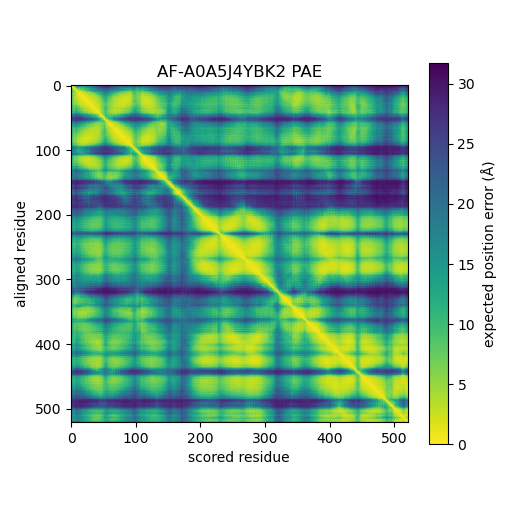.00 84.19 293 MET A O 1
ATOM 2191 N N . ALA A 1 294 ? -10.453 1.275 -8.043 1.00 78.06 294 ALA A N 1
ATOM 2192 C CA . ALA A 1 294 ? -10.627 -0.137 -8.392 1.00 78.06 294 ALA A CA 1
ATOM 2193 C C . ALA A 1 294 ? -11.690 -0.364 -9.484 1.00 78.06 294 ALA A C 1
ATOM 2195 O O . ALA A 1 294 ? -11.461 -1.120 -10.435 1.00 78.06 294 ALA A O 1
ATOM 2196 N N . ALA A 1 295 ? -12.824 0.341 -9.405 1.00 69.56 295 ALA A N 1
ATOM 2197 C CA . ALA A 1 295 ? -13.870 0.294 -10.429 1.00 69.56 295 ALA A CA 1
ATOM 2198 C C . ALA A 1 295 ? -13.366 0.781 -11.805 1.00 69.56 295 ALA A C 1
ATOM 2200 O O . ALA A 1 295 ? -13.691 0.201 -12.845 1.00 69.56 295 ALA A O 1
ATOM 2201 N N . LYS A 1 296 ? -12.510 1.810 -11.809 1.00 71.88 296 LYS A N 1
ATOM 2202 C CA . LYS A 1 296 ? -12.011 2.495 -13.012 1.00 71.88 296 LYS A CA 1
ATOM 2203 C C . LYS A 1 296 ? -10.831 1.760 -13.656 1.00 71.88 296 LYS A C 1
ATOM 2205 O O . LYS A 1 296 ? -10.760 1.666 -14.881 1.00 71.88 296 LYS A O 1
ATOM 2210 N N . VAL A 1 297 ? -9.948 1.161 -12.851 1.00 68.00 297 VAL A N 1
ATOM 2211 C CA . VAL A 1 297 ? -8.832 0.315 -13.319 1.00 68.00 297 VAL A CA 1
ATOM 2212 C C . VAL A 1 297 ? -9.357 -0.892 -14.100 1.00 68.00 297 VAL A C 1
ATOM 2214 O O . VAL A 1 297 ? -8.877 -1.158 -15.202 1.00 68.00 297 VAL A O 1
ATOM 2217 N N . ARG A 1 298 ? -10.390 -1.580 -13.588 1.00 65.25 298 ARG A N 1
ATOM 2218 C CA . ARG A 1 298 ? -11.008 -2.736 -14.267 1.00 65.25 298 ARG A CA 1
ATOM 2219 C C . ARG A 1 298 ? -11.607 -2.360 -15.624 1.00 65.25 298 ARG A C 1
ATOM 2221 O O . ARG A 1 298 ? -11.420 -3.090 -16.594 1.00 65.25 298 ARG A O 1
ATOM 2228 N N . ALA A 1 299 ? -12.304 -1.225 -15.709 1.00 65.31 299 ALA A N 1
ATOM 2229 C CA . ALA A 1 299 ? -12.863 -0.730 -16.969 1.00 65.31 299 ALA A CA 1
ATOM 2230 C C . ALA A 1 299 ? -11.759 -0.402 -17.992 1.00 65.31 299 ALA A C 1
ATOM 2232 O O . ALA A 1 299 ? -11.862 -0.757 -19.167 1.00 65.31 299 ALA A O 1
ATOM 2233 N N . LYS A 1 300 ? -10.661 0.210 -17.533 1.00 64.31 300 LYS A N 1
ATOM 2234 C CA . LYS A 1 300 ? -9.538 0.603 -18.387 1.00 64.31 300 LYS A CA 1
ATOM 2235 C C . LYS A 1 300 ? -8.713 -0.576 -18.894 1.00 64.31 300 LYS A C 1
ATOM 2237 O O . LYS A 1 300 ? -8.353 -0.581 -20.067 1.00 64.31 300 LYS A O 1
ATOM 2242 N N . GLN A 1 301 ? -8.433 -1.570 -18.049 1.00 62.53 301 GLN A N 1
ATOM 2243 C CA . GLN A 1 301 ? -7.704 -2.777 -18.456 1.00 62.53 301 GLN A CA 1
ATOM 2244 C C . GLN A 1 301 ? -8.423 -3.507 -19.600 1.00 62.53 301 GLN A C 1
ATOM 2246 O O . GLN A 1 301 ? -7.779 -3.899 -20.570 1.00 62.53 301 GLN A O 1
ATOM 2251 N N . ARG A 1 302 ? -9.761 -3.598 -19.548 1.00 60.69 302 ARG A N 1
ATOM 2252 C CA . ARG A 1 302 ? -10.569 -4.184 -20.633 1.00 60.69 302 ARG A CA 1
ATOM 2253 C C . ARG A 1 302 ? -10.488 -3.382 -21.934 1.00 60.69 302 ARG A C 1
ATOM 2255 O O . ARG A 1 302 ? -10.395 -3.973 -23.001 1.00 60.69 302 ARG A O 1
ATOM 2262 N N . HIS A 1 303 ? -10.498 -2.051 -21.850 1.00 60.38 303 HIS A N 1
ATOM 2263 C CA . HIS A 1 303 ? -10.393 -1.184 -23.027 1.00 60.38 303 HIS A CA 1
ATOM 2264 C C . HIS A 1 303 ? -8.979 -1.177 -23.630 1.00 60.38 303 HIS A C 1
ATOM 2266 O O . HIS A 1 303 ? -8.817 -1.055 -24.837 1.00 60.38 303 HIS A O 1
ATOM 2272 N N . LEU A 1 304 ? -7.927 -1.295 -22.817 1.00 53.16 304 LEU A N 1
ATOM 2273 C CA . LEU A 1 304 ? -6.561 -1.328 -23.337 1.00 53.16 304 LEU A CA 1
ATOM 2274 C C . LEU A 1 304 ? -6.267 -2.637 -24.073 1.00 53.16 304 LEU A C 1
ATOM 2276 O O . LEU A 1 304 ? -5.626 -2.608 -25.118 1.00 53.16 304 LEU A O 1
ATOM 2280 N N . ALA A 1 305 ? -6.786 -3.758 -23.563 1.00 52.31 305 ALA A N 1
ATOM 2281 C CA . ALA A 1 305 ? -6.689 -5.055 -24.226 1.00 52.31 305 ALA A CA 1
ATOM 2282 C C . ALA A 1 305 ? -7.296 -5.038 -25.642 1.00 52.31 305 ALA A C 1
ATOM 2284 O O . ALA A 1 305 ? -6.831 -5.771 -26.509 1.00 52.31 305 ALA A O 1
ATOM 2285 N N . SER A 1 306 ? -8.284 -4.171 -25.903 1.00 52.34 306 SER A N 1
ATOM 2286 C CA . SER A 1 306 ? -8.880 -4.010 -27.232 1.00 52.34 306 SER A CA 1
ATOM 2287 C C . SER A 1 306 ? -8.199 -2.952 -28.117 1.00 52.34 306 SER A C 1
ATOM 2289 O O . SER A 1 306 ? -8.282 -3.070 -29.336 1.00 52.34 306 SER A O 1
ATOM 2291 N N . THR A 1 307 ? -7.507 -1.945 -27.558 1.00 48.72 307 THR A N 1
ATOM 2292 C CA . THR A 1 307 ? -6.881 -0.839 -28.330 1.00 48.72 307 THR A CA 1
ATOM 2293 C C . THR A 1 307 ? -5.354 -0.870 -28.435 1.00 48.72 307 THR A C 1
ATOM 2295 O O . THR A 1 307 ? -4.783 -0.116 -29.226 1.00 48.72 307 THR A O 1
ATOM 2298 N N . ALA A 1 308 ? -4.667 -1.709 -27.655 1.00 46.38 308 ALA A N 1
ATOM 2299 C CA . ALA A 1 308 ? -3.217 -1.900 -27.760 1.00 46.38 308 ALA A CA 1
ATOM 2300 C C . ALA A 1 308 ? -2.735 -2.230 -29.194 1.00 46.38 308 ALA A C 1
ATOM 2302 O O . ALA A 1 308 ? -1.727 -1.652 -29.603 1.00 46.38 308 ALA A O 1
ATOM 2303 N N . PRO A 1 309 ? -3.462 -3.029 -30.009 1.00 48.56 309 PRO A N 1
ATOM 2304 C CA . PRO A 1 309 ? -3.043 -3.326 -31.381 1.00 48.56 309 PRO A CA 1
ATOM 2305 C C . PRO A 1 309 ? -3.022 -2.100 -32.307 1.00 48.56 309 PRO A C 1
ATOM 2307 O O . PRO A 1 309 ? -2.235 -2.063 -33.245 1.00 48.56 309 PRO A O 1
ATOM 2310 N N . SER A 1 310 ? -3.868 -1.090 -32.063 1.00 46.12 310 SER A N 1
ATOM 2311 C CA . SER A 1 310 ? -3.994 0.102 -32.919 1.00 46.12 310 SER A CA 1
ATOM 2312 C C . SER A 1 310 ? -3.063 1.253 -32.528 1.00 46.12 310 SER A C 1
ATOM 2314 O O . SER A 1 310 ? -2.616 1.984 -33.404 1.00 46.12 310 SER A O 1
ATOM 2316 N N . LEU A 1 311 ? -2.731 1.409 -31.238 1.00 44.47 311 LEU A N 1
ATOM 2317 C CA . LEU A 1 311 ? -1.794 2.448 -30.763 1.00 44.47 311 LEU A CA 1
ATOM 2318 C C . LEU A 1 311 ? -0.340 2.171 -31.168 1.00 44.47 311 LEU A C 1
ATOM 2320 O O . LEU A 1 311 ? 0.500 3.066 -31.149 1.00 44.47 311 LEU A O 1
ATOM 2324 N N . LEU A 1 312 ? -0.047 0.922 -31.524 1.00 43.41 312 LEU A N 1
ATOM 2325 C CA . LEU A 1 312 ? 1.293 0.458 -31.857 1.00 43.41 312 LEU A CA 1
ATOM 2326 C C . LEU A 1 312 ? 1.475 0.182 -33.362 1.00 43.41 312 LEU A C 1
ATOM 2328 O O . LEU A 1 312 ? 2.529 -0.304 -33.769 1.00 43.41 312 LEU A O 1
ATOM 2332 N N . GLN A 1 313 ? 0.501 0.554 -34.207 1.00 43.34 313 GLN A N 1
ATOM 2333 C CA . GLN A 1 313 ? 0.657 0.612 -35.668 1.00 43.34 313 GLN A CA 1
ATOM 2334 C C . GLN A 1 313 ? 1.544 1.804 -36.076 1.00 43.34 313 GLN A C 1
ATOM 2336 O O . GLN A 1 313 ? 1.123 2.724 -36.774 1.00 43.34 313 GLN A O 1
ATOM 2341 N N . PHE A 1 314 ? 2.809 1.799 -35.655 1.00 43.34 314 PHE A N 1
ATOM 2342 C CA . PHE A 1 314 ? 3.824 2.661 -36.250 1.00 43.34 314 PHE A CA 1
ATOM 2343 C C . PHE A 1 314 ? 4.224 2.059 -37.599 1.00 43.34 314 PHE A C 1
ATOM 2345 O O . PHE A 1 314 ? 5.021 1.130 -37.688 1.00 43.34 314 PHE A O 1
ATOM 2352 N N . THR A 1 315 ? 3.624 2.571 -38.673 1.00 35.66 315 THR A N 1
ATOM 2353 C CA . THR A 1 315 ? 3.939 2.169 -40.046 1.00 35.66 315 THR A CA 1
ATOM 2354 C C . THR A 1 315 ? 5.408 2.444 -40.366 1.00 35.66 315 THR A C 1
ATOM 2356 O O . THR A 1 315 ? 5.871 3.584 -40.276 1.00 35.66 315 THR A O 1
ATOM 2359 N N . SER A 1 316 ? 6.114 1.400 -40.796 1.00 37.62 316 SER A N 1
ATOM 2360 C CA . SER A 1 316 ? 7.477 1.447 -41.315 1.00 37.62 316 SER A CA 1
ATOM 2361 C C . SER A 1 316 ? 7.573 2.382 -42.527 1.00 37.62 316 SER A C 1
ATOM 2363 O O . SER A 1 316 ? 7.163 2.022 -43.633 1.00 37.62 316 SER A O 1
ATOM 2365 N N . THR A 1 317 ? 8.144 3.572 -42.368 1.00 37.50 317 THR A N 1
ATOM 2366 C CA . THR A 1 317 ? 8.631 4.345 -43.518 1.00 37.50 317 THR A CA 1
ATOM 2367 C C . THR A 1 317 ? 10.076 3.944 -43.769 1.00 37.50 317 THR A C 1
ATOM 2369 O O . THR A 1 317 ? 10.973 4.386 -43.058 1.00 37.50 317 THR A O 1
ATOM 2372 N N . ARG A 1 318 ? 10.272 3.059 -44.755 1.00 42.06 318 ARG A N 1
ATOM 2373 C CA . ARG A 1 318 ? 11.581 2.664 -45.289 1.00 42.06 318 ARG A CA 1
ATOM 2374 C C . ARG A 1 318 ? 12.314 3.902 -45.807 1.00 42.06 318 ARG A C 1
ATOM 2376 O O . ARG A 1 318 ? 11.890 4.482 -46.803 1.00 42.06 318 ARG A O 1
ATOM 2383 N N . THR A 1 319 ? 13.425 4.265 -45.183 1.00 36.81 319 THR A N 1
ATOM 2384 C CA . THR A 1 319 ? 14.394 5.206 -45.756 1.00 36.81 319 THR A CA 1
ATOM 2385 C C . THR A 1 319 ? 15.772 4.594 -45.634 1.00 36.81 319 THR A C 1
ATOM 2387 O O . THR A 1 319 ? 16.188 4.272 -44.531 1.00 36.81 319 THR A O 1
ATOM 2390 N N . ALA A 1 320 ? 16.435 4.409 -46.772 1.00 44.28 320 ALA A N 1
ATOM 2391 C CA . ALA A 1 320 ? 17.728 3.754 -46.907 1.00 44.28 320 ALA A CA 1
ATOM 2392 C C . ALA A 1 320 ? 18.898 4.730 -46.673 1.00 44.28 320 ALA A C 1
ATOM 2394 O O . ALA A 1 320 ? 18.901 5.786 -47.299 1.00 44.28 320 ALA A O 1
ATOM 2395 N N . ALA A 1 321 ? 19.880 4.349 -45.839 1.00 35.12 321 ALA A N 1
ATOM 2396 C CA . ALA A 1 321 ? 21.339 4.580 -45.977 1.00 35.12 321 ALA A CA 1
ATOM 2397 C C . ALA A 1 321 ? 22.173 4.279 -44.698 1.00 35.12 321 ALA A C 1
ATOM 2399 O O . ALA A 1 321 ? 21.890 4.814 -43.641 1.00 35.12 321 ALA A O 1
ATOM 2400 N N . ASP A 1 322 ? 23.301 3.568 -44.857 1.00 43.09 322 ASP A N 1
ATOM 2401 C CA . ASP A 1 322 ? 24.459 3.397 -43.942 1.00 43.09 322 ASP A CA 1
ATOM 2402 C C . ASP A 1 322 ? 24.357 2.558 -42.649 1.00 43.09 322 ASP A C 1
ATOM 2404 O O . ASP A 1 322 ? 23.304 2.206 -42.143 1.00 43.09 322 ASP A O 1
ATOM 2408 N N . LYS A 1 323 ? 25.518 2.114 -42.144 1.00 49.84 323 LYS A N 1
ATOM 2409 C CA . LYS A 1 323 ? 25.676 1.068 -41.108 1.00 49.84 323 LYS A CA 1
ATOM 2410 C C . LYS A 1 323 ? 24.893 1.347 -39.806 1.00 49.84 323 LYS A C 1
ATOM 2412 O O . LYS A 1 323 ? 24.323 0.415 -39.253 1.00 49.84 323 LYS A O 1
ATOM 2417 N N . ALA A 1 324 ? 24.784 2.614 -39.392 1.00 47.88 324 ALA A N 1
ATOM 2418 C CA . ALA A 1 324 ? 23.966 3.059 -38.252 1.00 47.88 324 ALA A CA 1
ATOM 2419 C C . ALA A 1 324 ? 22.449 2.941 -38.504 1.00 47.88 324 ALA A C 1
ATOM 2421 O O . ALA A 1 324 ? 21.661 2.764 -37.579 1.00 47.88 324 ALA A O 1
ATOM 2422 N N . LEU A 1 325 ? 22.039 2.996 -39.768 1.00 51.34 325 LEU A N 1
ATOM 2423 C CA . LEU A 1 325 ? 20.660 2.820 -40.195 1.00 51.34 325 LEU A CA 1
ATOM 2424 C C . LEU A 1 325 ? 20.294 1.340 -40.328 1.00 51.34 325 LEU A C 1
ATOM 2426 O O . LEU A 1 325 ? 19.154 1.002 -40.059 1.00 51.34 325 LEU A O 1
ATOM 2430 N N . LYS A 1 326 ? 21.250 0.437 -40.608 1.00 57.34 326 LYS A N 1
ATOM 2431 C CA . LYS A 1 326 ? 21.032 -1.018 -40.442 1.00 57.34 326 LYS A CA 1
ATOM 2432 C C . LYS A 1 326 ? 20.772 -1.380 -38.981 1.00 57.34 326 LYS A C 1
ATOM 2434 O O . LYS A 1 326 ? 19.890 -2.181 -38.695 1.00 57.34 326 LYS A O 1
ATOM 2439 N N . ASP A 1 327 ? 21.518 -0.773 -38.064 1.00 56.38 327 ASP A N 1
ATOM 2440 C CA . ASP A 1 327 ? 21.318 -0.950 -36.627 1.00 56.38 327 ASP A CA 1
ATOM 2441 C C . ASP A 1 327 ? 19.961 -0.381 -36.173 1.00 56.38 327 ASP A C 1
ATOM 2443 O O . ASP A 1 327 ? 19.209 -1.068 -35.476 1.00 56.38 327 ASP A O 1
ATOM 2447 N N . ALA A 1 328 ? 19.577 0.802 -36.667 1.00 57.97 328 ALA A N 1
ATOM 2448 C CA . ALA A 1 328 ? 18.249 1.378 -36.448 1.00 57.97 328 ALA A CA 1
ATOM 2449 C C . ALA A 1 328 ? 17.116 0.529 -37.061 1.00 57.97 328 ALA A C 1
ATOM 2451 O O . ALA A 1 328 ? 16.083 0.324 -36.424 1.00 57.97 328 ALA A O 1
ATOM 2452 N N . GLU A 1 329 ? 17.302 -0.017 -38.265 1.00 58.94 329 GLU A N 1
ATOM 2453 C CA . GLU A 1 329 ? 16.362 -0.939 -38.916 1.00 58.94 329 GLU A CA 1
ATOM 2454 C C . GLU A 1 329 ? 16.180 -2.209 -38.076 1.00 58.94 329 GLU A C 1
ATOM 2456 O O . GLU A 1 329 ? 15.044 -2.596 -37.810 1.00 58.94 329 GLU A O 1
ATOM 2461 N N . THR A 1 330 ? 17.265 -2.809 -37.569 1.00 62.94 330 THR A N 1
ATOM 2462 C CA . THR A 1 330 ? 17.171 -4.005 -36.713 1.00 62.94 330 THR A CA 1
ATOM 2463 C C . THR A 1 330 ? 16.493 -3.732 -35.374 1.00 62.94 330 THR A C 1
ATOM 2465 O O . THR A 1 330 ? 15.681 -4.544 -34.941 1.00 62.94 330 THR A O 1
ATOM 2468 N N . ALA A 1 331 ? 16.760 -2.589 -34.737 1.00 61.50 331 ALA A N 1
ATOM 2469 C CA . ALA A 1 331 ? 16.092 -2.201 -33.495 1.00 61.50 331 ALA A CA 1
ATOM 2470 C C . ALA A 1 331 ? 14.605 -1.856 -33.719 1.00 61.50 331 ALA A C 1
ATOM 2472 O O . ALA A 1 331 ? 13.769 -2.134 -32.861 1.00 61.50 331 ALA A O 1
ATOM 2473 N N . THR A 1 332 ? 14.253 -1.317 -34.892 1.00 61.62 332 THR A N 1
ATOM 2474 C CA . THR A 1 332 ? 12.855 -1.057 -35.277 1.00 61.62 332 THR A CA 1
ATOM 2475 C C . THR A 1 332 ? 12.108 -2.361 -35.562 1.00 61.62 332 THR A C 1
ATOM 2477 O O . THR A 1 332 ? 10.991 -2.540 -35.083 1.00 61.62 332 THR A O 1
ATOM 2480 N N . GLU A 1 333 ? 12.719 -3.301 -36.291 1.00 62.62 333 GLU A N 1
ATOM 2481 C CA . GLU A 1 333 ? 12.176 -4.650 -36.510 1.00 62.62 333 GLU A CA 1
ATOM 2482 C C . GLU A 1 333 ? 11.978 -5.396 -35.179 1.00 62.62 333 GLU A C 1
ATOM 2484 O O . GLU A 1 333 ? 10.931 -6.010 -34.974 1.00 62.62 333 GLU A O 1
ATOM 2489 N N . ALA A 1 334 ? 12.936 -5.286 -34.252 1.00 61.12 334 ALA A N 1
ATOM 2490 C CA . ALA A 1 334 ? 12.842 -5.842 -32.903 1.00 61.12 334 ALA A CA 1
ATOM 2491 C C . ALA A 1 334 ? 11.652 -5.271 -32.126 1.00 61.12 334 ALA A C 1
ATOM 2493 O O . ALA A 1 334 ? 10.830 -6.019 -31.601 1.00 61.12 334 ALA A O 1
ATOM 2494 N N . ALA A 1 335 ? 11.528 -3.940 -32.098 1.00 61.59 335 ALA A N 1
ATOM 2495 C CA . ALA A 1 335 ? 10.434 -3.257 -31.422 1.00 61.59 335 ALA A CA 1
ATOM 2496 C C . ALA A 1 335 ? 9.073 -3.690 -31.989 1.00 61.59 335 ALA A C 1
ATOM 2498 O O . ALA A 1 335 ? 8.157 -3.967 -31.222 1.00 61.59 335 ALA A O 1
ATOM 2499 N N . LEU A 1 336 ? 8.952 -3.819 -33.315 1.00 61.31 336 LEU A N 1
ATOM 2500 C CA . LEU A 1 336 ? 7.723 -4.267 -33.979 1.00 61.31 336 LEU A CA 1
ATOM 2501 C C . LEU A 1 336 ? 7.372 -5.734 -33.674 1.00 61.31 336 LEU A C 1
ATOM 2503 O O . LEU A 1 336 ? 6.193 -6.044 -33.505 1.00 61.31 336 LEU A O 1
ATOM 2507 N N . GLN A 1 337 ? 8.362 -6.628 -33.562 1.00 60.75 337 GLN A N 1
ATOM 2508 C CA . GLN A 1 337 ? 8.138 -8.024 -33.155 1.00 60.75 337 GLN A CA 1
ATOM 2509 C C . GLN A 1 337 ? 7.649 -8.124 -31.705 1.00 60.75 337 GLN A C 1
ATOM 2511 O O . GLN A 1 337 ? 6.701 -8.855 -31.425 1.00 60.75 337 GLN A O 1
ATOM 2516 N N . VAL A 1 338 ? 8.248 -7.348 -30.799 1.00 59.00 338 VAL A N 1
ATOM 2517 C CA . VAL A 1 338 ? 7.847 -7.290 -29.385 1.00 59.00 338 VAL A CA 1
ATOM 2518 C C . VAL A 1 338 ? 6.441 -6.704 -29.237 1.00 59.00 338 VAL A C 1
ATOM 2520 O O . VAL A 1 338 ? 5.635 -7.210 -28.464 1.00 59.00 338 VAL A O 1
ATOM 2523 N N . ILE A 1 339 ? 6.119 -5.679 -30.029 1.00 60.28 339 ILE A N 1
ATOM 2524 C CA . ILE A 1 339 ? 4.799 -5.036 -30.088 1.00 60.28 339 ILE A CA 1
ATOM 2525 C C . ILE A 1 339 ? 3.693 -5.992 -30.557 1.00 60.28 339 ILE A C 1
ATOM 2527 O O . ILE A 1 339 ? 2.549 -5.859 -30.124 1.00 60.28 339 ILE A O 1
ATOM 2531 N N . ALA A 1 340 ? 4.003 -6.933 -31.452 1.00 55.22 340 ALA A N 1
ATOM 2532 C CA . ALA A 1 340 ? 3.028 -7.893 -31.968 1.00 55.22 340 ALA A CA 1
ATOM 2533 C C . ALA A 1 340 ? 2.619 -8.963 -30.931 1.00 55.22 340 ALA A C 1
ATOM 2535 O O . ALA A 1 340 ? 1.669 -9.713 -31.168 1.00 55.22 340 ALA A O 1
ATOM 2536 N N . GLY A 1 341 ? 3.325 -9.045 -29.797 1.00 55.09 341 GLY A N 1
ATOM 2537 C CA . GLY A 1 341 ? 3.056 -9.974 -28.701 1.00 55.09 341 GLY A CA 1
ATOM 2538 C C . GLY A 1 341 ? 2.087 -9.446 -27.626 1.00 55.09 341 GLY A C 1
ATOM 2539 O O . GLY A 1 341 ? 1.677 -8.285 -27.642 1.00 55.09 341 GLY A O 1
ATOM 2540 N N . PRO A 1 342 ? 1.673 -10.305 -26.672 1.00 58.06 342 PRO A N 1
ATOM 2541 C CA . PRO A 1 342 ? 0.855 -9.896 -25.530 1.00 58.06 342 PRO A CA 1
ATOM 2542 C C . PRO A 1 342 ? 1.629 -8.962 -24.596 1.00 58.06 342 PRO A C 1
ATOM 2544 O O . PRO A 1 342 ? 2.670 -9.353 -24.094 1.00 58.06 342 PRO A O 1
ATOM 2547 N N . ALA A 1 343 ? 1.087 -7.783 -24.276 1.00 62.03 343 ALA A N 1
ATOM 2548 C CA . ALA A 1 343 ? 1.766 -6.765 -23.467 1.00 62.03 343 ALA A CA 1
ATOM 2549 C C . ALA A 1 343 ? 2.068 -7.220 -22.014 1.00 62.03 343 ALA A C 1
ATOM 2551 O O . ALA A 1 343 ? 1.339 -6.895 -21.073 1.00 62.03 343 ALA A O 1
ATOM 2552 N N . THR A 1 344 ? 3.146 -7.985 -21.834 1.00 67.31 344 THR A N 1
ATOM 2553 C CA . THR A 1 344 ? 3.688 -8.440 -20.546 1.00 67.31 344 THR A CA 1
ATOM 2554 C C . THR A 1 344 ? 4.762 -7.477 -20.030 1.00 67.31 344 THR A C 1
ATOM 2556 O O . THR A 1 344 ? 5.276 -6.630 -20.766 1.00 67.31 344 THR A O 1
ATOM 2559 N N . SER A 1 345 ? 5.121 -7.591 -18.747 1.00 67.44 345 SER A N 1
ATOM 2560 C CA . SER A 1 345 ? 6.221 -6.826 -18.136 1.00 67.44 345 SER A CA 1
ATOM 2561 C C . SER A 1 345 ? 7.557 -7.066 -18.848 1.00 67.44 345 SER A C 1
ATOM 2563 O O . SER A 1 345 ? 8.290 -6.113 -19.098 1.00 67.44 345 SER A O 1
ATOM 2565 N N . GLU A 1 346 ? 7.837 -8.315 -19.222 1.00 71.19 346 GLU A N 1
ATOM 2566 C CA . GLU A 1 346 ? 9.057 -8.720 -19.931 1.00 71.19 346 GLU A CA 1
ATOM 2567 C C . GLU A 1 346 ? 9.135 -8.083 -21.326 1.00 71.19 346 GLU A C 1
ATOM 2569 O O . GLU A 1 346 ? 10.160 -7.519 -21.708 1.00 71.19 346 GLU A O 1
ATOM 2574 N N . GLN A 1 347 ? 8.026 -8.101 -22.074 1.00 70.00 347 GLN A N 1
ATOM 2575 C CA . GLN A 1 347 ? 7.955 -7.479 -23.398 1.00 70.00 347 GLN A CA 1
ATOM 2576 C C . GLN A 1 347 ? 8.076 -5.958 -23.320 1.00 70.00 347 GLN A C 1
ATOM 2578 O O . GLN A 1 347 ? 8.703 -5.346 -24.178 1.00 70.00 347 GLN A O 1
ATOM 2583 N N . LEU A 1 348 ? 7.543 -5.333 -22.269 1.00 70.75 348 LEU A N 1
ATOM 2584 C CA . LEU A 1 348 ? 7.751 -3.909 -22.034 1.00 70.75 348 LEU A CA 1
ATOM 2585 C C . LEU A 1 348 ? 9.227 -3.563 -21.828 1.00 70.75 348 LEU A C 1
ATOM 2587 O O . LEU A 1 348 ? 9.700 -2.611 -22.441 1.00 70.75 348 LEU A O 1
ATOM 2591 N N . VAL A 1 349 ? 9.945 -4.307 -20.981 1.00 72.44 349 VAL A N 1
ATOM 2592 C CA . VAL A 1 349 ? 11.386 -4.094 -20.744 1.00 72.44 349 VAL A CA 1
ATOM 2593 C C . VAL A 1 349 ? 12.162 -4.232 -22.052 1.00 72.44 349 VAL A C 1
ATOM 2595 O O . VAL A 1 349 ? 12.926 -3.342 -22.424 1.00 72.44 349 VAL A O 1
ATOM 2598 N N . MET A 1 350 ? 11.880 -5.292 -22.806 1.00 72.88 350 MET A N 1
ATOM 2599 C CA . MET A 1 350 ? 12.491 -5.537 -24.108 1.00 72.88 350 MET A CA 1
ATOM 2600 C C . MET A 1 350 ? 12.210 -4.401 -25.107 1.00 72.88 350 MET A C 1
ATOM 2602 O O . MET A 1 350 ? 13.100 -3.981 -25.847 1.00 72.88 350 MET A O 1
ATOM 2606 N N . LEU A 1 351 ? 10.993 -3.850 -25.096 1.00 72.31 351 LEU A N 1
ATOM 2607 C CA . LEU A 1 351 ? 10.597 -2.717 -25.931 1.00 72.31 351 LEU A CA 1
ATOM 2608 C C . LEU A 1 351 ? 11.301 -1.413 -25.524 1.00 72.31 351 LEU A C 1
ATOM 2610 O O . LEU A 1 351 ? 11.717 -0.661 -26.404 1.00 72.31 351 LEU A O 1
ATOM 2614 N N . TYR A 1 352 ? 11.492 -1.162 -24.223 1.00 73.62 352 TYR A N 1
ATOM 2615 C CA . TYR A 1 352 ? 12.294 -0.034 -23.732 1.00 73.62 352 TYR A CA 1
ATOM 2616 C C . TYR A 1 352 ? 13.742 -0.128 -24.214 1.00 73.62 352 TYR A C 1
ATOM 2618 O O . TYR A 1 352 ? 14.238 0.829 -24.800 1.00 73.62 352 TYR A O 1
ATOM 2626 N N . LEU A 1 353 ? 14.371 -1.300 -24.092 1.00 74.00 353 LEU A N 1
ATOM 2627 C CA . LEU A 1 353 ? 15.734 -1.531 -24.582 1.00 74.00 353 LEU A CA 1
ATOM 2628 C C . LEU A 1 353 ? 15.856 -1.309 -26.098 1.00 74.00 353 LEU A C 1
ATOM 2630 O O . LEU A 1 353 ? 16.837 -0.727 -26.562 1.00 74.00 353 LEU A O 1
ATOM 2634 N N . CYS A 1 354 ? 14.850 -1.718 -26.880 1.00 71.00 354 CYS A N 1
ATOM 2635 C CA . CYS A 1 354 ? 14.819 -1.455 -28.321 1.00 71.00 354 CYS A CA 1
ATOM 2636 C C . CYS A 1 354 ? 14.694 0.045 -28.628 1.00 71.00 354 CYS A C 1
ATOM 2638 O O . CYS A 1 354 ? 15.370 0.547 -29.523 1.00 71.00 354 CYS A O 1
ATOM 2640 N N . VAL A 1 355 ? 13.864 0.782 -27.885 1.00 71.69 355 VAL A N 1
ATOM 2641 C CA . VAL A 1 355 ? 13.715 2.236 -28.057 1.00 71.69 355 VAL A CA 1
ATOM 2642 C C . VAL A 1 355 ? 14.957 2.999 -27.613 1.00 71.69 355 VAL A C 1
ATOM 2644 O O . VAL A 1 355 ? 15.350 3.961 -28.270 1.00 71.69 355 VAL A O 1
ATOM 2647 N N . ASP A 1 356 ? 15.621 2.555 -26.557 1.00 72.56 356 ASP A N 1
ATOM 2648 C CA . ASP A 1 356 ? 16.865 3.154 -26.089 1.00 72.56 356 ASP A CA 1
ATOM 2649 C C . ASP A 1 356 ? 18.017 2.895 -27.078 1.00 72.56 356 ASP A C 1
ATOM 2651 O O . ASP A 1 356 ? 18.797 3.808 -27.367 1.00 72.56 356 ASP A O 1
ATOM 2655 N N . ALA A 1 357 ? 18.047 1.722 -27.725 1.00 69.25 357 ALA A N 1
ATOM 2656 C CA . ALA A 1 357 ? 18.912 1.470 -28.879 1.00 69.25 357 ALA A CA 1
ATOM 2657 C C . ALA A 1 357 ? 18.575 2.398 -30.064 1.00 69.25 357 ALA A C 1
ATOM 2659 O O . ALA A 1 357 ? 19.475 2.964 -30.681 1.00 69.25 357 ALA A O 1
ATOM 2660 N N . LEU A 1 358 ? 17.290 2.626 -30.362 1.00 67.75 358 LEU A N 1
ATOM 2661 C CA . LEU A 1 358 ? 16.877 3.553 -31.424 1.00 67.75 358 LEU A CA 1
ATOM 2662 C C . LEU A 1 358 ? 17.304 4.998 -31.138 1.00 67.75 358 LEU A C 1
ATOM 2664 O O . LEU A 1 358 ? 17.786 5.676 -32.047 1.00 67.75 358 LEU A O 1
ATOM 2668 N N . LYS A 1 359 ? 17.187 5.469 -29.890 1.00 69.25 359 LYS A N 1
ATOM 2669 C CA . LYS A 1 359 ? 17.669 6.798 -29.470 1.00 69.25 359 LYS A CA 1
ATOM 2670 C C . LYS A 1 359 ? 19.168 6.951 -29.684 1.00 69.25 359 LYS A C 1
ATOM 2672 O O . LYS A 1 359 ? 19.599 7.978 -30.203 1.00 69.25 359 LYS A O 1
ATOM 2677 N N . ALA A 1 360 ? 19.941 5.919 -29.350 1.00 66.62 360 ALA A N 1
ATOM 2678 C CA . ALA A 1 360 ? 21.388 5.921 -29.518 1.00 66.62 360 ALA A CA 1
ATOM 2679 C C . ALA A 1 360 ? 21.827 6.040 -30.992 1.00 66.62 360 ALA A C 1
ATOM 2681 O O . ALA A 1 360 ? 22.890 6.592 -31.266 1.00 66.62 360 ALA A O 1
ATOM 2682 N N . THR A 1 361 ? 20.999 5.608 -31.954 1.00 64.38 361 THR A N 1
ATOM 2683 C CA . THR A 1 361 ? 21.305 5.771 -33.391 1.00 64.38 361 THR A CA 1
ATOM 2684 C C . THR A 1 361 ? 21.107 7.197 -33.920 1.00 64.38 361 THR A C 1
ATOM 2686 O O . THR A 1 361 ? 21.579 7.496 -35.013 1.00 64.38 361 THR A O 1
ATOM 2689 N N . ALA A 1 362 ? 20.401 8.073 -33.191 1.00 64.62 362 ALA A N 1
ATOM 2690 C CA . ALA A 1 362 ? 20.054 9.443 -33.599 1.00 64.62 362 ALA A CA 1
ATOM 2691 C C . ALA A 1 362 ? 19.372 9.581 -34.988 1.00 64.62 362 ALA A C 1
ATOM 2693 O O . ALA A 1 362 ? 19.316 10.674 -35.549 1.00 64.62 362 ALA A O 1
ATOM 2694 N N . THR A 1 363 ? 18.833 8.491 -35.549 1.00 60.72 363 THR A N 1
ATOM 2695 C CA . THR A 1 363 ? 18.257 8.451 -36.909 1.00 60.72 363 THR A CA 1
ATOM 2696 C C . THR A 1 363 ? 16.798 8.917 -36.980 1.00 60.72 363 THR A C 1
ATOM 2698 O O . THR A 1 363 ? 16.335 9.371 -38.026 1.00 60.72 363 THR A O 1
ATOM 2701 N N . ILE A 1 364 ? 16.054 8.815 -35.876 1.00 64.12 364 ILE A N 1
ATOM 2702 C CA . ILE A 1 364 ? 14.627 9.152 -35.800 1.00 64.12 364 ILE A CA 1
ATOM 2703 C C . ILE A 1 364 ? 14.458 10.601 -35.331 1.00 64.12 364 ILE A C 1
ATOM 2705 O O . ILE A 1 364 ? 15.130 11.050 -34.405 1.00 64.12 364 ILE A O 1
ATOM 2709 N N . SER A 1 365 ? 13.514 11.332 -35.936 1.00 67.50 365 SER A N 1
ATOM 2710 C CA . SER A 1 365 ? 13.210 12.705 -35.525 1.00 67.50 365 SER A CA 1
ATOM 2711 C C . SER A 1 365 ? 12.785 12.786 -34.053 1.00 67.50 365 SER A C 1
ATOM 2713 O O . SER A 1 365 ? 11.998 11.972 -33.561 1.00 67.50 365 SER A O 1
ATOM 2715 N N . SER A 1 366 ? 13.268 13.815 -33.354 1.00 68.06 366 SER A N 1
ATOM 2716 C CA . SER A 1 366 ? 13.029 14.030 -31.918 1.00 68.06 366 SER A CA 1
ATOM 2717 C C . SER A 1 366 ? 11.543 14.018 -31.541 1.00 68.06 366 SER A C 1
ATOM 2719 O O . SER A 1 366 ? 11.165 13.416 -30.541 1.00 68.06 366 SER A O 1
ATOM 2721 N N . ASN A 1 367 ? 10.681 14.599 -32.380 1.00 66.69 367 ASN A N 1
ATOM 2722 C CA . ASN A 1 367 ? 9.231 14.641 -32.162 1.00 66.69 367 ASN A CA 1
ATOM 2723 C C . ASN A 1 367 ? 8.579 13.237 -32.194 1.00 66.69 367 ASN A C 1
ATOM 2725 O O . ASN A 1 367 ? 7.750 12.892 -31.347 1.00 66.69 367 ASN A O 1
ATOM 2729 N N . ARG A 1 368 ? 8.994 12.375 -33.134 1.00 62.12 368 ARG A N 1
ATOM 2730 C CA . ARG A 1 368 ? 8.502 10.987 -33.213 1.00 62.12 368 ARG A CA 1
ATOM 2731 C C . ARG A 1 368 ? 8.974 10.158 -32.023 1.00 62.12 368 ARG A C 1
ATOM 2733 O O . ARG A 1 368 ? 8.182 9.412 -31.453 1.00 62.12 368 ARG A O 1
ATOM 2740 N N . MET A 1 369 ? 10.230 10.339 -31.620 1.00 65.75 369 MET A N 1
ATOM 2741 C CA . MET A 1 369 ? 10.788 9.667 -30.448 1.00 65.75 369 MET A CA 1
ATOM 2742 C C . MET A 1 369 ? 10.060 10.073 -29.159 1.00 65.75 369 MET A C 1
ATOM 2744 O O . MET A 1 369 ? 9.719 9.222 -28.345 1.00 65.75 369 MET A O 1
ATOM 2748 N N . GLN A 1 370 ? 9.738 11.360 -29.006 1.00 67.62 370 GLN A N 1
ATOM 2749 C CA . GLN A 1 370 ? 8.996 11.873 -27.853 1.00 67.62 370 GLN A CA 1
ATOM 2750 C C . GLN A 1 370 ? 7.571 11.304 -27.774 1.00 67.62 370 GLN A C 1
ATOM 2752 O O . GLN A 1 370 ? 7.087 10.978 -26.688 1.00 67.62 370 GLN A O 1
ATOM 2757 N N . THR A 1 371 ? 6.916 11.134 -28.925 1.00 64.00 371 THR A N 1
ATOM 2758 C CA . THR A 1 371 ? 5.591 10.503 -29.011 1.00 64.00 371 THR A CA 1
ATOM 2759 C C . THR A 1 371 ? 5.658 9.039 -28.568 1.00 64.00 371 THR A C 1
ATOM 2761 O O . THR A 1 371 ? 4.879 8.625 -27.708 1.00 64.00 371 THR A O 1
ATOM 2764 N N . LEU A 1 372 ? 6.633 8.277 -29.075 1.00 65.88 372 LEU A N 1
ATOM 2765 C CA . LEU A 1 372 ? 6.835 6.871 -28.715 1.00 65.88 372 LEU A CA 1
ATOM 2766 C C . LEU A 1 372 ? 7.157 6.703 -27.222 1.00 65.88 372 LEU A C 1
ATOM 2768 O O . LEU A 1 372 ? 6.541 5.882 -26.545 1.00 65.88 372 LEU A O 1
ATOM 2772 N N . ASP A 1 373 ? 8.041 7.542 -26.681 1.00 67.62 373 ASP A N 1
ATOM 2773 C CA . ASP A 1 373 ? 8.352 7.569 -25.250 1.00 67.62 373 ASP A CA 1
ATOM 2774 C C . ASP A 1 373 ? 7.110 7.833 -24.391 1.00 67.62 373 ASP A C 1
ATOM 2776 O O . ASP A 1 373 ? 6.941 7.218 -23.335 1.00 67.62 373 ASP A O 1
ATOM 2780 N N . SER A 1 374 ? 6.228 8.739 -24.822 1.00 64.94 374 SER A N 1
ATOM 2781 C CA . SER A 1 374 ? 4.988 9.033 -24.098 1.00 64.94 374 SER A CA 1
ATOM 2782 C C . SER A 1 374 ? 4.005 7.854 -24.120 1.00 64.94 374 SER A C 1
ATOM 2784 O O . SER A 1 374 ? 3.388 7.541 -23.095 1.00 64.94 374 SER A O 1
ATOM 2786 N N . ALA A 1 375 ? 3.918 7.142 -25.248 1.00 64.94 375 ALA A N 1
ATOM 2787 C CA . ALA A 1 375 ? 3.070 5.967 -25.409 1.00 64.94 375 ALA A CA 1
ATOM 2788 C C . ALA A 1 375 ? 3.573 4.790 -24.558 1.00 64.94 375 ALA A C 1
ATOM 2790 O O . ALA A 1 375 ? 2.789 4.184 -23.825 1.00 64.94 375 ALA A O 1
ATOM 2791 N N . LEU A 1 376 ? 4.885 4.525 -24.558 1.00 68.12 376 LEU A N 1
ATOM 2792 C CA . LEU A 1 376 ? 5.500 3.486 -23.727 1.00 68.12 376 LEU A CA 1
ATOM 2793 C C . LEU A 1 376 ? 5.358 3.771 -22.234 1.00 68.12 376 LEU A C 1
ATOM 2795 O O . LEU A 1 376 ? 4.978 2.880 -21.476 1.00 68.12 376 LEU A O 1
ATOM 2799 N N . ARG A 1 377 ? 5.581 5.019 -21.798 1.00 69.88 377 ARG A N 1
ATOM 2800 C CA . ARG A 1 377 ? 5.326 5.423 -20.402 1.00 69.88 377 ARG A CA 1
ATOM 2801 C C . ARG A 1 377 ? 3.866 5.210 -20.010 1.00 69.88 377 ARG A C 1
ATOM 2803 O O . ARG A 1 377 ? 3.586 4.740 -18.907 1.00 69.88 377 ARG A O 1
ATOM 2810 N N . THR A 1 378 ? 2.933 5.511 -20.908 1.00 66.00 378 THR A N 1
ATOM 2811 C CA . THR A 1 378 ? 1.504 5.270 -20.672 1.00 66.00 378 THR A CA 1
ATOM 2812 C C . THR A 1 378 ? 1.209 3.771 -20.568 1.00 66.00 378 THR A C 1
ATOM 2814 O O . THR A 1 378 ? 0.524 3.339 -19.647 1.00 66.00 378 THR A O 1
ATOM 2817 N N . LEU A 1 379 ? 1.777 2.944 -21.446 1.00 68.88 379 LEU A N 1
ATOM 2818 C CA . LEU A 1 379 ? 1.597 1.492 -21.408 1.00 68.88 379 LEU A CA 1
ATOM 2819 C C . LEU A 1 379 ? 2.199 0.869 -20.134 1.00 68.88 379 LEU A C 1
ATOM 2821 O O . LEU A 1 379 ? 1.544 0.063 -19.472 1.00 68.88 379 LEU A O 1
ATOM 2825 N N . ARG A 1 380 ? 3.399 1.305 -19.728 1.00 72.69 380 ARG A N 1
ATOM 2826 C CA . ARG A 1 380 ? 4.062 0.883 -18.483 1.00 72.69 380 ARG A CA 1
ATOM 2827 C C . ARG A 1 380 ? 3.253 1.245 -17.245 1.00 72.69 380 ARG A C 1
ATOM 2829 O O . ARG A 1 380 ? 3.073 0.395 -16.373 1.00 72.69 380 ARG A O 1
ATOM 2836 N N . THR A 1 381 ? 2.768 2.485 -17.157 1.00 68.25 381 THR A N 1
ATOM 2837 C CA . THR A 1 381 ? 1.950 2.917 -16.013 1.00 68.25 381 THR A CA 1
ATOM 2838 C C . THR A 1 381 ? 0.652 2.123 -15.938 1.00 68.25 381 THR A C 1
ATOM 2840 O O . THR A 1 381 ? 0.262 1.723 -14.849 1.00 68.25 381 THR A O 1
ATOM 2843 N N . LEU A 1 382 ? 0.027 1.809 -17.076 1.00 67.50 382 LEU A N 1
ATOM 2844 C CA . LEU A 1 382 ? -1.212 1.033 -17.129 1.00 67.50 382 LEU A CA 1
ATOM 2845 C C . LEU A 1 382 ? -1.030 -0.445 -16.762 1.00 67.50 382 LEU A C 1
ATOM 2847 O O . LEU A 1 382 ? -1.859 -0.982 -16.026 1.00 67.50 382 LEU A O 1
ATOM 2851 N N . ILE A 1 383 ? 0.044 -1.091 -17.223 1.00 71.00 383 ILE A N 1
ATOM 2852 C CA . ILE A 1 383 ? 0.346 -2.490 -16.874 1.00 71.00 383 ILE A CA 1
ATOM 2853 C C . ILE A 1 383 ? 0.612 -2.624 -15.373 1.00 71.00 383 ILE A C 1
ATOM 2855 O O . ILE A 1 383 ? 0.093 -3.533 -14.729 1.00 71.00 383 ILE A O 1
ATOM 2859 N N . ARG A 1 384 ? 1.343 -1.669 -14.788 1.00 74.31 384 ARG A N 1
ATOM 2860 C CA . ARG A 1 384 ? 1.631 -1.650 -13.348 1.00 74.31 384 ARG A CA 1
ATOM 2861 C C . ARG A 1 384 ? 0.512 -1.039 -12.505 1.00 74.31 384 ARG A C 1
ATOM 2863 O O . ARG A 1 384 ? 0.609 -1.069 -11.285 1.00 74.31 384 ARG A O 1
ATOM 2870 N N . LEU A 1 385 ? -0.559 -0.520 -13.109 1.00 75.94 385 LEU A N 1
ATOM 2871 C CA . LEU A 1 385 ? -1.546 0.295 -12.397 1.00 75.94 385 LEU A CA 1
ATOM 2872 C C . LEU A 1 385 ? -2.255 -0.469 -11.280 1.00 75.94 385 LEU A C 1
ATOM 2874 O O . LEU A 1 385 ? -2.437 0.073 -10.198 1.00 75.94 385 LEU A O 1
ATOM 2878 N N . LYS A 1 386 ? -2.640 -1.728 -11.521 1.00 79.81 386 LYS A N 1
ATOM 2879 C CA . LYS A 1 386 ? -3.303 -2.552 -10.498 1.00 79.81 386 LYS A CA 1
ATOM 2880 C C . LYS A 1 386 ? -2.397 -2.749 -9.278 1.00 79.81 386 LYS A C 1
ATOM 2882 O O . LYS A 1 386 ? -2.848 -2.543 -8.157 1.00 79.81 386 LYS A O 1
ATOM 2887 N N . ALA A 1 387 ? -1.136 -3.110 -9.513 1.00 78.94 387 ALA A N 1
ATOM 2888 C CA . ALA A 1 387 ? -0.148 -3.292 -8.456 1.00 78.94 387 ALA A CA 1
ATOM 2889 C C . ALA A 1 387 ? 0.157 -1.966 -7.742 1.00 78.94 387 ALA A C 1
ATOM 2891 O O . ALA A 1 387 ? 0.150 -1.916 -6.518 1.00 78.94 387 ALA A O 1
ATOM 2892 N N . ALA A 1 388 ? 0.323 -0.873 -8.493 1.00 81.38 388 ALA A N 1
ATOM 2893 C CA . ALA A 1 388 ? 0.599 0.454 -7.950 1.00 81.38 388 ALA A CA 1
ATOM 2894 C C . ALA A 1 388 ? -0.548 0.979 -7.074 1.00 81.38 388 ALA A C 1
ATOM 2896 O O . ALA A 1 388 ? -0.294 1.507 -5.997 1.00 81.38 388 ALA A O 1
ATOM 2897 N N . VAL A 1 389 ? -1.804 0.791 -7.499 1.00 85.94 389 VAL A N 1
ATOM 2898 C CA . VAL A 1 389 ? -2.988 1.127 -6.694 1.00 85.94 389 VAL A CA 1
ATOM 2899 C C . VAL A 1 389 ? -3.000 0.304 -5.413 1.00 85.94 389 VAL A C 1
ATOM 2901 O O . VAL A 1 389 ? -3.091 0.889 -4.341 1.00 85.94 389 VAL A O 1
ATOM 2904 N N . SER A 1 390 ? -2.852 -1.023 -5.521 1.00 85.31 390 SER A N 1
ATOM 2905 C CA . SER A 1 390 ? -2.833 -1.920 -4.360 1.00 85.31 390 SER A CA 1
ATOM 2906 C C . SER A 1 390 ? -1.753 -1.514 -3.363 1.00 85.31 390 SER A C 1
ATOM 2908 O O . SER A 1 390 ? -2.034 -1.392 -2.178 1.00 85.31 390 SER A O 1
ATOM 2910 N N . GLN A 1 391 ? -0.537 -1.246 -3.847 1.00 83.38 391 GLN A N 1
ATOM 2911 C CA . GLN A 1 391 ? 0.583 -0.828 -3.017 1.00 83.38 391 GLN A CA 1
ATOM 2912 C C . GLN A 1 391 ? 0.294 0.520 -2.352 1.00 83.38 391 GLN A C 1
ATOM 2914 O O . GLN A 1 391 ? 0.390 0.615 -1.133 1.00 83.38 391 GLN A O 1
ATOM 2919 N N . ALA A 1 392 ? -0.099 1.548 -3.110 1.00 86.00 392 ALA A N 1
ATOM 2920 C CA . ALA A 1 392 ? -0.355 2.898 -2.597 1.00 86.00 392 ALA A CA 1
ATOM 2921 C C . ALA A 1 392 ? -1.462 2.960 -1.533 1.00 86.00 392 ALA A C 1
ATOM 2923 O O . ALA A 1 392 ? -1.424 3.838 -0.676 1.00 86.00 392 ALA A O 1
ATOM 2924 N N . SER A 1 393 ? -2.416 2.027 -1.568 1.00 87.69 393 SER A N 1
ATOM 2925 C CA . SER A 1 393 ? -3.512 1.930 -0.599 1.00 87.69 393 SER A CA 1
ATOM 2926 C C . SER A 1 393 ? -3.317 0.881 0.497 1.00 87.69 393 SER A C 1
ATOM 2928 O O . SER A 1 393 ? -4.244 0.676 1.284 1.00 87.69 393 SER A O 1
ATOM 2930 N N . ASN A 1 394 ? -2.181 0.177 0.503 1.00 88.25 394 ASN A N 1
ATOM 2931 C CA . ASN A 1 394 ? -1.905 -0.873 1.476 1.00 88.25 394 ASN A CA 1
ATOM 2932 C C . ASN A 1 394 ? -1.584 -0.254 2.850 1.00 88.25 394 ASN A C 1
ATOM 2934 O O . ASN A 1 394 ? -0.662 0.556 2.981 1.00 88.25 394 ASN A O 1
ATOM 2938 N N . CYS A 1 395 ? -2.359 -0.638 3.855 1.00 91.19 395 CYS A N 1
ATOM 2939 C CA . CYS A 1 395 ? -2.289 -0.217 5.246 1.00 91.19 395 CYS A CA 1
ATOM 2940 C C . CYS A 1 395 ? -1.908 -1.370 6.190 1.00 91.19 395 CYS A C 1
ATOM 2942 O O . CYS A 1 395 ? -2.152 -1.270 7.386 1.00 91.19 395 CYS A O 1
ATOM 2944 N N . SER A 1 396 ? -1.289 -2.445 5.687 1.00 87.38 396 SER A N 1
ATOM 2945 C CA . SER A 1 396 ? -0.887 -3.621 6.475 1.00 87.38 396 SER A CA 1
ATOM 2946 C C . SER A 1 396 ? 0.026 -3.293 7.655 1.00 87.38 396 SER A C 1
ATOM 2948 O O . SER A 1 396 ? 0.020 -4.010 8.649 1.00 87.38 396 SER A O 1
ATOM 2950 N N . TRP A 1 397 ? 0.759 -2.182 7.584 1.00 84.69 397 TRP A N 1
ATOM 2951 C CA . TRP A 1 397 ? 1.581 -1.658 8.672 1.00 84.69 397 TRP A CA 1
ATOM 2952 C C . TRP A 1 397 ? 0.768 -1.303 9.935 1.00 84.69 397 TRP A C 1
ATOM 2954 O O . TRP A 1 397 ? 1.318 -1.381 11.028 1.00 84.69 397 TRP A O 1
ATOM 2964 N N . LEU A 1 398 ? -0.545 -1.031 9.826 1.00 88.00 398 LEU A N 1
ATOM 2965 C CA . LEU A 1 398 ? -1.439 -0.835 10.984 1.00 88.00 398 LEU A CA 1
ATOM 2966 C C . LEU A 1 398 ? -1.521 -2.070 11.890 1.00 88.00 398 LEU A C 1
ATOM 2968 O O . LEU A 1 398 ? -1.945 -1.961 13.040 1.00 88.00 398 LEU A O 1
ATOM 2972 N N . TYR A 1 399 ? -1.101 -3.236 11.392 1.00 85.75 399 TYR A N 1
ATOM 2973 C CA . TYR A 1 399 ? -0.949 -4.445 12.188 1.00 85.75 399 TYR A CA 1
ATOM 2974 C C . TYR A 1 399 ? -0.093 -4.235 13.440 1.00 85.75 399 TYR A C 1
ATOM 2976 O O . TYR A 1 399 ? -0.374 -4.841 14.467 1.00 85.75 399 TYR A O 1
ATOM 2984 N N . PHE A 1 400 ? 0.929 -3.380 13.379 1.00 79.56 400 PHE A N 1
ATOM 2985 C CA . PHE A 1 400 ? 1.820 -3.137 14.517 1.00 79.56 400 PHE A CA 1
ATOM 2986 C C . PHE A 1 400 ? 1.231 -2.154 15.542 1.00 79.56 400 PHE A C 1
ATOM 2988 O O . PHE A 1 400 ? 1.729 -2.068 16.662 1.00 79.56 400 PHE A O 1
ATOM 2995 N N . ASP A 1 401 ? 0.132 -1.477 15.196 1.00 83.44 401 ASP A N 1
ATOM 2996 C CA . ASP A 1 401 ? -0.541 -0.462 16.009 1.00 83.44 401 ASP A CA 1
ATOM 2997 C C . ASP A 1 401 ? -1.965 -0.896 16.419 1.00 83.44 401 ASP A C 1
ATOM 2999 O O . ASP A 1 401 ? -2.891 -0.082 16.475 1.00 83.44 401 ASP A O 1
ATOM 3003 N N . GLN A 1 402 ? -2.173 -2.184 16.733 1.00 83.06 402 GLN A N 1
ATOM 3004 C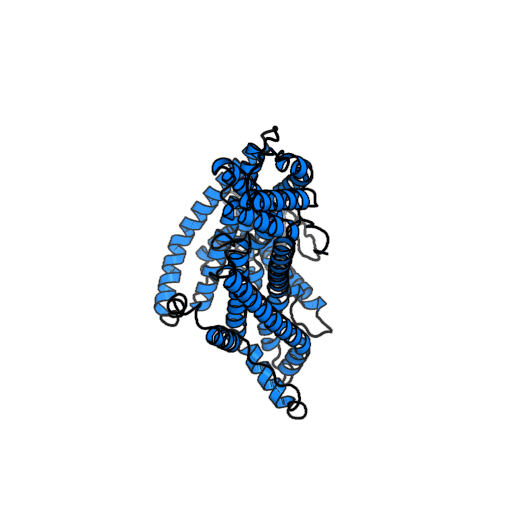 CA . GLN A 1 402 ? -3.503 -2.748 17.065 1.00 83.06 402 GLN A CA 1
ATOM 3005 C C . GLN A 1 402 ? -4.189 -2.030 18.235 1.00 83.06 402 GLN A C 1
ATOM 3007 O O . GLN A 1 402 ? -5.413 -1.946 18.285 1.00 83.06 402 GLN A O 1
ATOM 3012 N N . ALA A 1 403 ? -3.407 -1.433 19.140 1.00 84.38 403 ALA A N 1
ATOM 3013 C CA . ALA A 1 403 ? -3.910 -0.629 20.252 1.00 84.38 403 ALA A CA 1
ATOM 3014 C C . ALA A 1 403 ? -4.740 0.593 19.806 1.00 84.38 403 ALA A C 1
ATOM 3016 O O . ALA A 1 403 ? -5.490 1.149 20.606 1.00 84.38 403 ALA A O 1
ATOM 3017 N N . LEU A 1 404 ? -4.627 1.024 18.543 1.00 88.31 404 LEU A N 1
ATOM 3018 C CA . LEU A 1 404 ? -5.443 2.101 17.981 1.00 88.31 404 LEU A CA 1
ATOM 3019 C C . LEU A 1 404 ? -6.854 1.642 17.586 1.00 88.31 404 LEU A C 1
ATOM 3021 O O . LEU A 1 404 ? -7.734 2.486 17.433 1.00 88.31 404 LEU A O 1
ATOM 3025 N N . LEU A 1 405 ? -7.099 0.338 17.436 1.00 89.81 405 LEU A N 1
ATOM 3026 C CA . LEU A 1 405 ? -8.369 -0.187 16.935 1.00 89.81 405 LEU A CA 1
ATOM 3027 C C . LEU A 1 405 ? -9.544 0.139 17.870 1.00 89.81 405 LEU A C 1
ATOM 3029 O O . LEU A 1 405 ? -10.522 0.762 17.450 1.00 89.81 405 LEU A O 1
ATOM 3033 N N . GLU A 1 406 ? -9.421 -0.218 19.150 1.00 91.19 406 GLU A N 1
ATOM 3034 C CA . GLU A 1 406 ? -10.423 0.067 20.183 1.00 91.19 406 GLU A CA 1
ATOM 3035 C C . GLU A 1 406 ? -10.788 1.561 20.284 1.00 91.19 406 GLU A C 1
ATOM 3037 O O . GLU A 1 406 ? -11.975 1.889 20.181 1.00 91.19 406 GLU A O 1
ATOM 3042 N N . PRO A 1 407 ? -9.833 2.504 20.445 1.00 90.81 407 PRO A N 1
ATOM 3043 C CA . PRO A 1 407 ? -10.174 3.918 20.559 1.00 90.81 407 PRO A CA 1
ATOM 3044 C C . PRO A 1 407 ? -10.770 4.495 19.268 1.00 90.81 407 PRO A C 1
ATOM 3046 O O . PRO A 1 407 ? -11.607 5.398 19.354 1.00 90.81 407 PRO A O 1
ATOM 3049 N N . ILE A 1 408 ? -10.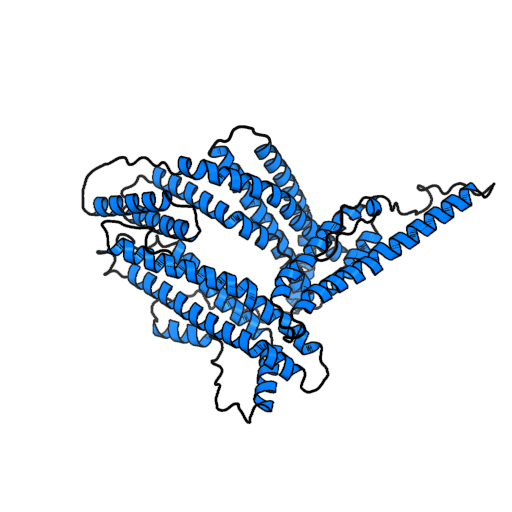401 3.983 18.085 1.00 90.88 408 ILE A N 1
ATOM 3050 C CA . ILE A 1 408 ? -11.011 4.390 16.809 1.00 90.88 408 ILE A CA 1
ATOM 3051 C C . ILE A 1 408 ? -12.479 3.954 16.749 1.00 90.88 408 ILE A C 1
ATOM 3053 O O . ILE A 1 408 ? -13.355 4.775 16.469 1.00 90.88 408 ILE A O 1
ATOM 3057 N N . PHE A 1 409 ? -12.773 2.690 17.058 1.00 90.75 409 PHE A N 1
ATOM 3058 C CA . PHE A 1 409 ? -14.146 2.178 17.075 1.00 90.75 409 PHE A CA 1
ATOM 3059 C C . PHE A 1 409 ? -15.007 2.854 18.144 1.00 90.75 409 PHE A C 1
ATOM 3061 O O . PHE A 1 409 ? -16.138 3.262 17.869 1.00 90.75 409 PHE A O 1
ATOM 3068 N N . ALA A 1 410 ? -14.452 3.086 19.334 1.00 88.00 410 ALA A N 1
ATOM 3069 C CA . ALA A 1 410 ? -15.144 3.814 20.390 1.00 88.00 410 ALA A CA 1
ATOM 3070 C C . ALA A 1 410 ? -15.462 5.264 19.980 1.00 88.00 410 ALA A C 1
ATOM 3072 O O . ALA A 1 410 ? -16.496 5.812 20.369 1.00 88.00 410 ALA A O 1
ATOM 3073 N N . ALA A 1 411 ? -14.593 5.906 19.191 1.00 86.25 411 ALA A N 1
ATOM 3074 C CA . ALA A 1 411 ? -14.838 7.247 18.670 1.00 86.25 411 ALA A CA 1
ATOM 3075 C C . ALA A 1 411 ? -15.979 7.277 17.639 1.00 86.25 411 ALA A C 1
ATOM 3077 O O . ALA A 1 411 ? -16.776 8.217 17.672 1.00 86.25 411 ALA A O 1
ATOM 3078 N N . ALA A 1 412 ? -16.093 6.253 16.786 1.00 82.25 412 ALA A N 1
ATOM 3079 C CA . ALA A 1 412 ? -17.186 6.125 15.819 1.00 82.25 412 ALA A CA 1
ATOM 3080 C C . ALA A 1 412 ? -18.551 5.957 16.513 1.00 82.25 412 ALA A C 1
ATOM 3082 O O . ALA A 1 412 ? -19.520 6.612 16.140 1.00 82.25 412 ALA A O 1
ATOM 3083 N N . LEU A 1 413 ? -18.622 5.176 17.599 1.00 82.06 413 LEU A N 1
ATOM 3084 C CA . LEU A 1 413 ? -19.856 5.028 18.385 1.00 82.06 413 LEU A CA 1
ATOM 3085 C C . LEU A 1 413 ? -20.286 6.340 19.071 1.00 82.06 413 LEU A C 1
ATOM 3087 O O . LEU A 1 413 ? -21.476 6.611 19.237 1.00 82.06 413 LEU A O 1
ATOM 3091 N N . LYS A 1 414 ? -19.322 7.170 19.494 1.00 83.62 414 LYS A N 1
ATOM 3092 C CA . LYS A 1 414 ? -19.600 8.477 20.116 1.00 83.62 414 LYS A CA 1
ATOM 3093 C C . LYS A 1 414 ? -20.114 9.516 19.119 1.00 83.62 414 LYS A C 1
ATOM 3095 O O . LYS A 1 414 ? -20.759 10.470 19.544 1.00 83.62 414 LYS A O 1
ATOM 3100 N N . ARG A 1 415 ? -19.824 9.357 17.824 1.00 85.06 415 ARG A N 1
ATOM 3101 C CA . ARG A 1 415 ? -20.256 10.262 16.752 1.00 85.06 415 ARG A CA 1
ATOM 3102 C C . ARG A 1 415 ? -20.907 9.461 15.618 1.00 85.06 415 ARG A C 1
ATOM 3104 O O . ARG A 1 415 ? -20.245 9.179 14.625 1.00 85.06 415 ARG A O 1
ATOM 3111 N N . PRO A 1 416 ? -22.212 9.151 15.713 1.00 82.00 416 PRO A N 1
ATOM 3112 C CA . PRO A 1 416 ? -22.912 8.353 14.702 1.00 82.00 416 PRO A CA 1
ATOM 3113 C C . PRO A 1 416 ? -22.844 8.938 13.287 1.00 82.00 416 PRO A C 1
ATOM 3115 O O . PRO A 1 416 ? -22.878 8.202 12.314 1.00 82.00 416 PRO A O 1
ATOM 3118 N N . GLN A 1 417 ? -22.672 10.255 13.143 1.00 83.38 417 GLN A N 1
ATOM 3119 C CA . GLN A 1 417 ? -22.485 10.905 11.837 1.00 83.38 417 GLN A CA 1
ATOM 3120 C C . GLN A 1 417 ? -21.255 10.376 11.071 1.00 83.38 417 GLN A C 1
ATOM 3122 O O . GLN A 1 417 ? -21.223 10.388 9.840 1.00 83.38 417 GLN A O 1
ATOM 3127 N N . ASP A 1 418 ? -20.258 9.863 11.792 1.00 84.75 418 ASP A N 1
ATOM 3128 C CA . ASP A 1 418 ? -19.040 9.277 11.239 1.00 84.75 418 ASP A CA 1
ATOM 3129 C C . ASP A 1 418 ? -19.177 7.771 10.948 1.00 84.75 418 ASP A C 1
ATOM 3131 O O . ASP A 1 418 ? -18.205 7.132 10.556 1.00 84.75 418 ASP A O 1
ATOM 3135 N N . ALA A 1 419 ? -20.370 7.182 11.092 1.00 85.50 419 ALA A N 1
ATOM 3136 C CA . ALA A 1 419 ? -20.604 5.748 10.903 1.00 85.50 419 ALA A CA 1
ATOM 3137 C C . ALA A 1 419 ? -20.152 5.219 9.529 1.00 85.50 419 ALA A C 1
ATOM 3139 O O . ALA A 1 419 ? -19.614 4.117 9.429 1.00 85.50 419 ALA A O 1
ATOM 3140 N N . HIS A 1 420 ? -20.262 6.044 8.483 1.00 87.81 420 HIS A N 1
ATOM 3141 C CA . HIS A 1 420 ? -19.780 5.753 7.128 1.00 87.81 420 HIS A CA 1
ATOM 3142 C C . HIS A 1 420 ? -18.264 5.472 7.042 1.00 87.81 420 HIS A C 1
ATOM 3144 O O . HIS A 1 420 ? -17.784 4.968 6.028 1.00 87.81 420 HIS A O 1
ATOM 3150 N N . GLN A 1 421 ? -17.489 5.814 8.076 1.00 90.69 421 GLN A N 1
ATOM 3151 C CA . GLN A 1 421 ? -16.046 5.574 8.153 1.00 90.69 421 GLN A CA 1
ATOM 3152 C C . GLN A 1 421 ? -15.718 4.132 8.561 1.00 90.69 421 GLN A C 1
ATOM 3154 O O . GLN A 1 421 ? -14.642 3.640 8.218 1.00 90.69 421 GLN A O 1
ATOM 3159 N N . LEU A 1 422 ? -16.631 3.437 9.256 1.00 91.38 422 LEU A N 1
ATOM 3160 C CA . LEU A 1 422 ? -16.403 2.090 9.794 1.00 91.38 422 LEU A CA 1
ATOM 3161 C C . LEU A 1 422 ? -15.968 1.069 8.728 1.00 91.38 422 LEU A C 1
ATOM 3163 O O . LEU A 1 422 ? -14.957 0.402 8.963 1.00 91.38 422 LEU A O 1
ATOM 3167 N N . PRO A 1 423 ? -16.613 0.976 7.544 1.00 92.44 423 PRO A N 1
ATOM 3168 C CA . PRO A 1 423 ? -16.172 0.051 6.502 1.00 92.44 423 PRO A CA 1
ATOM 3169 C C . PRO A 1 423 ? -14.743 0.338 6.022 1.00 92.44 423 PRO A C 1
ATOM 3171 O O . PRO A 1 423 ? -13.975 -0.585 5.762 1.00 92.44 423 PRO A O 1
ATOM 3174 N N . TYR A 1 424 ? -14.354 1.615 5.932 1.00 92.94 424 TYR A N 1
ATOM 3175 C CA . TYR A 1 424 ? -13.017 2.014 5.487 1.00 92.94 424 TYR A CA 1
ATOM 3176 C C . TYR A 1 424 ? -11.942 1.747 6.537 1.00 92.94 424 TYR A C 1
ATOM 3178 O O . TYR A 1 424 ? -10.854 1.291 6.188 1.00 92.94 424 TYR A O 1
ATOM 3186 N N . ILE A 1 425 ? -12.243 2.012 7.810 1.00 92.94 425 ILE A N 1
ATOM 3187 C CA . ILE A 1 425 ? -11.353 1.684 8.928 1.00 92.94 425 ILE A CA 1
ATOM 3188 C C . ILE A 1 425 ? -11.122 0.175 8.954 1.00 92.94 425 ILE A C 1
ATOM 3190 O O . ILE A 1 425 ? -9.975 -0.268 8.943 1.00 92.94 425 ILE A O 1
ATOM 3194 N N . LEU A 1 426 ? -12.199 -0.613 8.917 1.00 92.75 426 LEU A N 1
ATOM 3195 C CA . LEU A 1 426 ? -12.114 -2.069 8.935 1.00 92.75 426 LEU A CA 1
ATOM 3196 C C . LEU A 1 426 ? -11.307 -2.596 7.742 1.00 92.75 426 LEU A C 1
ATOM 3198 O O . LEU A 1 426 ? -10.372 -3.370 7.928 1.00 92.75 426 LEU A O 1
ATOM 3202 N N . ALA A 1 427 ? -11.576 -2.089 6.535 1.00 92.00 427 ALA A N 1
ATOM 3203 C CA . ALA A 1 427 ? -10.814 -2.433 5.338 1.00 92.00 427 ALA A CA 1
ATOM 3204 C C . ALA A 1 427 ? -9.322 -2.054 5.424 1.00 92.00 427 ALA A C 1
ATOM 3206 O O . ALA A 1 427 ? -8.507 -2.639 4.718 1.00 92.00 427 ALA A O 1
ATOM 3207 N N . ALA A 1 428 ? -8.935 -1.073 6.244 1.00 93.31 428 ALA A N 1
ATOM 3208 C CA . ALA A 1 428 ? -7.532 -0.722 6.460 1.00 93.31 428 ALA A CA 1
ATOM 3209 C C . ALA A 1 428 ? -6.813 -1.685 7.394 1.00 93.31 428 ALA A C 1
ATOM 3211 O O . ALA A 1 428 ? -5.707 -2.106 7.065 1.00 93.31 428 ALA A O 1
ATOM 3212 N N . PHE A 1 429 ? -7.450 -2.086 8.492 1.00 92.44 429 PHE A N 1
ATOM 3213 C CA . PHE A 1 429 ? -6.896 -3.108 9.381 1.00 92.44 429 PHE A CA 1
ATOM 3214 C C . PHE A 1 429 ? -6.867 -4.491 8.719 1.00 92.44 429 PHE A C 1
ATOM 3216 O O . PHE A 1 429 ? -5.925 -5.251 8.916 1.00 92.44 429 PHE A O 1
ATOM 3223 N N . MET A 1 430 ? -7.829 -4.800 7.849 1.00 90.88 430 MET A N 1
ATOM 3224 C CA . MET A 1 430 ? -7.837 -6.054 7.092 1.00 90.88 430 MET A CA 1
ATOM 3225 C C . MET A 1 430 ? -6.659 -6.232 6.129 1.00 90.88 430 MET A C 1
ATOM 3227 O O . MET A 1 430 ? -6.319 -7.371 5.811 1.00 90.88 430 MET A O 1
ATOM 3231 N N . ASP A 1 431 ? -6.001 -5.161 5.678 1.00 90.94 431 ASP A N 1
ATOM 3232 C CA . ASP A 1 431 ? -4.818 -5.295 4.817 1.00 90.94 431 ASP A CA 1
ATOM 3233 C C . ASP A 1 431 ? -3.687 -6.077 5.497 1.00 90.94 431 ASP A C 1
ATOM 3235 O O . ASP A 1 431 ? -2.878 -6.715 4.818 1.00 90.94 431 ASP A O 1
ATOM 3239 N N . ALA A 1 432 ? -3.646 -6.071 6.834 1.00 87.94 432 ALA A N 1
ATOM 3240 C CA . ALA A 1 432 ? -2.706 -6.857 7.624 1.00 87.94 432 ALA A CA 1
ATOM 3241 C C . ALA A 1 432 ? -2.792 -8.358 7.325 1.00 87.94 432 ALA A C 1
ATOM 3243 O O . ALA A 1 432 ? -1.810 -9.074 7.493 1.00 87.94 432 ALA A O 1
ATOM 3244 N N . GLN A 1 433 ? -3.922 -8.854 6.815 1.00 84.00 433 GLN A N 1
ATOM 3245 C CA . GLN A 1 433 ? -4.034 -10.259 6.446 1.00 84.00 433 GLN A CA 1
ATOM 3246 C C . GLN A 1 433 ? -3.060 -10.679 5.351 1.00 84.00 433 GLN A C 1
ATOM 3248 O O . GLN A 1 433 ? -2.581 -11.807 5.388 1.00 84.00 433 GLN A O 1
ATOM 3253 N N . GLN A 1 434 ? -2.729 -9.789 4.410 1.00 79.62 434 GLN A N 1
ATOM 3254 C CA . GLN A 1 434 ? -1.715 -10.086 3.392 1.00 79.62 434 GLN A CA 1
ATOM 3255 C C . GLN A 1 434 ? -0.337 -10.294 4.027 1.00 79.62 434 GLN A C 1
ATOM 3257 O O . GLN A 1 434 ? 0.409 -11.174 3.619 1.00 79.62 434 GLN A O 1
ATOM 3262 N N . LEU A 1 435 ? -0.024 -9.517 5.065 1.00 77.44 435 LEU A N 1
ATOM 3263 C CA . LEU A 1 435 ? 1.212 -9.646 5.832 1.00 77.44 435 LEU A CA 1
ATOM 3264 C C . LEU A 1 435 ? 1.205 -10.952 6.652 1.00 77.44 435 LEU A C 1
ATOM 3266 O O . LEU A 1 435 ? 2.198 -11.671 6.700 1.00 77.44 435 LEU A O 1
ATOM 3270 N N . LEU A 1 436 ? 0.063 -11.312 7.238 1.00 78.50 436 LEU A N 1
ATOM 3271 C CA . LEU A 1 436 ? -0.071 -12.504 8.079 1.00 78.50 436 LEU A CA 1
ATOM 3272 C C . LEU A 1 436 ? -0.121 -13.830 7.311 1.00 78.50 436 LEU A C 1
ATOM 3274 O O . LEU A 1 436 ? 0.123 -14.873 7.912 1.00 78.50 436 LEU A O 1
ATOM 3278 N N . GLN A 1 437 ? -0.397 -13.812 6.004 1.00 74.44 437 GLN A N 1
ATOM 3279 C CA . GLN A 1 437 ? -0.347 -15.010 5.151 1.00 74.44 437 GLN A CA 1
ATOM 3280 C C . GLN A 1 437 ? 1.036 -15.673 5.140 1.00 74.44 437 GLN A C 1
ATOM 3282 O O . GLN A 1 437 ? 1.130 -16.885 4.964 1.00 74.44 437 GLN A O 1
ATOM 3287 N N . HIS A 1 438 ? 2.090 -14.890 5.371 1.00 65.88 438 HIS A N 1
ATOM 3288 C CA . HIS A 1 438 ? 3.479 -15.346 5.374 1.00 65.88 438 HIS A CA 1
ATOM 3289 C C . HIS A 1 438 ? 4.114 -15.290 6.775 1.00 65.88 438 HIS A C 1
ATOM 3291 O O . HIS A 1 438 ? 5.333 -15.395 6.912 1.00 65.88 438 HIS A O 1
ATOM 3297 N N . ALA A 1 439 ? 3.302 -15.119 7.827 1.00 64.06 439 ALA A N 1
ATOM 3298 C CA . ALA A 1 439 ? 3.791 -15.056 9.198 1.00 64.06 439 ALA A CA 1
ATOM 3299 C C . ALA A 1 439 ? 4.351 -16.416 9.667 1.00 64.06 439 ALA A C 1
ATOM 3301 O O . ALA A 1 439 ? 3.767 -17.468 9.382 1.00 64.06 439 ALA A O 1
ATOM 3302 N N . PRO A 1 440 ? 5.448 -16.421 10.445 1.00 54.25 440 PRO A N 1
ATOM 3303 C CA . PRO A 1 440 ? 6.015 -17.621 11.011 1.00 54.25 440 PRO A CA 1
ATOM 3304 C C . PRO A 1 440 ? 5.182 -18.060 12.207 1.00 54.25 440 PRO A C 1
ATOM 3306 O O . PRO A 1 440 ? 5.409 -17.638 13.342 1.00 54.25 440 PRO A O 1
ATOM 3309 N N . LEU A 1 441 ? 4.221 -18.938 11.974 1.00 56.31 441 LEU A N 1
ATOM 3310 C CA . LEU A 1 441 ? 3.677 -19.755 13.048 1.00 56.31 441 LEU A CA 1
ATOM 3311 C C . LEU A 1 441 ? 4.258 -21.168 12.960 1.00 56.31 441 LEU A C 1
ATOM 3313 O O . LEU A 1 441 ? 4.633 -21.609 11.871 1.00 56.31 441 LEU A O 1
ATOM 3317 N N . PRO A 1 442 ? 4.340 -21.895 14.091 1.00 49.34 442 PRO A N 1
ATOM 3318 C CA . PRO A 1 442 ? 4.693 -23.310 14.084 1.00 49.34 442 PRO A CA 1
ATOM 3319 C C . PRO A 1 442 ? 3.871 -24.060 13.028 1.00 49.34 442 PRO A C 1
ATOM 3321 O O . PRO A 1 442 ? 2.698 -23.739 12.847 1.00 49.34 442 PRO A O 1
ATOM 3324 N N . LEU A 1 443 ? 4.466 -25.060 12.365 1.00 47.56 443 LEU A N 1
ATOM 3325 C CA . LEU A 1 443 ? 3.872 -25.823 11.248 1.00 47.56 443 LEU A CA 1
ATOM 3326 C C . LEU A 1 443 ? 2.442 -26.342 11.521 1.00 47.56 443 LEU A C 1
ATOM 3328 O O . LEU A 1 443 ? 1.657 -26.476 10.590 1.00 47.56 443 LEU A O 1
ATOM 3332 N N . ASP A 1 444 ? 2.072 -26.537 12.789 1.00 45.91 444 ASP A N 1
ATOM 3333 C CA . ASP A 1 444 ? 0.732 -26.973 13.211 1.00 45.91 444 ASP A CA 1
ATOM 3334 C C . ASP A 1 444 ? -0.315 -25.836 13.298 1.00 45.91 444 ASP A C 1
ATOM 3336 O O . ASP A 1 444 ? -1.485 -26.085 13.591 1.00 45.91 444 ASP A O 1
ATOM 3340 N N . ARG A 1 445 ? 0.085 -24.569 13.110 1.00 50.56 445 ARG A N 1
ATOM 3341 C CA . ARG A 1 445 ? -0.738 -23.360 13.318 1.00 50.56 445 ARG A CA 1
ATOM 3342 C C . ARG A 1 445 ? -0.560 -22.270 12.254 1.00 50.56 445 ARG A C 1
ATOM 3344 O O . ARG A 1 445 ? -1.077 -21.179 12.458 1.00 50.56 445 ARG A O 1
ATOM 3351 N N . ALA A 1 446 ? 0.107 -22.527 11.128 1.00 49.28 446 ALA A N 1
ATOM 3352 C CA . ALA A 1 446 ? 0.277 -21.535 10.053 1.00 49.28 446 ALA A CA 1
ATOM 3353 C C . ALA A 1 446 ? -1.062 -20.917 9.583 1.00 49.28 446 ALA A C 1
ATOM 3355 O O . ALA A 1 446 ? -1.178 -19.701 9.460 1.00 49.28 446 ALA A O 1
ATOM 3356 N N . ASP A 1 447 ? -2.120 -21.730 9.485 1.00 52.88 447 ASP A N 1
ATOM 3357 C CA . ASP A 1 447 ? -3.476 -21.276 9.132 1.00 52.88 447 ASP A CA 1
ATOM 3358 C C . ASP A 1 447 ? -4.202 -20.510 10.258 1.00 52.88 447 ASP A C 1
ATOM 3360 O O . ASP A 1 447 ? -5.327 -20.035 10.071 1.00 52.88 447 ASP A O 1
ATOM 3364 N N . ALA A 1 448 ? -3.605 -20.424 11.450 1.00 61.38 448 ALA A N 1
ATOM 3365 C CA . ALA A 1 448 ? -4.207 -19.791 12.613 1.00 61.38 448 ALA A CA 1
ATOM 3366 C C . ALA A 1 448 ? -3.894 -18.293 12.708 1.00 61.38 448 ALA A C 1
ATOM 3368 O O . ALA A 1 448 ? -4.744 -17.584 13.221 1.00 61.38 448 ALA A O 1
ATOM 3369 N N . ALA A 1 449 ? -2.762 -17.771 12.207 1.00 69.88 449 ALA A N 1
ATOM 3370 C CA . ALA A 1 449 ? -2.439 -16.331 12.335 1.00 69.88 449 ALA A CA 1
ATOM 3371 C C . ALA A 1 449 ? -3.512 -15.433 11.706 1.00 69.88 449 ALA A C 1
ATOM 3373 O O . ALA A 1 449 ? -4.058 -14.582 12.413 1.00 69.88 449 ALA A O 1
ATOM 3374 N N . PRO A 1 450 ? -3.874 -15.631 10.420 1.00 78.44 450 PRO A N 1
ATOM 3375 C CA . PRO A 1 450 ? -4.894 -14.805 9.786 1.00 78.44 450 PRO A CA 1
ATOM 3376 C C . PRO A 1 450 ? -6.251 -14.922 10.487 1.00 78.44 450 PRO A C 1
ATOM 3378 O O . PRO A 1 450 ? -6.950 -13.924 10.627 1.00 78.44 450 PRO A O 1
ATOM 3381 N N . LYS A 1 451 ? -6.599 -16.124 10.973 1.00 81.38 451 LYS A N 1
ATOM 3382 C CA . LYS A 1 451 ? -7.859 -16.383 11.686 1.00 81.38 451 LYS A CA 1
ATOM 3383 C C . LYS A 1 451 ? -7.889 -15.753 13.074 1.00 81.38 451 LYS A C 1
ATOM 3385 O O . LYS A 1 451 ? -8.866 -15.111 13.409 1.00 81.38 451 LYS A O 1
ATOM 3390 N N . VAL A 1 452 ? -6.816 -15.883 13.851 1.00 82.81 452 VAL A N 1
ATOM 3391 C CA . VAL A 1 452 ? -6.688 -15.282 15.188 1.00 82.81 452 VAL A CA 1
ATOM 3392 C C . VAL A 1 452 ? -6.780 -13.763 15.093 1.00 82.81 452 VAL A C 1
ATOM 3394 O O . VAL A 1 452 ? -7.437 -13.138 15.920 1.00 82.81 452 VAL A O 1
ATOM 3397 N N . TYR A 1 453 ? -6.166 -13.167 14.068 1.00 86.12 453 TYR A N 1
ATOM 3398 C CA . TYR A 1 453 ? -6.292 -11.736 13.827 1.00 86.12 453 TYR A CA 1
ATOM 3399 C C . TYR A 1 453 ? -7.708 -11.339 13.377 1.00 86.12 453 TYR A C 1
ATOM 3401 O O . TYR A 1 453 ? -8.253 -10.370 13.895 1.00 86.12 453 TYR A O 1
ATOM 3409 N N . ASP A 1 454 ? -8.342 -12.100 12.476 1.00 88.62 454 ASP A N 1
ATOM 3410 C CA . ASP A 1 454 ? -9.746 -11.883 12.076 1.00 88.62 454 ASP A CA 1
ATOM 3411 C C . ASP A 1 454 ? -10.705 -11.979 13.277 1.00 88.62 454 ASP A C 1
ATOM 3413 O O . ASP A 1 454 ? -11.569 -11.120 13.449 1.00 88.62 454 ASP A O 1
ATOM 3417 N N . ASP A 1 455 ? -10.500 -12.967 14.152 1.00 88.62 455 ASP A N 1
ATOM 3418 C CA . ASP A 1 455 ? -11.254 -13.156 15.393 1.00 88.62 455 ASP A CA 1
ATOM 3419 C C . ASP A 1 455 ? -11.011 -12.006 16.382 1.00 88.62 455 ASP A C 1
ATOM 3421 O O . ASP A 1 455 ? -11.943 -11.573 17.061 1.00 88.62 455 ASP A O 1
ATOM 3425 N N . HIS A 1 456 ? -9.789 -11.464 16.448 1.00 89.56 456 HIS A N 1
ATOM 3426 C CA . HIS A 1 456 ? -9.487 -10.274 17.246 1.00 89.56 456 HIS A CA 1
ATOM 3427 C C . HIS A 1 456 ? -10.222 -9.034 16.713 1.00 89.56 456 HIS A C 1
ATOM 3429 O O . HIS A 1 456 ? -10.866 -8.325 17.493 1.00 89.56 456 HIS A O 1
ATOM 3435 N N . LEU A 1 457 ? -10.190 -8.792 15.395 1.00 91.50 457 LEU A N 1
ATOM 3436 C CA . LEU A 1 457 ? -10.942 -7.701 14.764 1.00 91.50 457 LEU A CA 1
ATOM 3437 C C . LEU A 1 457 ? -12.444 -7.838 15.034 1.00 91.50 457 LEU A C 1
ATOM 3439 O O . LEU A 1 457 ? -13.087 -6.865 15.431 1.00 91.50 457 LEU A O 1
ATOM 3443 N N . TRP A 1 458 ? -12.989 -9.048 14.871 1.00 92.69 458 TRP A N 1
ATOM 3444 C CA . TRP A 1 458 ? -14.388 -9.352 15.161 1.00 92.69 458 TRP A CA 1
ATOM 3445 C C . TRP A 1 458 ? -14.735 -9.105 16.630 1.00 92.69 458 TRP A C 1
ATOM 3447 O O . TRP A 1 458 ? -15.675 -8.368 16.911 1.00 92.69 458 TRP A O 1
ATOM 3457 N N . SER A 1 459 ? -13.965 -9.666 17.566 1.00 92.44 459 SER A N 1
ATOM 3458 C CA . SER A 1 459 ? -14.200 -9.502 19.005 1.00 92.44 459 SER A CA 1
ATOM 3459 C C . SER A 1 459 ? -14.184 -8.028 19.405 1.00 92.44 459 SER A C 1
ATOM 3461 O O . SER A 1 459 ? -14.996 -7.597 20.220 1.00 92.44 459 SER A O 1
ATOM 3463 N N . THR A 1 460 ? -13.281 -7.241 18.821 1.00 92.69 460 THR A N 1
ATOM 3464 C CA . THR A 1 460 ? -13.169 -5.807 19.107 1.00 92.69 460 THR A CA 1
ATOM 3465 C C . THR A 1 460 ? -14.364 -5.039 18.543 1.00 92.69 460 THR A C 1
ATOM 3467 O O . THR A 1 460 ? -14.960 -4.218 19.239 1.00 92.69 460 THR A O 1
ATOM 3470 N N . LEU A 1 461 ? -14.766 -5.333 17.303 1.00 92.31 461 LEU A N 1
ATOM 3471 C CA . LEU A 1 461 ? -15.955 -4.751 16.679 1.00 92.31 461 LEU A CA 1
ATOM 3472 C C . LEU A 1 461 ? -17.229 -5.085 17.474 1.00 92.31 461 LEU A C 1
ATOM 3474 O O . LEU A 1 461 ? -18.049 -4.204 17.742 1.00 92.31 461 LEU A O 1
ATOM 3478 N N . GLU A 1 462 ? -17.376 -6.344 17.882 1.00 93.31 462 GLU A N 1
ATOM 3479 C CA . GLU A 1 462 ? -18.516 -6.837 18.650 1.00 93.31 462 GLU A CA 1
ATOM 3480 C C . GLU A 1 462 ? -18.616 -6.139 20.009 1.00 93.31 462 GLU A C 1
ATOM 3482 O O . GLU A 1 462 ? -19.670 -5.606 20.357 1.00 93.31 462 GLU A O 1
ATOM 3487 N N . GLN A 1 463 ? -17.515 -6.075 20.758 1.00 93.81 463 GLN A N 1
ATOM 3488 C CA . GLN A 1 463 ? -17.502 -5.511 22.109 1.00 93.81 463 GLN A CA 1
ATOM 3489 C C . GLN A 1 463 ? -17.607 -3.984 22.132 1.00 93.81 463 GLN A C 1
ATOM 3491 O O . GLN A 1 463 ? -18.254 -3.432 23.022 1.00 93.81 463 GLN A O 1
ATOM 3496 N N . VAL A 1 464 ? -16.970 -3.293 21.183 1.00 92.06 464 VAL A N 1
ATOM 3497 C CA . VAL A 1 464 ? -16.849 -1.826 21.211 1.00 92.06 464 VAL A CA 1
ATOM 3498 C C . VAL A 1 464 ? -17.963 -1.134 20.428 1.00 92.06 464 VAL A C 1
ATOM 3500 O O . VAL A 1 464 ? -18.352 -0.024 20.793 1.00 92.06 464 VAL A O 1
ATOM 3503 N N . VAL A 1 465 ? -18.494 -1.760 19.372 1.00 90.38 465 VAL A N 1
ATOM 3504 C CA . VAL A 1 465 ? -19.503 -1.141 18.495 1.00 90.38 465 VAL A CA 1
ATOM 3505 C C . VAL A 1 465 ? -20.846 -1.852 18.601 1.00 90.38 465 VAL A C 1
ATOM 3507 O O . VAL A 1 465 ? -21.823 -1.219 18.996 1.00 90.38 465 VAL A O 1
ATOM 3510 N N . LEU A 1 466 ? -20.907 -3.149 18.282 1.00 91.44 466 LEU A N 1
ATOM 3511 C CA . LEU A 1 466 ? -22.185 -3.852 18.099 1.00 91.44 466 LEU A CA 1
ATOM 3512 C C . LEU A 1 466 ? -22.950 -4.029 19.415 1.00 91.44 466 LEU A C 1
ATOM 3514 O O . LEU A 1 466 ? -24.101 -3.616 19.513 1.00 91.44 466 LEU A O 1
ATOM 3518 N N . MET A 1 467 ? -22.314 -4.572 20.456 1.00 92.81 467 MET A N 1
ATOM 3519 C CA . MET A 1 467 ? -22.963 -4.785 21.753 1.00 92.81 467 MET A CA 1
ATOM 3520 C C . MET A 1 467 ? -23.442 -3.471 22.393 1.00 92.81 467 MET A C 1
ATOM 3522 O O . MET A 1 467 ? -24.604 -3.408 22.810 1.00 92.81 467 MET A O 1
ATOM 3526 N N . PRO A 1 468 ? -22.632 -2.393 22.429 1.00 91.25 468 PRO A N 1
ATOM 3527 C CA . PRO A 1 468 ? -23.105 -1.092 22.885 1.00 91.25 468 PRO A CA 1
ATOM 3528 C C . PRO A 1 468 ? -24.243 -0.525 22.030 1.00 91.25 468 PRO A C 1
ATOM 3530 O O . PRO A 1 468 ? -25.169 0.065 22.582 1.00 91.25 468 PRO A O 1
ATOM 3533 N N . LEU A 1 469 ? -24.217 -0.712 20.706 1.00 89.88 469 LEU A N 1
ATOM 3534 C CA . LEU A 1 469 ? -25.295 -0.282 19.812 1.00 89.88 469 LEU A CA 1
ATOM 3535 C C . LEU A 1 469 ? -26.604 -1.034 20.101 1.00 89.88 469 LEU A C 1
ATOM 3537 O O . LEU A 1 469 ? -27.653 -0.400 20.222 1.00 89.88 469 LEU A O 1
ATOM 3541 N N . CYS A 1 470 ? -26.554 -2.355 20.294 1.00 90.25 470 CYS A N 1
ATOM 3542 C CA . CYS A 1 470 ? -27.711 -3.173 20.672 1.00 90.25 470 CYS A CA 1
ATOM 3543 C C . CYS A 1 470 ? -28.301 -2.741 22.021 1.00 90.25 470 CYS A C 1
ATOM 3545 O O . CYS A 1 470 ? -29.504 -2.532 22.137 1.00 90.25 470 CYS A O 1
ATOM 3547 N N . GLN A 1 471 ? -27.462 -2.536 23.039 1.00 90.44 471 GLN A N 1
ATOM 3548 C CA . GLN A 1 471 ? -27.927 -2.079 24.355 1.00 90.44 471 GLN A CA 1
ATOM 3549 C C . GLN A 1 471 ? -28.585 -0.696 24.278 1.00 90.44 471 GLN A C 1
ATOM 3551 O O . GLN A 1 471 ? -29.575 -0.421 24.961 1.00 90.44 471 GLN A O 1
ATOM 3556 N N . ARG A 1 472 ? -28.042 0.191 23.439 1.00 86.19 472 ARG A N 1
ATOM 3557 C CA . ARG A 1 472 ? -28.531 1.563 23.292 1.00 86.19 472 ARG A CA 1
ATOM 3558 C C . ARG A 1 472 ? -29.838 1.625 22.510 1.00 86.19 472 ARG A C 1
ATOM 3560 O O . ARG A 1 472 ? -30.756 2.305 22.956 1.00 86.19 472 ARG A O 1
ATOM 3567 N N . THR A 1 473 ? -29.944 0.876 21.414 1.00 87.31 473 THR A N 1
ATOM 3568 C CA . THR A 1 473 ? -31.191 0.718 20.644 1.00 87.31 473 THR A CA 1
ATOM 3569 C C . THR A 1 473 ? -32.286 0.074 21.493 1.00 87.31 473 THR A C 1
ATOM 3571 O O . THR A 1 473 ? -33.403 0.580 21.534 1.00 87.31 473 THR A O 1
ATOM 3574 N N . GLU A 1 474 ? -31.973 -0.977 22.255 1.00 90.75 474 GLU A N 1
ATOM 3575 C CA . GLU A 1 474 ? -32.915 -1.600 23.190 1.00 90.75 474 GLU A CA 1
ATOM 3576 C C . GLU A 1 474 ? -33.399 -0.608 24.257 1.00 90.75 474 GLU A C 1
ATOM 3578 O O . GLU A 1 474 ? -34.598 -0.522 24.536 1.00 90.75 474 GLU A O 1
ATOM 3583 N N . THR A 1 475 ? -32.479 0.157 24.850 1.00 87.06 475 THR A N 1
ATOM 3584 C CA . THR A 1 475 ? -32.810 1.170 25.862 1.00 87.06 475 THR A CA 1
ATOM 3585 C C . THR A 1 475 ? -33.707 2.259 25.279 1.00 87.06 475 THR A C 1
ATOM 3587 O O . THR A 1 475 ? -34.713 2.609 25.895 1.00 87.06 475 THR A O 1
ATOM 3590 N N . ASP A 1 476 ? -33.391 2.754 24.083 1.00 82.88 476 ASP A N 1
ATOM 3591 C CA . ASP A 1 476 ? -34.174 3.787 23.405 1.00 82.88 476 ASP A CA 1
ATOM 3592 C C . ASP A 1 476 ? -35.589 3.300 23.050 1.00 82.88 476 ASP A C 1
ATOM 3594 O O . ASP A 1 476 ? -36.579 3.962 23.375 1.00 82.88 476 ASP A O 1
ATOM 3598 N N . LEU A 1 477 ? -35.711 2.087 22.500 1.00 85.06 477 LEU A N 1
ATOM 3599 C CA . LEU A 1 477 ? -37.002 1.466 22.191 1.00 85.06 477 LEU A CA 1
ATOM 3600 C C . LEU A 1 477 ? -37.847 1.228 23.450 1.00 85.06 477 LEU A C 1
ATOM 3602 O O . LEU A 1 477 ? -39.056 1.473 23.438 1.00 85.06 477 LEU A O 1
ATOM 3606 N N . ARG A 1 478 ? -37.229 0.788 24.556 1.00 85.44 478 ARG A N 1
ATOM 3607 C CA . ARG A 1 478 ? -37.912 0.641 25.852 1.00 85.44 478 ARG A CA 1
ATOM 3608 C C . ARG A 1 478 ? -38.446 1.978 26.353 1.00 85.44 478 ARG A C 1
ATOM 3610 O O . ARG A 1 478 ? -39.603 2.044 26.765 1.00 85.44 478 ARG A O 1
ATOM 3617 N N . LEU A 1 479 ? -37.638 3.037 26.297 1.00 81.62 479 LEU A N 1
ATOM 3618 C CA . LEU A 1 479 ? -38.051 4.381 26.706 1.00 81.62 479 LEU A CA 1
ATOM 3619 C C . LEU A 1 479 ? -39.216 4.897 25.853 1.00 81.62 479 LEU A C 1
ATOM 3621 O O . LEU A 1 479 ? -40.198 5.386 26.411 1.00 81.62 479 LEU A O 1
ATOM 3625 N N . HIS A 1 480 ? -39.161 4.715 24.532 1.00 77.38 480 HIS A N 1
ATOM 3626 C CA . HIS A 1 480 ? -40.241 5.099 23.619 1.00 77.38 480 HIS A CA 1
ATOM 3627 C C . HIS A 1 480 ? -41.539 4.328 23.896 1.00 77.38 480 HIS A C 1
ATOM 3629 O O . HIS A 1 480 ? -42.616 4.924 23.959 1.00 77.38 480 HIS A O 1
ATOM 3635 N N . HIS A 1 481 ? -41.450 3.015 24.123 1.00 81.75 481 HIS A N 1
ATOM 3636 C CA . HIS A 1 481 ? -42.609 2.191 24.460 1.00 81.75 481 HIS A CA 1
ATOM 3637 C C . HIS A 1 481 ? -43.242 2.607 25.797 1.00 81.75 481 HIS A C 1
ATOM 3639 O O . HIS A 1 481 ? -44.461 2.756 25.892 1.00 81.75 481 HIS A O 1
ATOM 3645 N N . HIS A 1 482 ? -42.423 2.852 26.824 1.00 80.62 482 HIS A N 1
ATOM 3646 C CA . HIS A 1 482 ? -42.908 3.306 28.127 1.00 80.62 482 HIS A CA 1
ATOM 3647 C C . HIS A 1 482 ? -43.515 4.713 28.073 1.00 80.62 482 HIS A C 1
ATOM 3649 O O . HIS A 1 482 ? -44.567 4.932 28.672 1.00 80.62 482 HIS A O 1
ATOM 3655 N N . ALA A 1 483 ? -42.915 5.645 27.325 1.00 76.31 483 ALA A N 1
ATOM 3656 C CA . ALA A 1 483 ? -43.462 6.987 27.128 1.00 76.31 483 ALA A CA 1
ATOM 3657 C C . ALA A 1 483 ? -44.823 6.965 26.408 1.00 76.31 483 ALA A C 1
ATOM 3659 O O . ALA A 1 483 ? -45.699 7.761 26.732 1.00 76.31 483 ALA A O 1
ATOM 3660 N N . ALA A 1 484 ? -45.032 6.028 25.476 1.00 76.44 484 ALA A N 1
ATOM 3661 C CA . ALA A 1 484 ? -46.311 5.867 24.784 1.00 76.44 484 ALA A CA 1
ATOM 3662 C C . ALA A 1 484 ? -47.432 5.306 25.684 1.00 76.44 484 ALA A C 1
ATOM 3664 O O . ALA A 1 484 ? -48.605 5.593 25.453 1.00 76.44 484 ALA A O 1
ATOM 3665 N N . LEU A 1 485 ? -47.086 4.505 26.698 1.00 78.94 485 LEU A N 1
ATOM 3666 C CA . LEU A 1 485 ? -48.049 3.861 27.603 1.00 78.94 485 LEU A CA 1
ATOM 3667 C C . LEU A 1 485 ? -48.362 4.683 28.863 1.00 78.94 485 LEU A C 1
ATOM 3669 O O . LEU A 1 485 ? -49.435 4.530 29.445 1.00 78.94 485 LEU A O 1
ATOM 3673 N N . LEU A 1 486 ? -47.438 5.538 29.309 1.00 73.06 486 LEU A N 1
ATOM 3674 C CA . LEU A 1 486 ? -47.581 6.322 30.535 1.00 73.06 486 LEU A CA 1
ATOM 3675 C C . LEU A 1 486 ? -48.236 7.681 30.243 1.00 73.06 486 LEU A C 1
ATOM 3677 O O . LEU A 1 486 ? -47.597 8.626 29.784 1.00 73.06 486 LEU A O 1
ATOM 3681 N N . THR A 1 487 ? -49.526 7.805 30.559 1.00 60.34 487 THR A N 1
ATOM 3682 C CA . THR A 1 487 ? -50.267 9.071 30.454 1.00 60.34 487 THR A CA 1
ATOM 3683 C C . THR A 1 487 ? -49.679 10.129 31.393 1.00 60.34 487 THR A C 1
ATOM 3685 O O . THR A 1 487 ? -49.715 9.958 32.611 1.00 60.34 487 THR A O 1
ATOM 3688 N N . GLY A 1 488 ? -49.175 11.235 30.837 1.00 64.44 488 GLY A N 1
ATOM 3689 C CA . GLY A 1 488 ? -48.660 12.385 31.596 1.00 64.44 488 GLY A CA 1
ATOM 3690 C C . GLY A 1 488 ? -47.138 12.552 31.582 1.00 64.44 488 GLY A C 1
ATOM 3691 O O . GLY A 1 488 ? -46.649 13.563 32.083 1.00 64.44 488 GLY A O 1
ATOM 3692 N N . ILE A 1 489 ? -46.390 11.620 30.982 1.00 64.06 489 ILE A N 1
ATOM 3693 C CA . ILE A 1 489 ? -44.964 11.820 30.700 1.00 64.06 489 ILE A CA 1
ATOM 3694 C C . ILE A 1 489 ? -44.853 12.543 29.352 1.00 64.06 489 ILE A C 1
ATOM 3696 O O . ILE A 1 489 ? -45.416 12.061 28.367 1.00 64.06 489 ILE A O 1
ATOM 3700 N N . PRO A 1 490 ? -44.187 13.712 29.275 1.00 63.59 490 PRO A N 1
ATOM 3701 C CA . PRO A 1 490 ? -43.989 14.381 27.999 1.00 63.59 490 PRO A CA 1
ATOM 3702 C C . PRO A 1 490 ? -43.191 13.457 27.066 1.00 63.59 490 PRO A C 1
ATOM 3704 O O . PRO A 1 490 ? -42.217 12.847 27.518 1.00 63.59 490 PRO A O 1
ATOM 3707 N N . PRO A 1 491 ? -43.578 13.333 25.782 1.00 61.62 491 PRO A N 1
ATOM 3708 C CA . PRO A 1 491 ? -42.813 12.545 24.827 1.00 61.62 491 PRO A CA 1
ATOM 3709 C C . PRO A 1 491 ? -41.368 13.048 24.808 1.00 61.62 491 PRO A C 1
ATOM 3711 O O . PRO A 1 491 ? -41.131 14.261 24.817 1.00 61.62 491 PRO A O 1
ATOM 3714 N N . MET A 1 492 ? -40.407 12.121 24.808 1.00 60.59 492 MET A N 1
ATOM 3715 C CA . MET A 1 492 ? -38.998 12.479 24.681 1.00 60.59 492 MET A CA 1
ATOM 3716 C C . MET A 1 492 ? -38.814 13.273 23.390 1.00 60.59 492 MET A C 1
ATOM 3718 O O . MET A 1 492 ? -39.093 12.792 22.295 1.00 60.59 492 MET A O 1
ATOM 3722 N N . ASN A 1 493 ? -38.390 14.525 23.536 1.00 61.53 493 ASN A N 1
ATOM 3723 C CA . ASN A 1 493 ? -38.121 15.392 22.404 1.00 61.53 493 ASN A CA 1
ATOM 3724 C C . ASN A 1 493 ? -36.626 15.281 22.052 1.00 61.53 493 ASN A C 1
ATOM 3726 O O . ASN A 1 493 ? -35.802 15.675 22.887 1.00 61.53 493 ASN A O 1
ATOM 3730 N N . PRO A 1 494 ? -36.273 14.793 20.847 1.00 58.66 494 PRO A N 1
ATOM 3731 C CA . PRO A 1 494 ? -34.887 14.615 20.405 1.00 58.66 494 PRO A CA 1
ATOM 3732 C C . PRO A 1 494 ? -34.109 15.934 20.261 1.00 58.66 494 PRO A C 1
ATOM 3734 O O . PRO A 1 494 ? -32.896 15.915 20.107 1.00 58.66 494 PRO A O 1
ATOM 3737 N N . LEU A 1 495 ? -34.784 17.089 20.327 1.00 55.78 495 LEU A N 1
ATOM 3738 C CA . LEU A 1 495 ? -34.144 18.409 20.322 1.00 55.78 495 LEU A CA 1
ATOM 3739 C C . LEU A 1 495 ? -33.810 18.932 21.728 1.00 55.78 495 LEU A C 1
ATOM 3741 O O . LEU A 1 495 ? -33.034 19.876 21.853 1.00 55.78 495 LEU A O 1
ATOM 3745 N N . THR A 1 496 ? -34.414 18.372 22.782 1.00 57.12 496 THR A N 1
ATOM 3746 C CA . THR A 1 496 ? -34.191 18.815 24.174 1.00 57.12 496 THR A CA 1
ATOM 3747 C C . THR A 1 496 ? -33.521 17.761 25.046 1.00 57.12 496 THR A C 1
ATOM 3749 O O . THR A 1 496 ? -33.016 18.096 26.113 1.00 57.12 496 THR A O 1
ATOM 3752 N N . HIS A 1 497 ? -33.528 16.501 24.618 1.00 62.31 497 HIS A N 1
ATOM 3753 C CA . HIS A 1 497 ? -32.835 15.397 25.272 1.00 62.31 497 HIS A CA 1
ATOM 3754 C C . HIS A 1 497 ? -31.648 14.998 24.392 1.00 62.31 497 HIS A C 1
ATOM 3756 O O . HIS A 1 497 ? -31.803 14.928 23.176 1.00 62.31 497 HIS A O 1
ATOM 3762 N N . ASP A 1 498 ? -30.484 14.741 24.996 1.00 62.00 498 ASP A N 1
ATOM 3763 C CA . ASP A 1 498 ? -29.248 14.318 24.312 1.00 62.00 498 ASP A CA 1
ATOM 3764 C C . ASP A 1 498 ? -29.359 12.854 23.836 1.00 62.00 498 ASP A C 1
ATOM 3766 O O . ASP A 1 498 ? -28.679 11.944 24.317 1.00 62.00 498 ASP A O 1
ATOM 3770 N N . ILE A 1 499 ? -30.326 12.602 22.953 1.00 67.94 499 ILE A N 1
ATOM 3771 C CA . ILE A 1 499 ? -30.582 11.302 22.341 1.00 67.94 499 ILE A CA 1
ATOM 3772 C C . ILE A 1 499 ? -29.682 11.224 21.112 1.00 67.94 499 ILE A C 1
ATOM 3774 O O . ILE A 1 499 ? -29.878 11.948 20.136 1.00 67.94 499 ILE A O 1
ATOM 3778 N N . LEU A 1 500 ? -28.670 10.358 21.166 1.00 71.00 500 LEU A N 1
ATOM 3779 C CA . LEU A 1 500 ? -27.839 10.082 19.999 1.00 71.00 500 LEU A CA 1
ATOM 3780 C C . LEU A 1 500 ? -28.683 9.388 18.928 1.00 71.00 500 LEU A C 1
ATOM 3782 O O . LEU A 1 500 ? -29.206 8.302 19.169 1.00 71.00 500 LEU A O 1
ATOM 3786 N N . ASP A 1 501 ? -28.751 9.982 17.740 1.00 77.12 501 ASP A N 1
ATOM 3787 C CA . ASP A 1 501 ? -29.334 9.331 16.570 1.00 77.12 501 ASP A CA 1
ATOM 3788 C C . ASP A 1 501 ? -28.458 8.143 16.153 1.00 77.12 501 ASP A C 1
ATOM 3790 O O . ASP A 1 501 ? -27.337 8.313 15.673 1.00 77.12 501 ASP A O 1
ATOM 3794 N N . VAL A 1 502 ? -28.958 6.932 16.386 1.00 82.31 502 VAL A N 1
ATOM 3795 C CA . VAL A 1 502 ? -28.275 5.675 16.057 1.00 82.31 502 VAL A CA 1
ATOM 3796 C C . VAL A 1 502 ? -28.551 5.208 14.628 1.00 82.31 502 VAL A C 1
ATOM 3798 O O . VAL A 1 502 ? -27.866 4.300 14.164 1.00 82.31 502 VAL A O 1
ATOM 3801 N N . ASN A 1 503 ? -29.493 5.826 13.902 1.00 84.56 503 ASN A N 1
ATOM 3802 C CA . ASN A 1 503 ? -29.849 5.405 12.542 1.00 84.56 503 ASN A CA 1
ATOM 3803 C C . ASN A 1 503 ? -28.651 5.380 11.580 1.00 84.56 503 ASN A C 1
ATOM 3805 O O . ASN A 1 503 ? -28.498 4.378 10.884 1.00 84.56 503 ASN A O 1
ATOM 3809 N N . PRO A 1 504 ? -27.732 6.370 11.586 1.00 86.94 504 PRO A N 1
ATOM 3810 C CA . PRO A 1 504 ? -26.551 6.315 10.728 1.00 86.94 504 PRO A CA 1
ATOM 3811 C C . PRO A 1 504 ? -25.667 5.082 10.950 1.00 86.94 504 PRO A C 1
ATOM 3813 O O . PRO A 1 504 ? -24.986 4.662 10.023 1.00 86.94 504 PRO A O 1
ATOM 3816 N N . LEU A 1 505 ? -25.662 4.505 12.160 1.00 84.75 505 LEU A N 1
ATOM 3817 C CA . LEU A 1 505 ? -24.923 3.277 12.478 1.00 84.75 505 LEU A CA 1
ATOM 3818 C C . LEU A 1 505 ? -25.651 2.016 11.989 1.00 84.75 505 LEU A C 1
ATOM 3820 O O . LEU A 1 505 ? -24.992 1.040 11.653 1.00 84.75 505 LEU A O 1
ATOM 3824 N N . LEU A 1 506 ? -26.986 2.038 11.927 1.00 85.44 506 LEU A N 1
ATOM 3825 C CA . LEU A 1 506 ? -27.809 0.941 11.398 1.00 85.44 506 LEU A CA 1
ATOM 3826 C C . LEU A 1 506 ? -27.846 0.917 9.862 1.00 85.44 506 LEU A C 1
ATOM 3828 O O . LEU A 1 506 ? -28.101 -0.122 9.265 1.00 85.44 506 LEU A O 1
ATOM 3832 N N . GLU A 1 507 ? -27.598 2.062 9.224 1.00 87.50 507 GLU A N 1
ATOM 3833 C CA . GLU A 1 507 ? -27.555 2.219 7.764 1.00 87.50 507 GLU A CA 1
ATOM 3834 C C . GLU A 1 507 ? -26.147 2.031 7.169 1.00 87.50 507 GLU A C 1
ATOM 3836 O O . GLU A 1 507 ? -25.933 2.297 5.986 1.00 87.50 507 GLU A O 1
ATOM 3841 N N . VAL A 1 508 ? -25.171 1.595 7.971 1.00 87.50 508 VAL A N 1
ATOM 3842 C CA . VAL A 1 508 ? -23.801 1.351 7.498 1.00 87.50 508 VAL A CA 1
ATOM 3843 C C . VAL A 1 508 ? -23.794 0.226 6.462 1.00 87.50 508 VAL A C 1
ATOM 3845 O O . VAL A 1 508 ? -24.431 -0.810 6.646 1.00 87.50 508 VAL A O 1
ATOM 3848 N N . ASP A 1 509 ? -23.036 0.425 5.379 1.00 82.94 509 ASP A N 1
ATOM 3849 C CA . ASP A 1 509 ? -22.776 -0.613 4.378 1.00 82.94 509 ASP A CA 1
ATOM 3850 C C . ASP A 1 509 ? -22.203 -1.885 5.027 1.00 82.94 509 ASP A C 1
ATOM 3852 O O . ASP A 1 509 ? -21.531 -1.831 6.057 1.00 82.94 509 ASP A O 1
ATOM 3856 N N . GLN A 1 510 ? -22.405 -3.037 4.385 1.00 88.62 510 GLN A N 1
ATOM 3857 C CA . GLN A 1 510 ? -21.936 -4.327 4.901 1.00 88.62 510 GLN A CA 1
ATOM 3858 C C . GLN A 1 510 ? -20.461 -4.282 5.325 1.00 88.62 510 GLN A C 1
ATOM 3860 O O . GLN A 1 510 ? -19.568 -3.971 4.529 1.00 88.62 510 GLN A O 1
ATOM 3865 N N . LEU A 1 511 ? -20.207 -4.642 6.583 1.00 89.44 511 LEU A N 1
ATOM 3866 C CA . LEU A 1 511 ? -18.866 -4.739 7.134 1.00 89.44 511 LEU A CA 1
ATOM 3867 C C . LEU A 1 511 ? -18.275 -6.081 6.711 1.00 89.44 511 LEU A C 1
ATOM 3869 O O . LEU A 1 511 ? -18.705 -7.151 7.145 1.00 89.44 511 LEU A O 1
ATOM 3873 N N . VAL A 1 512 ? -17.300 -6.022 5.814 1.00 87.94 512 VAL A N 1
ATOM 3874 C CA . VAL A 1 512 ? -16.616 -7.207 5.302 1.00 87.94 512 VAL A CA 1
ATOM 3875 C C . VAL A 1 512 ? -15.418 -7.493 6.197 1.00 87.94 512 VAL A C 1
ATOM 3877 O O . VAL A 1 512 ? -14.605 -6.606 6.421 1.00 87.94 512 VAL A O 1
ATOM 3880 N N . LEU A 1 513 ? -15.336 -8.725 6.690 1.00 87.44 513 LEU A N 1
ATOM 3881 C CA . LEU A 1 513 ? -14.177 -9.374 7.304 1.00 87.44 513 LEU A CA 1
ATOM 3882 C C . LEU A 1 513 ? -13.700 -10.488 6.364 1.00 87.44 513 LEU A C 1
ATOM 3884 O O . LEU A 1 513 ? -14.300 -10.741 5.317 1.00 87.44 513 LEU A O 1
ATOM 3888 N N . SER A 1 514 ? -12.618 -11.182 6.706 1.00 82.19 514 SER A N 1
ATOM 3889 C CA . SER A 1 514 ? -12.094 -12.220 5.809 1.00 82.19 514 SER A CA 1
ATOM 3890 C C . SER A 1 514 ? -12.957 -13.473 5.772 1.00 82.19 514 SER A C 1
ATOM 3892 O O . SER A 1 514 ? -13.120 -14.089 4.718 1.00 82.19 514 SER A O 1
ATOM 3894 N N . THR A 1 515 ? -13.539 -13.833 6.916 1.00 81.69 515 THR A N 1
ATOM 3895 C CA . THR A 1 515 ? -14.378 -15.025 7.060 1.00 81.69 515 THR A CA 1
ATOM 3896 C C . THR A 1 515 ? -15.870 -14.706 7.100 1.00 81.69 515 THR A C 1
ATOM 3898 O O . THR A 1 515 ? -16.695 -15.616 7.005 1.00 81.69 515 THR A O 1
ATOM 3901 N N . ARG A 1 516 ? -16.237 -13.428 7.259 1.00 86.38 516 ARG A N 1
ATOM 3902 C CA . ARG A 1 516 ? -17.600 -12.994 7.582 1.00 86.38 516 ARG A CA 1
ATOM 3903 C C . ARG A 1 516 ? -17.979 -11.736 6.817 1.00 86.38 516 ARG A C 1
ATOM 3905 O O . ARG A 1 516 ? -17.152 -10.869 6.570 1.00 86.38 516 ARG A O 1
ATOM 3912 N N . VAL A 1 517 ? -19.261 -11.620 6.504 1.00 90.00 517 VAL A N 1
ATOM 3913 C CA . VAL A 1 517 ? -19.880 -10.368 6.068 1.00 90.00 517 VAL A CA 1
ATOM 3914 C C . VAL A 1 517 ? -20.960 -10.054 7.083 1.00 90.00 517 VAL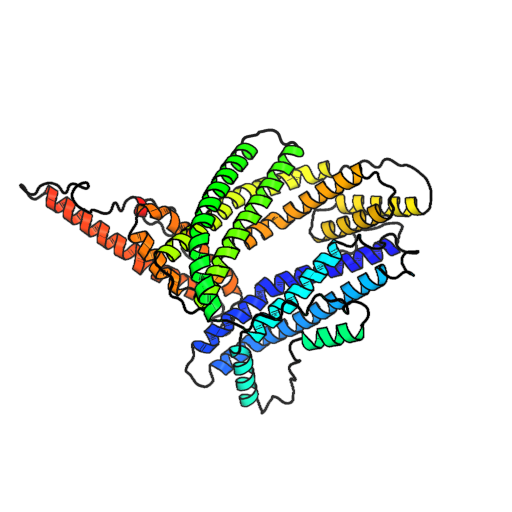 A C 1
ATOM 3916 O O . VAL A 1 517 ? -21.784 -10.916 7.388 1.00 90.00 517 VAL A O 1
ATOM 3919 N N . VAL A 1 518 ? -20.906 -8.857 7.646 1.00 88.19 518 VAL A N 1
ATOM 3920 C CA . VAL A 1 518 ? -21.740 -8.444 8.768 1.00 88.19 518 VAL A CA 1
ATOM 3921 C C . VAL A 1 518 ? -22.658 -7.340 8.274 1.00 88.19 518 VAL A C 1
ATOM 3923 O O . VAL A 1 518 ? -22.201 -6.292 7.818 1.00 88.19 518 VAL A O 1
ATOM 3926 N N . ASP A 1 519 ? -23.953 -7.606 8.348 1.00 89.31 519 ASP A N 1
ATOM 3927 C CA . ASP A 1 519 ? -24.986 -6.589 8.216 1.00 89.31 519 ASP A CA 1
ATOM 3928 C C . ASP A 1 519 ? -25.296 -6.062 9.620 1.00 89.31 519 ASP A C 1
ATOM 3930 O O . ASP A 1 519 ? -25.465 -6.855 10.548 1.00 89.31 519 ASP A O 1
ATOM 3934 N N . VAL A 1 520 ? -25.272 -4.741 9.792 1.00 85.75 520 VAL A N 1
ATOM 3935 C CA . VAL A 1 520 ? -25.474 -4.106 11.104 1.00 85.75 520 VAL A CA 1
ATOM 3936 C C . VAL A 1 520 ? -26.966 -4.014 11.456 1.00 85.75 520 VAL A C 1
ATOM 3938 O O . VAL A 1 520 ? -27.297 -3.865 12.632 1.00 85.75 520 VAL A O 1
ATOM 3941 N N . ARG A 1 521 ? -27.857 -4.098 10.460 1.00 83.06 521 ARG A N 1
ATOM 3942 C CA . ARG A 1 521 ? -29.299 -3.876 10.615 1.00 83.06 521 ARG A CA 1
ATOM 3943 C C . ARG A 1 521 ? -30.066 -5.021 11.280 1.00 83.06 521 ARG A C 1
ATOM 3945 O O . ARG A 1 521 ? -29.784 -6.201 10.981 1.00 83.06 521 ARG A O 1
#

pLDDT: mean 70.28, std 16.16, range [29.09, 93.81]

Secondary structure (DSSP, 8-state):
-GGGS---S-HHHHHHHHHHHHHHHHHHHHHHHIIIIIHHHHHHHHHHHHS--STTHHHHHHHHHHHHHHHHHHHHHHHHHHHHHHHHHHHHHHSTTTTTT-S--STT-HHHHHHHHHHHHHHHHHHHHHHH-HHHHHHHHHHHHHTTTTGGG--PPPPTHHHHHHHHHHTTTSS-SSSSSSTT-----HHHHHHHHHHHHHHHHHHHHHHHHHHHHHHHHHHHHHH-----HHHHHHHHHHHHHHHHHHHHHHHHHHHHHHHHHHHTPPPPHHHHHHHHHHHHHHHHHHHHHHHHHHHHHHHHHHHHHHHT---------SHHHHHHHHHHHHHHHHHTS---HHHHHHHHHHHHHHHHTT-S-HHHHHHHHHHHHHHHHHHTHHHHHHHHT--GGGGGGGGGHHHHHHHHHH-GGGGGGHHHHHHHHTTHHHHHTT----TTSTTHHHHHHHHHHHHHHIIIIIHHHHHHHHHHHHHHHHHHHSTTSPPPPTTTS-----HHHHTPPPEE-SS-EE---

Solvent-accessible surface area (backbone atoms only — not comparable to full-atom values): 29321 Å² total; per-residue (Å²): 136,75,88,79,57,64,88,49,91,46,62,65,59,44,51,52,47,49,52,52,37,50,48,49,49,50,49,52,50,52,48,50,49,41,64,58,40,48,48,27,24,59,66,44,38,54,56,61,52,69,73,41,96,47,91,64,44,39,38,53,53,43,59,60,39,43,68,58,53,51,51,48,52,51,52,50,53,51,51,52,52,49,40,52,50,52,52,49,55,49,50,53,39,57,35,83,80,40,50,80,80,42,61,60,42,57,97,51,56,55,69,59,54,52,43,44,50,52,45,52,50,51,55,51,51,49,51,54,52,60,71,70,37,63,58,58,58,51,31,51,51,51,35,45,65,74,35,66,91,61,53,94,76,64,86,76,78,76,79,54,66,67,54,51,50,52,55,55,56,71,61,70,78,82,75,87,72,82,75,75,80,72,81,75,79,71,93,76,53,76,69,57,47,50,55,47,50,58,56,46,52,63,50,43,59,55,49,52,53,52,48,51,54,51,50,52,52,46,52,52,54,52,50,58,66,63,71,52,90,67,94,40,73,71,51,53,52,53,50,50,55,52,50,50,52,51,33,54,51,24,32,50,52,44,53,52,52,50,52,52,51,51,48,31,61,74,58,70,47,83,85,47,76,68,56,49,52,53,49,52,51,50,46,33,52,27,41,51,49,43,60,62,43,55,64,51,51,58,56,47,55,61,51,44,74,72,42,53,75,67,81,64,67,74,76,85,76,88,74,92,71,63,76,60,43,54,51,38,49,35,28,49,53,36,33,53,48,40,64,74,47,79,93,40,74,66,43,50,49,42,36,49,54,23,49,30,26,36,58,54,50,68,77,65,57,68,69,60,53,52,50,51,53,51,52,52,52,50,51,52,50,58,72,43,36,67,59,48,45,53,57,27,50,58,36,34,74,48,60,82,49,57,81,52,52,62,62,53,44,44,49,34,63,76,36,29,90,48,25,77,42,51,51,32,51,47,54,32,56,53,36,21,43,64,40,32,74,36,34,65,46,53,88,93,39,45,82,41,52,45,48,55,50,48,50,49,54,48,52,49,45,41,65,50,39,50,51,52,47,52,55,48,52,51,50,51,53,51,52,54,54,51,42,75,70,41,89,88,52,78,69,89,47,71,90,82,42,97,61,78,67,57,61,50,48,44,69,34,70,68,38,66,56,95,92,46,74,42,72,68,106